Protein AF-0000000086896818 (afdb_homodimer)

Organism: Dinoponera quadriceps (NCBI:txid609295)

Structure (mmCIF, N/CA/C/O backbone):
data_AF-0000000086896818-model_v1
#
loop_
_entity.id
_entity.type
_entity.pdbx_description
1 polymer 'Pyrimidodiazepine synthase-like'
#
loop_
_atom_site.group_PDB
_atom_site.id
_atom_site.type_symbol
_atom_site.label_atom_id
_atom_site.label_alt_id
_atom_site.label_comp_id
_atom_site.label_asym_id
_atom_site.label_entity_id
_atom_site.label_seq_id
_atom_site.pdbx_PDB_ins_code
_atom_site.Cartn_x
_atom_site.Cartn_y
_atom_site.Cartn_z
_atom_site.occupancy
_atom_site.B_iso_or_equiv
_atom_site.auth_seq_id
_atom_site.auth_comp_id
_atom_site.auth_asym_id
_atom_site.auth_atom_id
_atom_site.pdbx_PDB_model_num
ATOM 1 N N . MET A 1 1 ? -8.109 15.305 22.016 1 66.38 1 MET A N 1
ATOM 2 C CA . MET A 1 1 ? -7.023 14.75 21.219 1 66.38 1 MET A CA 1
ATOM 3 C C . MET A 1 1 ? -5.688 14.883 21.938 1 66.38 1 MET A C 1
ATOM 5 O O . MET A 1 1 ? -4.742 14.148 21.656 1 66.38 1 MET A O 1
ATOM 9 N N . ASN A 1 2 ? -5.715 15.633 22.969 1 75.31 2 ASN A N 1
ATOM 10 C CA . ASN A 1 2 ? -4.453 15.914 23.641 1 75.31 2 ASN A CA 1
ATOM 11 C C . ASN A 1 2 ? -4.34 15.156 24.969 1 75.31 2 ASN A C 1
ATOM 13 O O . ASN A 1 2 ? -3.727 15.648 25.922 1 75.31 2 ASN A O 1
ATOM 17 N N . THR A 1 3 ? -4.875 14.016 25 1 85.69 3 THR A N 1
ATOM 18 C CA . THR A 1 3 ? -4.785 13.188 26.203 1 85.69 3 THR A CA 1
ATOM 19 C C . THR A 1 3 ? -3.393 12.578 26.328 1 85.69 3 THR A C 1
ATOM 21 O O . THR A 1 3 ? -2.654 12.484 25.344 1 85.69 3 THR A O 1
ATOM 24 N N . LYS A 1 4 ? -3.119 12.281 27.578 1 93.31 4 LYS A N 1
ATOM 25 C CA . LYS A 1 4 ? -1.842 11.625 27.859 1 93.31 4 LYS A CA 1
ATOM 26 C C . LYS A 1 4 ? -1.721 10.312 27.094 1 93.31 4 LYS A C 1
ATOM 28 O O . LYS A 1 4 ? -2.703 9.578 26.953 1 93.31 4 LYS A O 1
ATOM 33 N N . HIS A 1 5 ? -0.527 10.023 26.656 1 97.25 5 HIS A N 1
ATOM 34 C CA . HIS A 1 5 ? -0.259 8.766 25.969 1 97.25 5 HIS A CA 1
ATOM 35 C C . HIS A 1 5 ? -0.156 7.613 26.953 1 97.25 5 HIS A C 1
ATOM 37 O O . HIS A 1 5 ? 0.66 7.652 27.875 1 97.25 5 HIS A O 1
ATOM 43 N N . LEU A 1 6 ? -0.984 6.594 26.734 1 97.56 6 LEU A N 1
ATOM 44 C CA . LEU A 1 6 ? -0.994 5.434 27.625 1 97.56 6 LEU A CA 1
ATOM 45 C C . LEU A 1 6 ? 0.232 4.559 27.391 1 97.56 6 LEU A C 1
ATOM 47 O O . LEU A 1 6 ? 0.655 4.371 26.25 1 97.56 6 LEU A O 1
ATOM 51 N N . SER A 1 7 ? 0.783 4.027 28.453 1 97.38 7 SER A N 1
ATOM 52 C CA . SER A 1 7 ? 2.039 3.289 28.406 1 97.38 7 SER A CA 1
ATOM 53 C C . SER A 1 7 ? 1.891 1.899 29.016 1 97.38 7 SER A C 1
ATOM 55 O O . SER A 1 7 ? 0.775 1.458 29.297 1 97.38 7 SER A O 1
ATOM 57 N N . THR A 1 8 ? 3.07 1.208 29.062 1 97.69 8 THR A N 1
ATOM 58 C CA . THR A 1 8 ? 3.123 -0.123 29.656 1 97.69 8 THR A CA 1
ATOM 59 C C . THR A 1 8 ? 2.439 -0.133 31.016 1 97.69 8 THR A C 1
ATOM 61 O O . THR A 1 8 ? 2.639 0.777 31.828 1 97.69 8 THR A O 1
ATOM 64 N N . GLY A 1 9 ? 1.635 -1.134 31.219 1 97.31 9 GLY A N 1
ATOM 65 C CA . GLY A 1 9 ? 0.962 -1.281 32.5 1 97.31 9 GLY A CA 1
ATOM 66 C C . GLY A 1 9 ? -0.36 -0.54 32.562 1 97.31 9 GLY A C 1
ATOM 67 O O . GLY A 1 9 ? -1.116 -0.696 33.531 1 97.31 9 GLY A O 1
ATOM 68 N N . SER A 1 10 ? -0.696 0.286 31.531 1 97.44 10 SER A N 1
ATOM 69 C CA . SER A 1 10 ? -1.957 1.02 31.516 1 97.44 10 SER A CA 1
ATOM 70 C C . SER A 1 10 ? -3.135 0.089 31.25 1 97.44 10 SER A C 1
ATOM 72 O O . SER A 1 10 ? -2.943 -1.055 30.828 1 97.44 10 SER A O 1
ATOM 74 N N . VAL A 1 11 ? -4.305 0.544 31.562 1 96.19 11 VAL A N 1
ATOM 75 C CA . VAL A 1 11 ? -5.551 -0.151 31.25 1 96.19 11 VAL A CA 1
ATOM 76 C C . VAL A 1 11 ? -6.27 0.558 30.109 1 96.19 11 VAL A C 1
ATOM 78 O O . VAL A 1 11 ? -6.426 1.781 30.125 1 96.19 11 VAL A O 1
ATOM 81 N N . PRO A 1 12 ? -6.562 -0.148 29.141 1 92.94 12 PRO A N 1
ATOM 82 C CA . PRO A 1 12 ? -7.285 0.501 28.031 1 92.94 12 PRO A CA 1
ATOM 83 C C . PRO A 1 12 ? -8.664 1.01 28.453 1 92.94 12 PRO A C 1
ATOM 85 O O . PRO A 1 12 ? -9.406 0.3 29.141 1 92.94 12 PRO A O 1
ATOM 88 N N . PRO A 1 13 ? -9 2.215 28.094 1 94.25 13 PRO A N 1
ATOM 89 C CA . PRO A 1 13 ? -10.344 2.715 28.406 1 94.25 13 PRO A CA 1
ATOM 90 C C . PRO A 1 13 ? -11.445 1.926 27.703 1 94.25 13 PRO A C 1
ATOM 92 O O . PRO A 1 13 ? -11.211 1.336 26.641 1 94.25 13 PRO A O 1
ATOM 95 N N . PRO A 1 14 ? -12.594 1.897 28.266 1 93.88 14 PRO A N 1
ATOM 96 C CA . PRO A 1 14 ? -13.703 1.204 27.609 1 93.88 14 PRO A CA 1
ATOM 97 C C . PRO A 1 14 ? -14.125 1.875 26.312 1 93.88 14 PRO A C 1
ATOM 99 O O . PRO A 1 14 ? -13.93 3.08 26.141 1 93.88 14 PRO A O 1
ATOM 102 N N . LEU A 1 15 ? -14.688 1.069 25.406 1 94.38 15 LEU A N 1
ATOM 103 C CA . LEU A 1 15 ? -15.227 1.621 24.172 1 94.38 15 LEU A CA 1
ATOM 104 C C . LEU A 1 15 ? -16.391 2.559 24.453 1 94.38 15 LEU A C 1
ATOM 106 O O . LEU A 1 15 ? -17.188 2.311 25.359 1 94.38 15 LEU A O 1
ATOM 110 N N . VAL A 1 16 ? -16.469 3.592 23.719 1 94.56 16 VAL A N 1
ATOM 111 C CA . VAL A 1 16 ? -17.562 4.543 23.828 1 94.56 16 VAL A CA 1
ATOM 112 C C . VAL A 1 16 ? -18.656 4.191 22.828 1 94.56 16 VAL A C 1
ATOM 114 O O . VAL A 1 16 ? -18.406 4.184 21.609 1 94.56 16 VAL A O 1
ATOM 117 N N . PRO A 1 17 ? -19.875 3.916 23.328 1 94.88 17 PRO A N 1
ATOM 118 C CA . PRO A 1 17 ? -20.953 3.537 22.406 1 94.88 17 PRO A CA 1
ATOM 119 C C . PRO A 1 17 ? -21.172 4.578 21.312 1 94.88 17 PRO A C 1
ATOM 121 O O . PRO A 1 17 ? -21.125 5.781 21.578 1 94.88 17 PRO A O 1
ATOM 124 N N . GLY A 1 18 ? -21.344 4.129 20.078 1 95.69 18 GLY A N 1
ATOM 125 C CA . GLY A 1 18 ? -21.688 5.008 18.984 1 95.69 18 GLY A CA 1
ATOM 126 C C . GLY A 1 18 ? -20.484 5.68 18.344 1 95.69 18 GLY A C 1
ATOM 127 O O . GLY A 1 18 ? -20.625 6.465 17.406 1 95.69 18 GLY A O 1
ATOM 128 N N . LYS A 1 19 ? -19.25 5.355 18.859 1 97.44 19 LYS A N 1
ATOM 129 C CA . LYS A 1 19 ? -18.047 5.977 18.328 1 97.44 19 LYS A CA 1
ATOM 130 C C . LYS A 1 19 ? -17.031 4.922 17.859 1 97.44 19 LYS A C 1
ATOM 132 O O . LYS A 1 19 ? -17 3.818 18.406 1 97.44 19 LYS A O 1
ATOM 137 N N . ILE A 1 20 ? -16.297 5.262 16.891 1 98.19 20 ILE A N 1
ATOM 138 C CA . ILE A 1 20 ? -15.117 4.48 16.547 1 98.19 20 ILE A CA 1
ATOM 139 C C . ILE A 1 20 ? -13.969 4.844 17.484 1 98.19 20 ILE A C 1
ATOM 141 O O . ILE A 1 20 ? -13.734 6.023 17.766 1 98.19 20 ILE A O 1
ATOM 145 N N . ARG A 1 21 ? -13.305 3.857 18.094 1 98.06 21 ARG A N 1
ATOM 146 C CA . ARG A 1 21 ? -12.086 4.113 18.844 1 98.06 21 ARG A CA 1
ATOM 147 C C . ARG A 1 21 ? -10.883 4.227 17.922 1 98.06 21 ARG A C 1
ATOM 149 O O . ARG A 1 21 ? -10.602 3.314 17.141 1 98.06 21 ARG A O 1
ATOM 156 N N . MET A 1 22 ? -10.211 5.32 18.047 1 98.19 22 MET A N 1
ATOM 157 C CA . MET A 1 22 ? -8.984 5.551 17.297 1 98.19 22 MET A CA 1
ATOM 158 C C . MET A 1 22 ? -7.766 5.453 18.219 1 98.19 22 MET A C 1
ATOM 160 O O . MET A 1 22 ? -7.578 6.293 19.094 1 98.19 22 MET A O 1
ATOM 164 N N . TYR A 1 23 ? -6.98 4.402 18.047 1 98.38 23 TYR A N 1
ATOM 165 C CA . TYR A 1 23 ? -5.676 4.348 18.703 1 98.38 23 TYR A CA 1
ATOM 166 C C . TYR A 1 23 ? -4.637 5.137 17.906 1 98.38 23 TYR A C 1
ATOM 168 O O . TYR A 1 23 ? -4.426 4.879 16.719 1 98.38 23 TYR A O 1
ATOM 176 N N . SER A 1 24 ? -3.961 6.043 18.562 1 97.56 24 SER A N 1
ATOM 177 C CA . SER A 1 24 ? -3.174 7.059 17.875 1 97.56 24 SER A CA 1
ATOM 178 C C . SER A 1 24 ? -1.928 7.43 18.672 1 97.56 24 SER A C 1
ATOM 180 O O . SER A 1 24 ? -1.604 6.777 19.672 1 97.56 24 SER A O 1
ATOM 182 N N . MET A 1 25 ? -1.146 8.211 18.172 1 96.94 25 MET A N 1
ATOM 183 C CA . MET A 1 25 ? -0.052 8.992 18.75 1 96.94 25 MET A CA 1
ATOM 184 C C . MET A 1 25 ? 0.008 10.383 18.141 1 96.94 25 MET A C 1
ATOM 186 O O . MET A 1 25 ? 0.004 10.531 16.922 1 96.94 25 MET A O 1
ATOM 190 N N . ARG A 1 26 ? 0.061 11.375 18.922 1 95.75 26 ARG A N 1
ATOM 191 C CA . ARG A 1 26 ? -0.25 12.75 18.547 1 95.75 26 ARG A CA 1
ATOM 192 C C . ARG A 1 26 ? 0.631 13.219 17.391 1 95.75 26 ARG A C 1
ATOM 194 O O . ARG A 1 26 ? 0.194 14 16.547 1 95.75 26 ARG A O 1
ATOM 201 N N . PHE A 1 27 ? 1.825 12.773 17.281 1 95.94 27 PHE A N 1
ATOM 202 C CA . PHE A 1 27 ? 2.785 13.305 16.312 1 95.94 27 PHE A CA 1
ATOM 203 C C . PHE A 1 27 ? 2.955 12.344 15.141 1 95.94 27 PHE A C 1
ATOM 205 O O . PHE A 1 27 ? 3.836 12.531 14.297 1 95.94 27 PHE A O 1
ATOM 212 N N . CYS A 1 28 ? 2.199 11.273 15.062 1 96.5 28 CYS A N 1
ATOM 213 C CA . CYS A 1 28 ? 2.297 10.289 13.992 1 96.5 28 CYS A CA 1
ATOM 214 C C . CYS A 1 28 ? 1.563 10.773 12.742 1 96.5 28 CYS A C 1
ATOM 216 O O . CYS A 1 28 ? 0.341 10.922 12.758 1 96.5 28 CYS A O 1
ATOM 218 N N . PRO A 1 29 ? 2.297 11 11.68 1 97.56 29 PRO A N 1
ATOM 219 C CA . PRO A 1 29 ? 1.646 11.492 10.461 1 97.56 29 PRO A CA 1
ATOM 220 C C . PRO A 1 29 ? 0.669 10.477 9.867 1 97.56 29 PRO A C 1
ATOM 222 O O . PRO A 1 29 ? -0.339 10.859 9.266 1 97.56 29 PRO A O 1
ATOM 225 N N . TYR A 1 30 ? 0.889 9.203 10.016 1 98.38 30 TYR A N 1
ATOM 226 C CA . TYR A 1 30 ? -0.008 8.18 9.5 1 98.38 30 TYR A CA 1
ATOM 227 C C . TYR A 1 30 ? -1.32 8.156 10.273 1 98.38 30 TYR A C 1
ATOM 229 O O . TYR A 1 30 ? -2.387 7.941 9.688 1 98.38 30 TYR A O 1
ATOM 237 N N . ALA A 1 31 ? -1.231 8.312 11.555 1 98.31 31 ALA A N 1
ATOM 238 C CA . ALA A 1 31 ? -2.447 8.438 12.359 1 98.31 31 ALA A CA 1
ATOM 239 C C . ALA A 1 31 ? -3.242 9.672 11.961 1 98.31 31 ALA A C 1
ATOM 241 O O . ALA A 1 31 ? -4.477 9.648 11.93 1 98.31 31 ALA A O 1
ATOM 242 N N . GLN A 1 32 ? -2.531 10.742 11.68 1 98.44 32 GLN A N 1
ATOM 243 C CA . GLN A 1 32 ? -3.195 11.977 11.281 1 98.44 32 GLN A CA 1
ATOM 244 C C . GLN A 1 32 ? -4.016 11.781 10.008 1 98.44 32 GLN A C 1
ATOM 246 O O . GLN A 1 32 ? -5.082 12.375 9.852 1 98.44 32 GLN A O 1
ATOM 251 N N . ARG A 1 33 ? -3.562 10.953 9.031 1 98.75 33 ARG A N 1
ATOM 252 C CA . ARG A 1 33 ? -4.348 10.602 7.855 1 98.75 33 ARG A CA 1
ATOM 253 C C . ARG A 1 33 ? -5.758 10.172 8.242 1 98.75 33 ARG A C 1
ATOM 255 O O . ARG A 1 33 ? -6.738 10.664 7.68 1 98.75 33 ARG A O 1
ATOM 262 N N . VAL A 1 34 ? -5.805 9.273 9.211 1 98.81 34 VAL A N 1
ATOM 263 C CA . VAL A 1 34 ? -7.074 8.672 9.602 1 98.81 34 VAL A CA 1
ATOM 264 C C . VAL A 1 34 ? -7.938 9.711 10.32 1 98.81 34 VAL A C 1
ATOM 266 O O . VAL A 1 34 ? -9.141 9.797 10.07 1 98.81 34 VAL A O 1
ATOM 269 N N . LEU A 1 35 ? -7.316 10.531 11.156 1 98.5 35 LEU A N 1
ATOM 270 C CA . LEU A 1 35 ? -8.047 11.578 11.867 1 98.5 35 LEU A CA 1
ATOM 271 C C . LEU A 1 35 ? -8.68 12.562 10.883 1 98.5 35 LEU A C 1
ATOM 273 O O . LEU A 1 35 ? -9.836 12.953 11.047 1 98.5 35 LEU A O 1
ATOM 277 N N . LEU A 1 36 ? -7.898 12.93 9.891 1 98.62 36 LEU A N 1
ATOM 278 C CA . LEU A 1 36 ? -8.398 13.852 8.867 1 98.62 36 LEU A CA 1
ATOM 279 C C . LEU A 1 36 ? -9.633 13.281 8.18 1 98.62 36 LEU A C 1
ATOM 281 O O . LEU A 1 36 ? -10.617 13.992 7.961 1 98.62 36 LEU A O 1
ATOM 285 N N . VAL A 1 37 ? -9.617 11.984 7.859 1 98.69 37 VAL A N 1
ATOM 286 C CA . VAL A 1 37 ? -10.727 11.352 7.164 1 98.69 37 VAL A CA 1
ATOM 287 C C . VAL A 1 37 ? -11.93 11.234 8.102 1 98.69 37 VAL A C 1
ATOM 289 O O . VAL A 1 37 ? -13.062 11.492 7.703 1 98.69 37 VAL A O 1
ATOM 292 N N . LEU A 1 38 ? -11.68 10.852 9.367 1 98.38 38 LEU A N 1
ATOM 293 C CA . LEU A 1 38 ? -12.758 10.789 10.344 1 98.38 38 LEU A CA 1
ATOM 294 C C . LEU A 1 38 ? -13.445 12.141 10.477 1 98.38 38 LEU A C 1
ATOM 296 O O . LEU A 1 38 ? -14.68 12.219 10.484 1 98.38 38 LEU A O 1
ATOM 300 N N . ASP A 1 39 ? -12.672 13.188 10.539 1 97.81 39 ASP A N 1
ATOM 301 C CA . ASP A 1 39 ? -13.211 14.539 10.68 1 97.81 39 ASP A CA 1
ATOM 302 C C . ASP A 1 39 ? -13.938 14.977 9.414 1 97.81 39 ASP A C 1
ATOM 304 O O . ASP A 1 39 ? -15.031 15.531 9.477 1 97.81 39 ASP A O 1
ATOM 308 N N . ALA A 1 40 ? -13.312 14.773 8.281 1 98.06 40 ALA A N 1
ATOM 309 C CA . ALA A 1 40 ? -13.898 15.172 7.008 1 98.06 40 ALA A CA 1
ATOM 310 C C . ALA A 1 40 ? -15.258 14.508 6.797 1 98.06 40 ALA A C 1
ATOM 312 O O . ALA A 1 40 ? -16.172 15.117 6.246 1 98.06 40 ALA A O 1
ATOM 313 N N . LYS A 1 41 ? -15.398 13.297 7.242 1 98.19 41 LYS A N 1
ATOM 314 C CA . LYS A 1 41 ? -16.625 12.539 7.02 1 98.19 41 LYS A CA 1
ATOM 315 C C . LYS A 1 41 ? -17.578 12.68 8.203 1 98.19 41 LYS A C 1
ATOM 317 O O . LYS A 1 41 ? -18.703 12.172 8.164 1 98.19 41 LYS A O 1
ATOM 322 N N . ARG A 1 42 ? -17.188 13.398 9.227 1 97.44 42 ARG A N 1
ATOM 323 C CA . ARG A 1 42 ? -17.984 13.656 10.422 1 97.44 42 ARG A CA 1
ATOM 324 C C . ARG A 1 42 ? -18.422 12.352 11.078 1 97.44 42 ARG A C 1
ATOM 326 O O . ARG A 1 42 ? -19.594 12.203 11.445 1 97.44 42 ARG A O 1
ATOM 333 N N . ILE A 1 43 ? -17.547 11.414 11.117 1 97.81 43 ILE A N 1
ATOM 334 C CA . ILE A 1 43 ? -17.75 10.156 11.828 1 97.81 43 ILE A CA 1
ATOM 335 C C . ILE A 1 43 ? -17.359 10.32 13.289 1 97.81 43 ILE A C 1
ATOM 337 O O . ILE A 1 43 ? -16.219 10.719 13.594 1 97.81 43 ILE A O 1
ATOM 341 N N . PRO A 1 44 ? -18.281 10.062 14.172 1 97.69 44 PRO A N 1
ATOM 342 C CA . PRO A 1 44 ? -17.906 10.188 15.578 1 97.69 44 PRO A CA 1
ATOM 343 C C . PRO A 1 44 ? -16.812 9.211 16 1 97.69 44 PRO A C 1
ATOM 345 O O . PRO A 1 44 ? -16.875 8.023 15.648 1 97.69 44 PRO A O 1
ATOM 348 N N . TYR A 1 45 ? -15.867 9.719 16.75 1 97.56 45 TYR A N 1
ATOM 349 C CA . TYR A 1 45 ? -14.789 8.867 17.234 1 97.56 45 TYR A CA 1
ATOM 350 C C . TYR A 1 45 ? -14.242 9.375 18.562 1 97.56 45 TYR A C 1
ATOM 352 O O . TYR A 1 45 ? -14.469 10.531 18.938 1 97.56 45 TYR A O 1
ATOM 360 N N . ASP A 1 46 ? -13.633 8.516 19.266 1 96.75 46 ASP A N 1
ATOM 361 C CA . ASP A 1 46 ? -12.797 8.898 20.391 1 96.75 46 ASP A CA 1
ATOM 362 C C . ASP A 1 46 ? -11.359 8.414 20.188 1 96.75 46 ASP A C 1
ATOM 364 O O . ASP A 1 46 ? -11.109 7.48 19.438 1 96.75 46 ASP A O 1
ATOM 368 N N . VAL A 1 47 ? -10.414 9.094 20.859 1 96.81 47 VAL A N 1
ATOM 369 C CA . VAL A 1 47 ? -9 8.852 20.609 1 96.81 47 VAL A CA 1
ATOM 370 C C . VAL A 1 47 ? -8.336 8.32 21.875 1 96.81 47 VAL A C 1
ATOM 372 O O . VAL A 1 47 ? -8.594 8.82 22.969 1 96.81 47 VAL A O 1
ATOM 375 N N . VAL A 1 48 ? -7.609 7.305 21.75 1 97.19 48 VAL A N 1
ATOM 376 C CA . VAL A 1 48 ? -6.684 6.82 22.781 1 97.19 48 VAL A CA 1
ATOM 377 C C . VAL A 1 48 ? -5.25 6.914 22.25 1 97.19 48 VAL A C 1
ATOM 379 O O . VAL A 1 48 ? -4.867 6.195 21.328 1 97.19 48 VAL A O 1
ATOM 382 N N . ASN A 1 49 ? -4.461 7.805 22.859 1 97.31 49 ASN A N 1
ATOM 383 C CA . ASN A 1 49 ? -3.059 7.941 22.484 1 97.31 49 ASN A CA 1
ATOM 384 C C . ASN A 1 49 ? -2.184 6.926 23.219 1 97.31 49 ASN A C 1
ATOM 386 O O . ASN A 1 49 ? -2.379 6.668 24.406 1 97.31 49 ASN A O 1
ATOM 390 N N . VAL A 1 50 ? -1.285 6.344 22.484 1 97.62 50 VAL A N 1
ATOM 391 C CA . VAL A 1 50 ? -0.443 5.312 23.078 1 97.62 50 VAL A CA 1
ATOM 392 C C . VAL A 1 50 ? 1.027 5.699 22.938 1 97.62 50 VAL A C 1
ATOM 394 O O . VAL A 1 50 ? 1.423 6.305 21.938 1 97.62 50 VAL A O 1
ATOM 397 N N . ASN A 1 51 ? 1.815 5.441 23.984 1 96.94 51 ASN A N 1
ATOM 398 C CA . ASN A 1 51 ? 3.268 5.574 23.953 1 96.94 51 ASN A CA 1
ATOM 399 C C . ASN A 1 51 ? 3.918 4.473 23.125 1 96.94 51 ASN A C 1
ATOM 401 O O . ASN A 1 51 ? 3.732 3.289 23.391 1 96.94 51 ASN A O 1
ATOM 405 N N . LEU A 1 52 ? 4.727 4.809 22.156 1 96.19 52 LEU A N 1
ATOM 406 C CA . LEU A 1 52 ? 5.262 3.816 21.234 1 96.19 52 LEU A CA 1
ATOM 407 C C . LEU A 1 52 ? 6.621 3.312 21.703 1 96.19 52 LEU A C 1
ATOM 409 O O . LEU A 1 52 ? 7.113 2.295 21.219 1 96.19 52 LEU A O 1
ATOM 413 N N . LYS A 1 53 ? 7.242 4.07 22.578 1 95.44 53 LYS A N 1
ATOM 414 C CA . LYS A 1 53 ? 8.477 3.605 23.203 1 95.44 53 LYS A CA 1
ATOM 415 C C . LYS A 1 53 ? 8.18 2.623 24.344 1 95.44 53 LYS A C 1
ATOM 417 O O . LYS A 1 53 ? 8.836 1.583 24.453 1 95.44 53 LYS A O 1
ATOM 422 N N . HIS A 1 54 ? 7.316 2.938 25.125 1 96.69 54 HIS A N 1
ATOM 423 C CA . HIS A 1 54 ? 6.785 2.086 26.188 1 96.69 54 HIS A CA 1
ATOM 424 C C . HIS A 1 54 ? 5.324 1.727 25.922 1 96.69 54 HIS A C 1
ATOM 426 O O . HIS A 1 54 ? 4.426 2.215 26.609 1 96.69 54 HIS A O 1
ATOM 432 N N . LYS A 1 55 ? 5.113 0.783 25.078 1 97.5 55 LYS A N 1
ATOM 433 C CA . LYS A 1 55 ? 3.791 0.463 24.547 1 97.5 55 LYS A CA 1
ATOM 434 C C . LYS A 1 55 ? 2.912 -0.189 25.609 1 97.5 55 LYS A C 1
ATOM 436 O O . LYS A 1 55 ? 3.389 -1.015 26.391 1 97.5 55 LYS A O 1
ATOM 441 N N . PRO A 1 56 ? 1.573 0.167 25.547 1 98.06 56 PRO A N 1
ATOM 442 C CA . PRO A 1 56 ? 0.652 -0.593 26.391 1 98.06 56 PRO A CA 1
ATOM 443 C C . PRO A 1 56 ? 0.626 -2.08 26.047 1 98.06 56 PRO A C 1
ATOM 445 O O . PRO A 1 56 ? 0.689 -2.447 24.875 1 98.06 56 PRO A O 1
ATOM 448 N N . ASP A 1 57 ? 0.434 -2.934 27.062 1 97.69 57 ASP A N 1
ATOM 449 C CA . ASP A 1 57 ? 0.439 -4.379 26.875 1 97.69 57 ASP A CA 1
ATOM 450 C C . ASP A 1 57 ? -0.737 -4.828 26.016 1 97.69 57 ASP A C 1
ATOM 452 O O . ASP A 1 57 ? -0.634 -5.809 25.266 1 97.69 57 ASP A O 1
ATOM 456 N N . TRP A 1 58 ? -1.8 -4.098 26.125 1 97.44 58 TRP A N 1
ATOM 457 C CA . TRP A 1 58 ? -3.043 -4.492 25.469 1 97.44 58 TRP A CA 1
ATOM 458 C C . TRP A 1 58 ? -3.037 -4.082 24 1 97.44 58 TRP A C 1
ATOM 460 O O . TRP A 1 58 ? -3.941 -4.449 23.234 1 97.44 58 TRP A O 1
ATOM 470 N N . LEU A 1 59 ? -2.012 -3.285 23.5 1 97.88 59 LEU A N 1
ATOM 471 C CA . LEU A 1 59 ? -1.993 -2.797 22.125 1 97.88 59 LEU A CA 1
ATOM 472 C C . LEU A 1 59 ? -1.911 -3.957 21.125 1 97.88 59 LEU A C 1
ATOM 474 O O . LEU A 1 59 ? -2.508 -3.904 20.062 1 97.88 59 LEU A O 1
ATOM 478 N N . ILE A 1 60 ? -1.205 -5.039 21.469 1 96.75 60 ILE A N 1
ATOM 479 C CA . ILE A 1 60 ? -0.988 -6.199 20.609 1 96.75 60 ILE A CA 1
ATOM 480 C C . ILE A 1 60 ? -2.322 -6.879 20.328 1 96.75 60 ILE A C 1
ATOM 482 O O . ILE A 1 60 ? -2.482 -7.523 19.281 1 96.75 60 ILE A O 1
ATOM 486 N N . GLU A 1 61 ? -3.314 -6.758 21.203 1 95.75 61 GLU A N 1
ATOM 487 C CA . GLU A 1 61 ? -4.641 -7.336 21 1 95.75 61 GLU A CA 1
ATOM 488 C C . GLU A 1 61 ? -5.449 -6.535 19.984 1 95.75 61 GLU A C 1
ATOM 490 O O . GLU A 1 61 ? -6.422 -7.043 19.422 1 95.75 61 GLU A O 1
ATOM 495 N N . LYS A 1 62 ? -5.094 -5.258 19.812 1 96.94 62 LYS A N 1
ATOM 496 C CA . LYS A 1 62 ? -5.805 -4.371 18.891 1 96.94 62 LYS A CA 1
ATOM 497 C C . LYS A 1 62 ? -5.191 -4.41 17.5 1 96.94 62 LYS A C 1
ATOM 499 O O . LYS A 1 62 ? -5.91 -4.434 16.5 1 96.94 62 LYS A O 1
ATOM 504 N N . ASN A 1 63 ? -3.922 -4.488 17.453 1 96.88 63 ASN A N 1
ATOM 505 C CA . ASN A 1 63 ? -3.121 -4.57 16.234 1 96.88 63 ASN A CA 1
ATOM 506 C C . ASN A 1 63 ? -1.939 -5.523 16.406 1 96.88 63 ASN A C 1
ATOM 508 O O . ASN A 1 63 ? -0.971 -5.199 17.094 1 96.88 63 ASN A O 1
ATOM 512 N N . PRO A 1 64 ? -1.932 -6.629 15.758 1 94.81 64 PRO A N 1
ATOM 513 C CA . PRO A 1 64 ? -0.867 -7.621 15.93 1 94.81 64 PRO A CA 1
ATOM 514 C C . PRO A 1 64 ? 0.519 -7.059 15.625 1 94.81 64 PRO A C 1
ATOM 516 O O . PRO A 1 64 ? 1.528 -7.633 16.031 1 94.81 64 PRO A O 1
ATOM 519 N N . LEU A 1 65 ? 0.608 -5.969 14.938 1 95.38 65 LEU A N 1
ATOM 520 C CA . LEU A 1 65 ? 1.889 -5.344 14.625 1 95.38 65 LEU A CA 1
ATOM 521 C C . LEU A 1 65 ? 2.305 -4.375 15.727 1 95.38 65 LEU A C 1
ATOM 523 O O . LEU A 1 65 ? 3.391 -3.795 15.672 1 95.38 65 LEU A O 1
ATOM 527 N N . GLU A 1 66 ? 1.385 -4.184 16.703 1 95.5 66 GLU A N 1
ATOM 528 C CA . GLU A 1 66 ? 1.625 -3.311 17.844 1 95.5 66 GLU A CA 1
ATOM 529 C C . GLU A 1 66 ? 1.984 -1.897 17.391 1 95.5 66 GLU A C 1
ATOM 531 O O . GLU A 1 66 ? 2.924 -1.295 17.922 1 95.5 66 GLU A O 1
ATOM 536 N N . ASN A 1 67 ? 1.338 -1.476 16.375 1 94.81 67 ASN A N 1
ATOM 537 C CA . ASN A 1 67 ? 1.581 -0.12 15.898 1 94.81 67 ASN A CA 1
ATOM 538 C C . ASN A 1 67 ? 0.276 0.638 15.672 1 94.81 67 ASN A C 1
ATOM 540 O O . ASN A 1 67 ? -0.8 0.145 16.016 1 94.81 67 ASN A O 1
ATOM 544 N N . ILE A 1 68 ? 0.273 1.898 15.383 1 97.25 68 ILE A N 1
ATOM 545 C CA . ILE A 1 68 ? -0.847 2.791 15.109 1 97.25 68 ILE A CA 1
ATOM 546 C C . ILE A 1 68 ? -0.682 3.408 13.719 1 97.25 68 ILE A C 1
ATOM 548 O O . ILE A 1 68 ? 0.418 3.412 13.164 1 97.25 68 ILE A O 1
ATOM 552 N N . PRO A 1 69 ? -1.675 3.842 13.023 1 98.31 69 PRO A N 1
ATOM 553 C CA . PRO A 1 69 ? -3.041 3.91 13.547 1 98.31 69 PRO A CA 1
ATOM 554 C C . PRO A 1 69 ? -3.742 2.553 13.539 1 98.31 69 PRO A C 1
ATOM 556 O O . PRO A 1 69 ? -3.387 1.672 12.75 1 98.31 69 PRO A O 1
ATOM 559 N N . CYS A 1 70 ? -4.633 2.436 14.43 1 98.44 70 CYS A N 1
ATOM 560 C CA . CYS A 1 70 ? -5.559 1.314 14.539 1 98.44 70 CYS A CA 1
ATOM 561 C C . CYS A 1 70 ? -6.934 1.786 15 1 98.44 70 CYS A C 1
ATOM 563 O O . CYS A 1 70 ? -7.039 2.625 15.898 1 98.44 70 CYS A O 1
ATOM 565 N N . ILE A 1 71 ? -7.961 1.336 14.344 1 98.81 71 ILE A N 1
ATOM 566 C CA . ILE A 1 71 ? -9.297 1.677 14.82 1 98.81 71 ILE A CA 1
ATOM 567 C C . ILE A 1 71 ? -9.992 0.424 15.344 1 98.81 71 ILE A C 1
ATOM 569 O O . ILE A 1 71 ? -9.695 -0.689 14.898 1 98.81 71 ILE A O 1
ATOM 573 N N . GLU A 1 72 ? -10.766 0.577 16.266 1 98.44 72 GLU A N 1
ATOM 574 C CA . GLU A 1 72 ? -11.641 -0.459 16.812 1 98.44 72 GLU A CA 1
ATOM 575 C C . GLU A 1 72 ? -13.109 -0.078 16.656 1 98.44 72 GLU A C 1
ATOM 577 O O . GLU A 1 72 ? -13.531 0.981 17.125 1 98.44 72 GLU A O 1
ATOM 582 N N . LEU A 1 73 ? -13.875 -0.916 15.961 1 97.5 73 LEU A N 1
ATOM 583 C CA . LEU A 1 73 ? -15.289 -0.688 15.68 1 97.5 73 LEU A CA 1
ATOM 584 C C . LEU A 1 73 ? -16.156 -1.164 16.844 1 97.5 73 LEU A C 1
ATOM 586 O O . LEU A 1 73 ? -15.664 -1.825 17.766 1 97.5 73 LEU A O 1
ATOM 590 N N . GLU A 1 74 ? -17.453 -0.822 16.812 1 91.31 74 GLU A N 1
ATOM 591 C CA . GLU A 1 74 ? -18.391 -1.155 17.875 1 91.31 74 GLU A CA 1
ATOM 592 C C . GLU A 1 74 ? -18.438 -2.66 18.125 1 91.31 74 GLU A C 1
ATOM 594 O O . GLU A 1 74 ? -18.578 -3.107 19.266 1 91.31 74 GLU A O 1
ATOM 599 N N . GLY A 1 75 ? -18.328 -3.492 17.172 1 88.56 75 GLY A N 1
ATOM 600 C CA . GLY A 1 75 ? -18.375 -4.938 17.312 1 88.56 75 GLY A CA 1
ATOM 601 C C . GLY A 1 75 ? -17.062 -5.547 17.766 1 88.56 75 GLY A C 1
ATOM 602 O O . GLY A 1 75 ? -16.984 -6.754 18 1 88.56 75 GLY A O 1
ATOM 603 N N . GLY A 1 76 ? -16.078 -4.637 17.953 1 92.75 76 GLY A N 1
ATOM 604 C CA . GLY A 1 76 ? -14.797 -5.113 18.453 1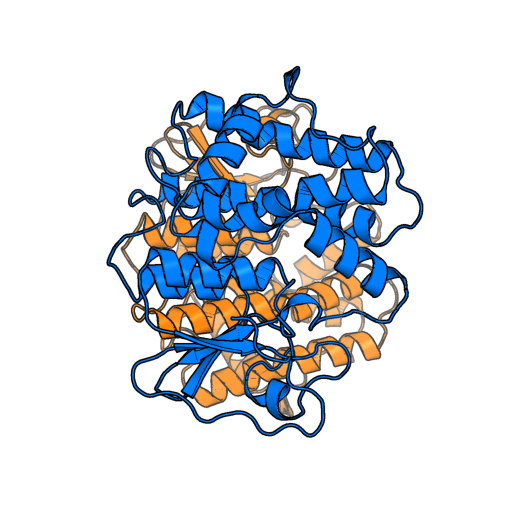 92.75 76 GLY A CA 1
ATOM 605 C C . GLY A 1 76 ? -13.797 -5.387 17.344 1 92.75 76 GLY A C 1
ATOM 606 O O . GLY A 1 76 ? -12.617 -5.621 17.625 1 92.75 76 GLY A O 1
ATOM 607 N N . GLU A 1 77 ? -14.227 -5.387 16.141 1 96.19 77 GLU A N 1
ATOM 608 C CA . GLU A 1 77 ? -13.32 -5.598 15.023 1 96.19 77 GLU A CA 1
ATOM 609 C C . GLU A 1 77 ? -12.305 -4.457 14.914 1 96.19 77 GLU A C 1
ATOM 611 O O . GLU A 1 77 ? -12.656 -3.293 15.117 1 96.19 77 GLU A O 1
ATOM 616 N N . THR A 1 78 ? -11.086 -4.801 14.586 1 98.31 78 THR A N 1
ATOM 617 C CA . THR A 1 78 ? -10.062 -3.775 14.453 1 98.31 78 THR A CA 1
ATOM 618 C C . THR A 1 78 ? -9.523 -3.734 13.023 1 98.31 78 THR A C 1
ATOM 620 O O . THR A 1 78 ? -9.562 -4.734 12.312 1 98.31 78 THR A O 1
ATOM 623 N N . LEU A 1 79 ? -9.172 -2.609 12.594 1 98.75 79 LEU A N 1
ATOM 624 C CA . LEU A 1 79 ? -8.453 -2.357 11.344 1 98.75 79 LEU A CA 1
ATOM 625 C C . LEU A 1 79 ? -7.203 -1.527 11.602 1 98.75 79 LEU A C 1
ATOM 627 O O . LEU A 1 79 ? -7.207 -0.628 12.445 1 98.75 79 LEU A O 1
ATOM 631 N N . TYR A 1 80 ? -6.176 -1.864 10.883 1 98.44 80 TYR A N 1
ATOM 632 C CA . TYR A 1 80 ? -4.93 -1.116 10.984 1 98.44 80 TYR A CA 1
ATOM 633 C C . TYR A 1 80 ? -4.332 -0.87 9.602 1 98.44 80 TYR A C 1
ATOM 635 O O . TYR A 1 80 ? -4.906 -1.28 8.586 1 98.44 80 TYR A O 1
ATOM 643 N N . GLN A 1 81 ? -3.252 -0.074 9.531 1 98 81 GLN A N 1
ATOM 644 C CA . GLN A 1 81 ? -2.699 0.484 8.297 1 98 81 GLN A CA 1
ATOM 645 C C . GLN A 1 81 ? -3.514 1.685 7.824 1 98 81 GLN A C 1
ATOM 647 O O . GLN A 1 81 ? -4.688 1.544 7.469 1 98 81 GLN A O 1
ATOM 652 N N . SER A 1 82 ? -2.945 2.816 7.746 1 98.62 82 SER A N 1
ATOM 653 C CA . SER A 1 82 ? -3.66 4.074 7.559 1 98.62 82 SER A CA 1
ATOM 654 C C . SER A 1 82 ? -4.441 4.078 6.25 1 98.62 82 SER A C 1
ATOM 656 O O . SER A 1 82 ? -5.621 4.43 6.227 1 98.62 82 SER A O 1
ATOM 658 N N . LEU A 1 83 ? -3.805 3.561 5.176 1 98.69 83 LEU A N 1
ATOM 659 C CA . LEU A 1 83 ? -4.445 3.645 3.869 1 98.69 83 LEU A CA 1
ATOM 660 C C . LEU A 1 83 ? -5.602 2.652 3.766 1 98.69 83 LEU A C 1
ATOM 662 O O . LEU A 1 83 ? -6.578 2.902 3.061 1 98.69 83 LEU A O 1
ATOM 666 N N . ILE A 1 84 ? -5.547 1.493 4.469 1 98.75 84 ILE A N 1
ATOM 667 C CA . ILE A 1 84 ? -6.641 0.527 4.488 1 98.75 84 ILE A CA 1
ATOM 668 C C . ILE A 1 84 ? -7.801 1.076 5.316 1 98.75 84 ILE A C 1
ATOM 670 O O . ILE A 1 84 ? -8.961 0.965 4.918 1 98.75 84 ILE A O 1
ATOM 674 N N . ILE A 1 85 ? -7.469 1.706 6.438 1 98.88 85 ILE A N 1
ATOM 675 C CA . ILE A 1 85 ? -8.484 2.281 7.312 1 98.88 85 ILE A CA 1
ATOM 676 C C . ILE A 1 85 ? -9.266 3.354 6.559 1 98.88 85 ILE A C 1
ATOM 678 O O . ILE A 1 85 ? -10.5 3.35 6.562 1 98.88 85 ILE A O 1
ATOM 682 N N . VAL A 1 86 ? -8.562 4.266 5.859 1 98.81 86 VAL A N 1
ATOM 683 C CA . VAL A 1 86 ? -9.258 5.395 5.242 1 98.81 86 VAL A CA 1
ATOM 684 C C . VAL A 1 86 ? -10.094 4.906 4.062 1 98.81 86 VAL A C 1
ATOM 686 O O . VAL A 1 86 ? -11.172 5.445 3.791 1 98.81 86 VAL A O 1
ATOM 689 N N . ASP A 1 87 ? -9.562 3.92 3.318 1 98.5 87 ASP A N 1
ATOM 690 C CA . ASP A 1 87 ? -10.359 3.328 2.252 1 98.5 87 ASP A CA 1
ATOM 691 C C . ASP A 1 87 ? -11.641 2.707 2.807 1 98.5 87 ASP A C 1
ATOM 693 O O . ASP A 1 87 ? -12.727 2.893 2.246 1 98.5 87 ASP A O 1
ATOM 697 N N . TYR A 1 88 ? -11.555 1.964 3.928 1 98.75 88 TYR A N 1
ATOM 698 C CA . TYR A 1 88 ? -12.719 1.377 4.59 1 98.75 88 TYR A CA 1
ATOM 699 C C . TYR A 1 88 ? -13.719 2.453 4.992 1 98.75 88 TYR A C 1
ATOM 701 O O . TYR A 1 88 ? -14.906 2.34 4.695 1 98.75 88 TYR A O 1
ATOM 709 N N . LEU A 1 89 ? -13.227 3.51 5.625 1 98.75 89 LEU A N 1
ATOM 710 C CA . LEU A 1 89 ? -14.102 4.57 6.105 1 98.75 89 LEU A CA 1
ATOM 711 C C . LEU A 1 89 ? -14.836 5.238 4.945 1 98.75 89 LEU A C 1
ATOM 713 O O . LEU A 1 89 ? -16.031 5.527 5.047 1 98.75 89 LEU A O 1
ATOM 717 N N . ASP A 1 90 ? -14.086 5.441 3.885 1 98.12 90 ASP A N 1
ATOM 718 C CA . ASP A 1 90 ? -14.688 6.109 2.734 1 98.12 90 ASP A CA 1
ATOM 719 C C . ASP A 1 90 ? -15.758 5.234 2.084 1 98.12 90 ASP A C 1
ATOM 721 O O . ASP A 1 90 ? -16.719 5.742 1.509 1 98.12 90 ASP A O 1
ATOM 725 N N . GLU A 1 91 ? -15.57 3.938 2.141 1 97.06 91 GLU A N 1
ATOM 726 C CA . GLU A 1 91 ? -16.516 3.008 1.529 1 97.06 91 GLU A CA 1
ATOM 727 C C . GLU A 1 91 ? -17.688 2.717 2.467 1 97.06 91 GLU A C 1
ATOM 729 O O . GLU A 1 91 ? -18.844 2.682 2.037 1 97.06 91 GLU A O 1
ATOM 734 N N . ALA A 1 92 ? -17.453 2.525 3.732 1 97.5 92 ALA A N 1
ATOM 735 C CA . ALA A 1 92 ? -18.469 2.125 4.711 1 97.5 92 ALA A CA 1
ATOM 736 C C . ALA A 1 92 ? -19.391 3.285 5.047 1 97.5 92 ALA A C 1
ATOM 738 O O . ALA A 1 92 ? -20.562 3.074 5.41 1 97.5 92 ALA A O 1
ATOM 739 N N . TYR A 1 93 ? -18.875 4.473 4.941 1 97.38 93 TYR A N 1
ATOM 740 C CA . TYR A 1 93 ? -19.641 5.691 5.172 1 97.38 93 TYR A CA 1
ATOM 741 C C . TYR A 1 93 ? -19.75 6.52 3.896 1 97.38 93 TYR A C 1
ATOM 743 O O . TYR A 1 93 ? -18.953 7.445 3.684 1 97.38 93 TYR A O 1
ATOM 751 N N . PRO A 1 94 ? -20.703 6.266 3.088 1 93.38 94 PRO A N 1
ATOM 752 C CA . PRO A 1 94 ? -20.734 6.77 1.713 1 93.38 94 PRO A CA 1
ATOM 753 C C . PRO A 1 94 ? -21.016 8.273 1.642 1 93.38 94 PRO A C 1
ATOM 755 O O . PRO A 1 94 ? -20.875 8.875 0.577 1 93.38 94 PRO A O 1
ATOM 758 N N . GLN A 1 95 ? -21.391 8.844 2.744 1 93.75 95 GLN A N 1
ATOM 759 C CA . GLN A 1 95 ? -21.578 10.289 2.727 1 93.75 95 GLN A CA 1
ATOM 760 C C . GLN A 1 95 ? -20.25 11.023 2.598 1 93.75 95 GLN A C 1
ATOM 762 O O . GLN A 1 95 ? -19.234 10.562 3.123 1 93.75 95 GLN A O 1
ATOM 767 N N . ASN A 1 96 ? -20.281 12.117 1.834 1 93.38 96 ASN A N 1
ATOM 768 C CA . ASN A 1 96 ? -19.094 12.945 1.638 1 93.38 96 ASN A CA 1
ATOM 769 C C . ASN A 1 96 ? -17.922 12.117 1.106 1 93.38 96 ASN A C 1
ATOM 771 O O . ASN A 1 96 ? -16.875 12.039 1.745 1 93.38 96 ASN A O 1
ATOM 775 N N . LYS A 1 97 ? -18.109 11.547 -0.022 1 95.88 97 LYS A N 1
ATOM 776 C CA . LYS A 1 97 ? -17.078 10.734 -0.65 1 95.88 97 LYS A CA 1
ATOM 777 C C . LYS A 1 97 ? -15.805 11.539 -0.88 1 95.88 97 LYS A C 1
ATOM 779 O O . LYS A 1 97 ? -15.852 12.656 -1.394 1 95.88 97 LYS A O 1
ATOM 784 N N . LEU A 1 98 ? -14.703 10.992 -0.526 1 98.5 98 LEU A N 1
ATOM 785 C CA . LEU A 1 98 ? -13.445 11.727 -0.558 1 98.5 98 LEU A CA 1
ATOM 786 C C . LEU A 1 98 ? -12.633 11.367 -1.795 1 98.5 98 LEU A C 1
ATOM 788 O O . LEU A 1 98 ? -11.719 12.102 -2.18 1 98.5 98 LEU A O 1
ATOM 792 N N . TYR A 1 99 ? -12.836 10.211 -2.363 1 98.25 99 TYR A N 1
ATOM 793 C CA . TYR A 1 99 ? -12.258 9.852 -3.654 1 98.25 99 TYR A CA 1
ATOM 794 C C . TYR A 1 99 ? -13.164 10.289 -4.797 1 98.25 99 TYR A C 1
ATOM 796 O O . TYR A 1 99 ? -14.383 10.398 -4.625 1 98.25 99 TYR A O 1
ATOM 804 N N . PRO A 1 100 ? -12.531 10.523 -5.973 1 96.94 100 PRO A N 1
ATOM 805 C CA . PRO A 1 100 ? -13.383 10.703 -7.152 1 96.94 100 PRO A CA 1
ATOM 806 C C . PRO A 1 100 ? -14.281 9.5 -7.422 1 96.94 100 PRO A C 1
ATOM 808 O O . PRO A 1 100 ? -13.891 8.3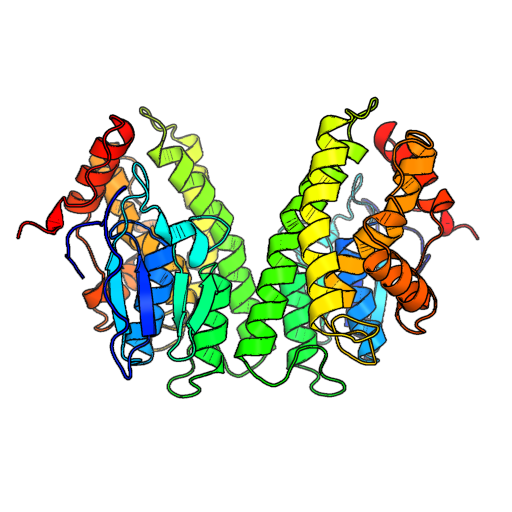59 -7.152 1 96.94 100 PRO A O 1
ATOM 811 N N . SER A 1 101 ? -15.492 9.742 -7.988 1 95.38 101 SER A N 1
ATOM 812 C CA . SER A 1 101 ? -16.438 8.68 -8.289 1 95.38 101 SER A CA 1
ATOM 813 C C . SER A 1 101 ? -15.977 7.844 -9.477 1 95.38 101 SER A C 1
ATOM 815 O O . SER A 1 101 ? -16.281 6.648 -9.562 1 95.38 101 SER A O 1
ATOM 817 N N . GLN A 1 102 ? -15.32 8.492 -10.422 1 97.06 102 GLN A N 1
ATOM 818 C CA . GLN A 1 102 ? -14.812 7.781 -11.594 1 97.06 102 GLN A CA 1
ATOM 819 C C . GLN A 1 102 ? -13.617 6.914 -11.227 1 97.06 102 GLN A C 1
ATOM 821 O O . GLN A 1 102 ? -12.609 7.418 -10.719 1 97.06 102 GLN A O 1
ATOM 826 N N . PRO A 1 103 ? -13.672 5.621 -11.547 1 97.81 103 PRO A N 1
ATOM 827 C CA . PRO A 1 103 ? -12.633 4.68 -11.109 1 97.81 103 PRO A CA 1
ATOM 828 C C . PRO A 1 103 ? -11.242 5.09 -11.578 1 97.81 103 PRO A C 1
ATOM 830 O O . PRO A 1 103 ? -10.273 4.969 -10.82 1 97.81 103 PRO A O 1
ATOM 833 N N . LEU A 1 104 ? -11.141 5.535 -12.781 1 98.19 104 LEU A N 1
ATOM 834 C CA . LEU A 1 104 ? -9.828 5.898 -13.305 1 98.19 104 LEU A CA 1
ATOM 835 C C . LEU A 1 104 ? -9.25 7.082 -12.539 1 98.19 104 LEU A C 1
ATOM 837 O O . LEU A 1 104 ? -8.07 7.09 -12.203 1 98.19 104 LEU A O 1
ATOM 841 N N . ALA A 1 105 ? -10.062 8.117 -12.297 1 98.06 105 ALA A N 1
ATOM 842 C CA . ALA A 1 105 ? -9.625 9.281 -11.531 1 98.06 105 ALA A CA 1
ATOM 843 C C . ALA A 1 105 ? -9.195 8.883 -10.125 1 98.06 105 ALA A C 1
ATOM 845 O O . ALA A 1 105 ? -8.203 9.391 -9.602 1 98.06 105 ALA A O 1
ATOM 846 N N . LYS A 1 106 ? -9.977 7.996 -9.516 1 98.5 106 LYS A N 1
ATOM 847 C CA . LYS A 1 106 ? -9.625 7.469 -8.203 1 98.5 106 LYS A CA 1
ATOM 848 C C . LYS A 1 106 ? -8.273 6.75 -8.234 1 98.5 106 LYS A C 1
ATOM 850 O O . LYS A 1 106 ? -7.43 6.965 -7.367 1 98.5 106 LYS A O 1
ATOM 855 N N . ALA A 1 107 ? -8.062 5.922 -9.211 1 98.69 107 ALA A N 1
ATOM 856 C CA . ALA A 1 107 ? -6.805 5.191 -9.359 1 98.69 107 ALA A CA 1
ATOM 857 C C . ALA A 1 107 ? -5.625 6.148 -9.523 1 98.69 107 ALA A C 1
ATOM 859 O O . ALA A 1 107 ? -4.547 5.914 -8.977 1 98.69 107 ALA A O 1
ATOM 860 N N . LYS A 1 108 ? -5.82 7.168 -10.281 1 98.38 108 LYS A N 1
ATOM 861 C CA . LYS A 1 108 ? -4.766 8.156 -10.484 1 98.38 108 LYS A CA 1
ATOM 862 C C . LYS A 1 108 ? -4.43 8.875 -9.18 1 98.38 108 LYS A C 1
ATOM 864 O O . LYS A 1 108 ? -3.26 9.156 -8.906 1 98.38 108 LYS A O 1
ATOM 869 N N . ASP A 1 109 ? -5.441 9.195 -8.391 1 98.75 109 ASP A N 1
ATOM 870 C CA . ASP A 1 109 ? -5.184 9.758 -7.066 1 98.75 109 ASP A CA 1
ATOM 871 C C . ASP A 1 109 ? -4.375 8.781 -6.207 1 98.75 109 ASP A C 1
ATOM 873 O O . ASP A 1 109 ? -3.439 9.195 -5.516 1 98.75 109 ASP A O 1
ATOM 877 N N . LYS A 1 110 ? -4.762 7.523 -6.246 1 98.75 110 LYS A N 1
ATOM 878 C CA . LYS A 1 110 ? -4.062 6.508 -5.469 1 98.75 110 LYS A CA 1
ATOM 879 C C . LYS A 1 110 ? -2.609 6.375 -5.918 1 98.75 110 LYS A C 1
ATOM 881 O O . LYS A 1 110 ? -1.72 6.129 -5.102 1 98.75 110 LYS A O 1
ATOM 886 N N . LEU A 1 111 ? -2.359 6.523 -7.195 1 98.5 111 LEU A N 1
ATOM 887 C CA . LEU A 1 111 ? -0.993 6.504 -7.707 1 98.5 111 LEU A CA 1
ATOM 888 C C . LEU A 1 111 ? -0.18 7.66 -7.129 1 98.5 111 LEU A C 1
ATOM 890 O O . LEU A 1 111 ? 0.975 7.477 -6.738 1 98.5 111 LEU A O 1
ATOM 894 N N . LEU A 1 112 ? -0.8 8.828 -7.117 1 98.75 112 LEU A N 1
ATOM 895 C CA . LEU A 1 112 ? -0.114 9.992 -6.562 1 98.75 112 LEU A CA 1
ATOM 896 C C . LEU A 1 112 ? 0.17 9.797 -5.078 1 98.75 112 LEU A C 1
ATOM 898 O O . LEU A 1 112 ? 1.234 10.18 -4.59 1 98.75 112 LEU A O 1
ATOM 902 N N . ILE A 1 113 ? -0.804 9.211 -4.359 1 98.81 113 ILE A N 1
ATOM 903 C CA . ILE A 1 113 ? -0.601 8.906 -2.949 1 98.81 113 ILE A CA 1
ATOM 904 C C . ILE A 1 113 ? 0.576 7.945 -2.791 1 98.81 113 ILE A C 1
ATOM 906 O O . ILE A 1 113 ? 1.45 8.156 -1.947 1 98.81 113 ILE A O 1
ATOM 910 N N . ASP A 1 114 ? 0.557 6.969 -3.602 1 98.25 114 ASP A N 1
ATOM 911 C CA . ASP A 1 114 ? 1.637 5.988 -3.564 1 98.25 114 ASP A CA 1
ATOM 912 C C . ASP A 1 114 ? 2.98 6.637 -3.893 1 98.25 114 ASP A C 1
ATOM 914 O O . ASP A 1 114 ? 3.982 6.371 -3.229 1 98.25 114 ASP A O 1
ATOM 918 N N . ARG A 1 115 ? 3.072 7.453 -4.898 1 97.75 115 ARG A N 1
ATOM 919 C CA . ARG A 1 115 ? 4.293 8.125 -5.336 1 97.75 115 ARG A CA 1
ATOM 920 C C . ARG A 1 115 ? 4.844 9.031 -4.234 1 97.75 115 ARG A C 1
ATOM 922 O O . ARG A 1 115 ? 6.051 9.25 -4.156 1 97.75 115 ARG A O 1
ATOM 929 N N . PHE A 1 116 ? 4.008 9.508 -3.402 1 98.5 116 PHE A N 1
ATOM 930 C CA . PHE A 1 116 ? 4.418 10.422 -2.342 1 98.5 116 PHE A CA 1
ATOM 931 C C . PHE A 1 116 ? 5.285 9.703 -1.314 1 98.5 116 PHE A C 1
ATOM 933 O O . PHE A 1 116 ? 5.988 10.344 -0.533 1 98.5 116 PHE A O 1
ATOM 940 N N . ASN A 1 117 ? 5.211 8.383 -1.275 1 97.44 117 ASN A N 1
ATOM 941 C CA . ASN A 1 117 ? 6.043 7.613 -0.359 1 97.44 117 ASN A CA 1
ATOM 942 C C . ASN A 1 117 ? 7.523 7.941 -0.532 1 97.44 117 ASN A C 1
ATOM 944 O O . ASN A 1 117 ? 8.297 7.855 0.422 1 97.44 117 ASN A O 1
ATOM 948 N N . GLU A 1 118 ? 7.938 8.297 -1.736 1 95.38 118 GLU A N 1
ATOM 949 C CA . GLU A 1 118 ? 9.32 8.711 -1.961 1 95.38 118 GLU A CA 1
ATOM 950 C C . GLU A 1 118 ? 9.672 9.938 -1.123 1 95.38 118 GLU A C 1
ATOM 952 O O . GLU A 1 118 ? 10.742 9.992 -0.51 1 95.38 118 GLU A O 1
ATOM 957 N N . VAL A 1 119 ? 8.773 10.891 -1.12 1 95.88 119 VAL A N 1
ATOM 958 C CA . VAL A 1 119 ? 8.969 12.102 -0.33 1 95.88 119 VAL A CA 1
ATOM 959 C C . VAL A 1 119 ? 8.984 11.75 1.157 1 95.88 119 VAL A C 1
ATOM 961 O O . VAL A 1 119 ? 9.844 12.219 1.905 1 95.88 119 VAL A O 1
ATOM 964 N N . ILE A 1 120 ? 8.086 10.891 1.599 1 96.88 120 ILE A N 1
ATOM 965 C CA . ILE A 1 120 ? 7.992 10.461 2.988 1 96.88 120 ILE A CA 1
ATOM 966 C C . ILE A 1 120 ? 9.312 9.82 3.424 1 96.88 120 ILE A C 1
ATOM 968 O O . ILE A 1 120 ? 9.852 10.164 4.477 1 96.88 120 ILE A O 1
ATOM 972 N N . THR A 1 121 ? 9.828 8.945 2.602 1 95.12 121 THR A N 1
ATOM 973 C CA . THR A 1 121 ? 11.062 8.227 2.91 1 95.12 121 THR A CA 1
ATOM 974 C C . THR A 1 121 ? 12.219 9.203 3.109 1 95.12 121 THR A C 1
ATOM 976 O O . THR A 1 121 ? 12.977 9.086 4.074 1 95.12 121 THR A O 1
ATOM 979 N N . ILE A 1 122 ? 12.32 10.141 2.232 1 91.38 122 ILE A N 1
ATOM 980 C CA . ILE A 1 122 ? 13.398 11.117 2.293 1 91.38 122 ILE A CA 1
ATOM 981 C C . ILE A 1 122 ? 13.234 11.992 3.535 1 91.38 122 ILE A C 1
ATOM 983 O O . ILE A 1 122 ? 14.211 12.273 4.238 1 91.38 122 ILE A O 1
ATOM 987 N N . MET A 1 123 ? 12.023 12.422 3.822 1 90 123 MET A N 1
ATOM 988 C CA . MET A 1 123 ? 11.758 13.25 4.996 1 90 123 MET A CA 1
ATOM 989 C C . MET A 1 123 ? 12.133 12.516 6.277 1 90 123 MET A C 1
ATOM 991 O O . MET A 1 123 ? 12.695 13.109 7.199 1 90 123 MET A O 1
ATOM 995 N N . TYR A 1 124 ? 11.82 11.25 6.367 1 89.5 124 TYR A N 1
ATOM 996 C CA . TYR A 1 124 ? 12.164 10.469 7.551 1 89.5 124 TYR A CA 1
ATOM 997 C C . TYR A 1 124 ? 13.672 10.375 7.727 1 89.5 124 TYR A C 1
ATOM 999 O O . TYR A 1 124 ? 14.18 10.445 8.852 1 89.5 124 TYR A O 1
ATOM 1007 N N . LYS A 1 125 ? 14.367 10.227 6.629 1 87.69 125 LYS A N 1
ATOM 1008 C CA . LYS A 1 125 ? 15.828 10.227 6.695 1 87.69 125 LYS A CA 1
ATOM 1009 C C . LYS A 1 125 ? 16.359 11.562 7.219 1 87.69 125 LYS A C 1
ATOM 1011 O O . LYS A 1 125 ? 17.281 11.594 8.023 1 87.69 125 LYS A O 1
ATOM 1016 N N . LEU A 1 126 ? 15.719 12.57 6.77 1 82.12 126 LEU A N 1
ATOM 1017 C CA . LEU A 1 126 ? 16.125 13.906 7.176 1 82.12 126 LEU A CA 1
ATOM 1018 C C . LEU A 1 126 ? 15.883 14.125 8.664 1 82.12 126 LEU A C 1
ATOM 1020 O O . LEU A 1 126 ? 16.688 14.781 9.344 1 82.12 126 LEU A O 1
ATOM 1024 N N . TYR A 1 127 ? 14.891 13.531 9.203 1 79.75 127 TYR A N 1
ATOM 1025 C CA . TYR A 1 127 ? 14.523 13.664 10.609 1 79.75 127 TYR A CA 1
ATOM 1026 C C . TYR A 1 127 ? 15.453 12.852 11.5 1 79.75 127 TYR A C 1
ATOM 1028 O O . TYR A 1 127 ? 15.555 13.109 12.695 1 79.75 127 TYR A O 1
ATOM 1036 N N . GLN A 1 128 ? 16.047 11.93 10.938 1 80.69 128 GLN A N 1
ATOM 1037 C CA . GLN A 1 128 ? 16.859 11.016 11.734 1 80.69 128 GLN A CA 1
ATOM 1038 C C . GLN A 1 128 ? 18.328 11.406 11.703 1 80.69 128 GLN A C 1
ATOM 1040 O O . GLN A 1 128 ? 19.156 10.836 12.422 1 80.69 128 GLN A O 1
ATOM 1045 N N . THR A 1 129 ? 18.609 12.336 10.852 1 77.94 129 THR A N 1
ATOM 1046 C CA . THR A 1 129 ? 20.016 12.703 10.734 1 77.94 129 THR A CA 1
ATOM 1047 C C . THR A 1 129 ? 20.281 14.055 11.406 1 77.94 129 THR A C 1
ATOM 1049 O O . THR A 1 129 ? 19.516 15 11.219 1 77.94 129 THR A O 1
ATOM 1052 N N . PRO A 1 130 ? 21.391 14.094 12.188 1 70.56 130 PRO A N 1
ATOM 1053 C CA . PRO A 1 130 ? 21.734 15.375 12.805 1 70.56 130 PRO A CA 1
ATOM 1054 C C . PRO A 1 130 ? 22.109 16.438 11.789 1 70.56 130 PRO A C 1
ATOM 1056 O O . PRO A 1 130 ? 21.844 17.625 12 1 70.56 130 PRO A O 1
ATOM 1059 N N . MET A 1 131 ? 22.797 16.062 10.742 1 73.56 131 MET A N 1
ATOM 1060 C CA . MET A 1 131 ? 23.188 17.016 9.703 1 73.56 131 MET A CA 1
ATOM 1061 C C . MET A 1 131 ? 22.609 16.625 8.352 1 73.56 131 MET A C 1
ATOM 1063 O O . MET A 1 131 ? 22.906 15.547 7.828 1 73.56 131 MET A O 1
ATOM 1067 N N . LEU A 1 132 ? 21.859 17.562 7.945 1 70.75 132 LEU A N 1
ATOM 1068 C CA . LEU A 1 132 ? 21.141 17.266 6.707 1 70.75 132 LEU A CA 1
ATOM 1069 C C . LEU A 1 132 ? 22.047 17.484 5.496 1 70.75 132 LEU A C 1
ATOM 1071 O O . LEU A 1 132 ? 22.719 18.516 5.406 1 70.75 132 LEU A O 1
ATOM 1075 N N . GLU A 1 133 ? 22 16.516 4.727 1 83.44 133 GLU A N 1
ATOM 1076 C CA . GLU A 1 133 ? 22.672 16.641 3.441 1 83.44 133 GLU A CA 1
ATOM 1077 C C . GLU A 1 133 ? 21.797 17.344 2.422 1 83.44 133 GLU A C 1
ATOM 1079 O O . GLU A 1 133 ? 20.625 16.984 2.24 1 83.44 133 GLU A O 1
ATOM 1084 N N . GLN A 1 134 ? 22.312 18.312 1.817 1 86.75 134 GLN A N 1
ATOM 1085 C CA . GLN A 1 134 ? 21.594 19.109 0.83 1 86.75 134 GLN A CA 1
ATOM 1086 C C . GLN A 1 134 ? 21.047 18.234 -0.297 1 86.75 134 GLN A C 1
ATOM 1088 O O . GLN A 1 134 ? 19.984 18.5 -0.848 1 86.75 134 GLN A O 1
ATOM 1093 N N . GLU A 1 135 ? 21.734 17.203 -0.542 1 90.62 135 GLU A N 1
ATOM 1094 C CA . GLU A 1 135 ? 21.344 16.297 -1.626 1 90.62 135 GLU A CA 1
ATOM 1095 C C . GLU A 1 135 ? 20.016 15.617 -1.331 1 90.62 135 GLU A C 1
ATOM 1097 O O . GLU A 1 135 ? 19.188 15.453 -2.227 1 90.62 135 GLU A O 1
ATOM 1102 N N . LEU A 1 136 ? 19.859 15.227 -0.138 1 89.94 136 LEU A N 1
ATOM 1103 C CA . LEU A 1 136 ? 18.609 14.586 0.261 1 89.94 136 LEU A CA 1
ATOM 1104 C C . LEU A 1 136 ? 17.438 15.555 0.163 1 89.94 136 LEU A C 1
ATOM 1106 O O . LEU A 1 136 ? 16.344 15.172 -0.272 1 89.94 136 LEU A O 1
ATOM 1110 N N . PHE A 1 137 ? 17.75 16.766 0.546 1 91.38 137 PHE A N 1
ATOM 1111 C CA . PHE A 1 137 ? 16.703 17.781 0.457 1 91.38 137 PHE A CA 1
ATOM 1112 C C . PHE A 1 137 ? 16.297 18.016 -0.993 1 91.38 137 PHE A C 1
ATOM 1114 O O . PHE A 1 137 ? 15.109 18.094 -1.305 1 91.38 137 PHE A O 1
ATOM 1121 N N . ASN A 1 138 ? 17.25 18.062 -1.823 1 94.12 138 ASN A N 1
ATOM 1122 C CA . ASN A 1 138 ? 16.984 18.25 -3.244 1 94.12 138 ASN A CA 1
ATOM 1123 C C . ASN A 1 138 ? 16.188 17.094 -3.824 1 94.12 138 ASN A C 1
ATOM 1125 O O . ASN A 1 138 ? 15.352 17.297 -4.711 1 94.12 138 ASN A O 1
ATOM 1129 N N . GLU A 1 139 ? 16.422 15.938 -3.344 1 94.25 139 GLU A N 1
ATOM 1130 C CA . GLU A 1 139 ? 15.648 14.773 -3.77 1 94.25 139 GLU A CA 1
ATOM 1131 C C . GLU A 1 139 ? 14.188 14.891 -3.354 1 94.25 139 GLU A C 1
ATOM 1133 O O . GLU A 1 139 ? 13.289 14.547 -4.121 1 94.25 139 GLU A O 1
ATOM 1138 N N . ALA A 1 140 ? 13.984 15.359 -2.168 1 93.75 140 ALA A N 1
ATOM 1139 C CA . ALA A 1 140 ? 12.617 15.578 -1.699 1 93.75 140 ALA A CA 1
ATOM 1140 C C . ALA A 1 140 ? 11.898 16.609 -2.561 1 93.75 140 ALA A C 1
ATOM 1142 O O . ALA A 1 140 ? 10.742 16.438 -2.932 1 93.75 140 ALA A O 1
ATO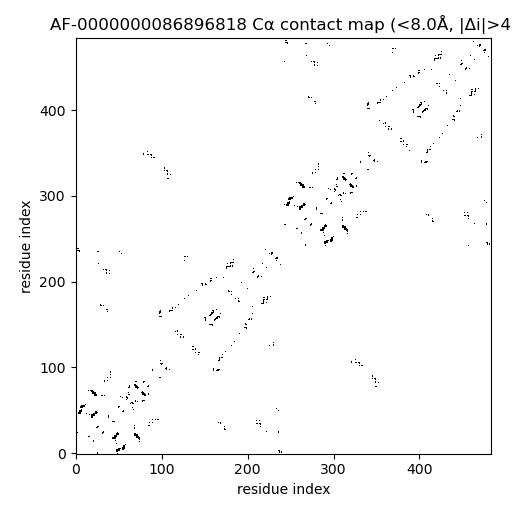M 1143 N N . LEU A 1 141 ? 12.656 17.688 -2.902 1 95.25 141 LEU A N 1
ATOM 1144 C CA . LEU A 1 141 ? 12.086 18.734 -3.746 1 95.25 141 LEU A CA 1
ATOM 1145 C C . LEU A 1 141 ? 11.734 18.188 -5.125 1 95.25 141 LEU A C 1
ATOM 1147 O O . LEU A 1 141 ? 10.688 18.531 -5.684 1 95.25 141 LEU A O 1
ATOM 1151 N N . ALA A 1 142 ? 12.594 17.359 -5.641 1 95.88 142 ALA A N 1
ATOM 1152 C CA . ALA A 1 142 ? 12.32 16.75 -6.934 1 95.88 142 ALA A CA 1
ATOM 1153 C C . ALA A 1 142 ? 11.039 15.922 -6.891 1 95.88 142 ALA A C 1
ATOM 1155 O O . ALA A 1 142 ? 10.258 15.93 -7.844 1 95.88 142 ALA A O 1
ATOM 1156 N N . GLY A 1 143 ? 10.82 15.227 -5.785 1 96 143 GLY A N 1
ATOM 1157 C CA . GLY A 1 143 ? 9.586 14.477 -5.609 1 96 143 GLY A CA 1
ATOM 1158 C C . GLY A 1 143 ? 8.352 15.367 -5.559 1 96 143 GLY A C 1
ATOM 1159 O O . GLY A 1 143 ? 7.297 15 -6.074 1 96 143 GLY A O 1
ATOM 1160 N N . LEU A 1 144 ? 8.516 16.531 -5.047 1 97.81 144 LEU A N 1
ATOM 1161 C CA . LEU A 1 144 ? 7.395 17.438 -4.887 1 97.81 144 LEU A CA 1
ATOM 1162 C C . LEU A 1 144 ? 7.004 18.062 -6.223 1 97.81 144 LEU A C 1
ATOM 1164 O O . LEU A 1 144 ? 5.906 18.609 -6.363 1 97.81 144 LEU A O 1
ATOM 1168 N N . GLU A 1 145 ? 7.906 18.031 -7.188 1 97.81 145 GLU A N 1
ATOM 1169 C CA . GLU A 1 145 ? 7.641 18.641 -8.484 1 97.81 145 GLU A CA 1
ATOM 1170 C C . GLU A 1 145 ? 6.43 17.984 -9.156 1 97.81 145 GLU A C 1
ATOM 1172 O O . GLU A 1 145 ? 5.664 18.672 -9.852 1 97.81 145 GLU A O 1
ATOM 1177 N N . LEU A 1 146 ? 6.336 16.734 -8.969 1 97.62 146 LEU A N 1
ATOM 1178 C CA . LEU A 1 146 ? 5.188 16.016 -9.516 1 97.62 146 LEU A CA 1
ATOM 1179 C C . LEU A 1 146 ? 3.881 16.625 -9.023 1 97.62 146 LEU A C 1
ATOM 1181 O O . LEU A 1 146 ? 2.93 16.766 -9.797 1 97.62 146 LEU A O 1
ATOM 1185 N N . TYR A 1 147 ? 3.785 16.984 -7.855 1 98.62 147 TYR A N 1
ATOM 1186 C CA . TYR A 1 147 ? 2.568 17.5 -7.234 1 98.62 147 TYR A CA 1
ATOM 1187 C C . TYR A 1 147 ? 2.326 18.953 -7.629 1 98.62 147 TYR A C 1
ATOM 1189 O O . TYR A 1 147 ? 1.178 19.375 -7.797 1 98.62 147 TYR A O 1
ATOM 1197 N N . GLU A 1 148 ? 3.424 19.734 -7.754 1 98.69 148 GLU A N 1
ATOM 1198 C CA . GLU A 1 148 ? 3.307 21.094 -8.305 1 98.69 148 GLU A CA 1
ATOM 1199 C C . GLU A 1 148 ? 2.668 21.062 -9.688 1 98.69 148 GLU A C 1
ATOM 1201 O O . GLU A 1 148 ? 1.731 21.828 -9.961 1 98.69 148 GLU A O 1
ATOM 1206 N N . ARG A 1 149 ? 3.158 20.156 -10.508 1 98.12 149 ARG A N 1
ATOM 1207 C CA . ARG A 1 149 ? 2.645 20.016 -11.867 1 98.12 149 ARG A CA 1
ATOM 1208 C C . ARG A 1 149 ? 1.201 19.531 -11.859 1 98.12 149 ARG A C 1
ATOM 1210 O O . ARG A 1 149 ? 0.389 19.969 -12.68 1 98.12 149 ARG A O 1
ATOM 1217 N N . GLU A 1 150 ? 0.924 18.641 -10.961 1 98.44 150 GLU A N 1
ATOM 1218 C CA . GLU A 1 150 ? -0.43 18.094 -10.875 1 98.44 150 GLU A CA 1
ATOM 1219 C C . GLU A 1 150 ? -1.435 19.188 -10.5 1 98.44 150 GLU A C 1
ATOM 1221 O O . GLU A 1 150 ? -2.523 19.25 -11.07 1 98.44 150 GLU A O 1
ATOM 1226 N N . LEU A 1 151 ? -1.118 20.016 -9.547 1 98.62 151 LEU A N 1
ATOM 1227 C CA . LEU A 1 151 ? -1.997 21.109 -9.156 1 98.62 151 LEU A CA 1
ATOM 1228 C C . LEU A 1 151 ? -2.227 22.078 -10.32 1 98.62 151 LEU A C 1
ATOM 1230 O O . LEU A 1 151 ? -3.338 22.562 -10.516 1 98.62 151 LEU A O 1
ATOM 1234 N N . ALA A 1 152 ? -1.155 22.312 -11.062 1 98.25 152 ALA A N 1
ATOM 1235 C CA . ALA A 1 152 ? -1.273 23.156 -12.242 1 98.25 152 ALA A CA 1
ATOM 1236 C C . ALA A 1 152 ? -2.227 22.562 -13.266 1 98.25 152 ALA A C 1
ATOM 1238 O O . ALA A 1 152 ? -3.076 23.25 -13.82 1 98.25 152 ALA A O 1
ATOM 1239 N N . LYS A 1 153 ? -2.109 21.328 -13.484 1 97.81 153 LYS A N 1
ATOM 1240 C CA . LYS A 1 153 ? -2.934 20.609 -14.453 1 97.81 153 LYS A CA 1
ATOM 1241 C C . LYS A 1 153 ? -4.406 20.641 -14.055 1 97.81 153 LYS A C 1
ATOM 1243 O O . LYS A 1 153 ? -5.281 20.844 -14.898 1 97.81 153 LYS A O 1
ATOM 1248 N N . ARG A 1 154 ? -4.688 20.438 -12.805 1 97.62 154 ARG A N 1
ATOM 1249 C CA . ARG A 1 154 ? -6.066 20.406 -12.32 1 97.62 154 ARG A CA 1
ATOM 1250 C C . ARG A 1 154 ? -6.664 21.812 -12.281 1 97.62 154 ARG A C 1
ATOM 1252 O O . ARG A 1 154 ? -7.863 21.984 -12.508 1 97.62 154 ARG A O 1
ATOM 1259 N N . GLY A 1 155 ? -5.895 22.766 -11.93 1 97.94 155 GLY A N 1
ATOM 1260 C CA . GLY A 1 155 ? -6.344 24.156 -11.938 1 97.94 155 GLY A CA 1
ATOM 1261 C C . GLY A 1 155 ? -7.305 24.469 -10.805 1 97.94 155 GLY A C 1
ATOM 1262 O O . GLY A 1 155 ? -8.164 25.344 -10.945 1 97.94 155 GLY A O 1
ATOM 1263 N N . THR A 1 156 ? -7.32 23.719 -9.75 1 97.94 156 THR A N 1
ATOM 1264 C CA . THR A 1 156 ? -8.195 23.906 -8.594 1 97.94 156 THR A CA 1
ATOM 1265 C C . THR A 1 156 ? -7.371 24.141 -7.328 1 97.94 156 THR A C 1
ATOM 1267 O O . THR A 1 156 ? -6.16 23.906 -7.312 1 97.94 156 THR A O 1
ATOM 1270 N N . ALA A 1 157 ? -7.965 24.609 -6.328 1 97.81 157 ALA A N 1
ATOM 1271 C CA . ALA A 1 157 ? -7.293 24.984 -5.086 1 97.81 157 ALA A CA 1
ATOM 1272 C C . ALA A 1 157 ? -6.719 23.75 -4.387 1 97.81 157 ALA A C 1
ATOM 1274 O O . ALA A 1 157 ? -5.656 23.828 -3.768 1 97.81 157 ALA A O 1
ATOM 1275 N N . PHE A 1 158 ? -7.469 22.688 -4.477 1 98.75 158 PHE A N 1
ATOM 1276 C CA . PHE A 1 158 ? -7.059 21.422 -3.869 1 98.75 158 PHE A CA 1
ATOM 1277 C C . PHE A 1 158 ? -6.945 20.328 -4.926 1 98.75 158 PHE A C 1
ATOM 1279 O O . PHE A 1 158 ? -7.496 20.453 -6.02 1 98.75 158 PHE A O 1
ATOM 1286 N N . PHE A 1 159 ? -6.184 19.266 -4.594 1 98.81 159 PHE A N 1
ATOM 1287 C CA . PHE A 1 159 ? -6.16 18.109 -5.48 1 98.81 159 PHE A CA 1
ATOM 1288 C C . PHE A 1 159 ? -7.562 17.531 -5.664 1 98.81 159 PHE A C 1
ATOM 1290 O O . PHE A 1 159 ? -7.895 17.031 -6.734 1 98.81 159 PHE A O 1
ATOM 1297 N N . GLY A 1 160 ? -8.383 17.703 -4.613 1 97.88 160 GLY A N 1
ATOM 1298 C CA . GLY A 1 160 ? -9.758 17.234 -4.648 1 97.88 160 GLY A CA 1
ATOM 1299 C C . GLY A 1 160 ? -10.695 18.188 -5.371 1 97.88 160 GLY A C 1
ATOM 1300 O O . GLY A 1 160 ? -11.883 17.891 -5.535 1 97.88 160 GLY A O 1
ATOM 1301 N N . GLY A 1 161 ? -10.281 19.328 -5.832 1 97.62 161 GLY A N 1
ATOM 1302 C CA . GLY A 1 161 ? -11.117 20.328 -6.473 1 97.62 161 GLY A CA 1
ATOM 1303 C C . GLY A 1 161 ? -11.281 21.578 -5.641 1 97.62 161 GLY A C 1
ATOM 1304 O O . GLY A 1 161 ? -10.297 22.203 -5.23 1 97.62 161 GLY A O 1
ATOM 1305 N N . SER A 1 162 ? -12.5 21.938 -5.434 1 96.62 162 SER A N 1
ATOM 1306 C CA . SER A 1 162 ? -12.797 23.141 -4.664 1 96.62 162 SER A CA 1
ATOM 1307 C C . SER A 1 162 ? -12.68 22.891 -3.164 1 96.62 162 SER A C 1
ATOM 1309 O O . SER A 1 162 ? -12.578 23.828 -2.373 1 96.62 162 SER A O 1
ATOM 1311 N N . LYS A 1 163 ? -12.711 21.656 -2.828 1 97.31 163 LYS A N 1
ATOM 1312 C CA . LYS A 1 163 ? -12.484 21.219 -1.453 1 97.31 163 LYS A CA 1
ATOM 1313 C C . LYS A 1 163 ? -11.461 20.094 -1.394 1 97.31 163 LYS A C 1
ATOM 1315 O O . LYS A 1 163 ? -11.25 19.391 -2.383 1 97.31 163 LYS A O 1
ATOM 1320 N N . PRO A 1 164 ? -10.844 19.891 -0.215 1 98.44 164 PRO A N 1
ATOM 1321 C CA . PRO A 1 164 ? -9.883 18.781 -0.096 1 98.44 164 PRO A CA 1
ATOM 1322 C C . PRO A 1 164 ? -10.516 17.422 -0.321 1 98.44 164 PRO A C 1
ATOM 1324 O O . PRO A 1 164 ? -11.641 17.172 0.121 1 98.44 164 PRO A O 1
ATOM 1327 N N . GLY A 1 165 ? -9.844 16.609 -0.972 1 98.56 165 GLY A N 1
ATOM 1328 C CA . GLY A 1 165 ? -10.195 15.203 -1.136 1 98.56 165 GLY A CA 1
ATOM 1329 C C . GLY A 1 165 ? -9.195 14.258 -0.49 1 98.56 165 GLY A C 1
ATOM 1330 O O . GLY A 1 165 ? -8.383 14.672 0.33 1 98.56 165 GLY A O 1
ATOM 1331 N N . MET A 1 166 ? -9.281 13 -0.833 1 98.88 166 MET A N 1
ATOM 1332 C CA . MET A 1 166 ? -8.453 11.969 -0.201 1 98.88 166 MET A CA 1
ATOM 1333 C C . MET A 1 166 ? -6.973 12.25 -0.416 1 98.88 166 MET A C 1
ATOM 1335 O O . MET A 1 166 ? -6.184 12.18 0.526 1 98.88 166 MET A O 1
ATOM 1339 N N . LEU A 1 167 ? -6.605 12.492 -1.664 1 98.94 167 LEU A N 1
ATOM 1340 C CA . LEU A 1 167 ? -5.203 12.766 -1.964 1 98.94 167 LEU A CA 1
ATOM 1341 C C . LEU A 1 167 ? -4.668 13.891 -1.087 1 98.94 167 LEU A C 1
ATOM 1343 O O . LEU A 1 167 ? -3.568 13.781 -0.536 1 98.94 167 LEU A O 1
ATOM 1347 N N . ASP A 1 168 ? -5.426 14.961 -0.912 1 98.94 168 ASP A N 1
ATOM 1348 C CA . ASP A 1 168 ? -5.016 16.078 -0.062 1 98.94 168 ASP A CA 1
ATOM 1349 C C . ASP A 1 168 ? -4.711 15.594 1.356 1 98.94 168 ASP A C 1
ATOM 1351 O O . ASP A 1 168 ? -3.65 15.906 1.905 1 98.94 168 ASP A O 1
ATOM 1355 N N . PHE A 1 169 ? -5.621 14.82 1.872 1 98.88 169 PHE A N 1
ATOM 1356 C CA . PHE A 1 169 ? -5.523 14.398 3.264 1 98.88 169 PHE A CA 1
ATOM 1357 C C . PHE A 1 169 ? -4.383 13.406 3.449 1 98.88 169 PHE A C 1
ATOM 1359 O O . PHE A 1 169 ? -3.762 13.352 4.512 1 98.88 169 PHE A O 1
ATOM 1366 N N . MET A 1 170 ? -4.031 12.633 2.434 1 98.88 170 MET A N 1
ATOM 1367 C CA . MET A 1 170 ? -3.027 11.578 2.562 1 98.88 170 MET A CA 1
ATOM 1368 C C . MET A 1 170 ? -1.618 12.164 2.51 1 98.88 170 MET A C 1
ATOM 1370 O O . MET A 1 170 ? -0.677 11.57 3.039 1 98.88 170 MET A O 1
ATOM 1374 N N . ILE A 1 171 ? -1.444 13.359 1.92 1 98.75 171 ILE A N 1
ATOM 1375 C CA . ILE A 1 171 ? -0.086 13.883 1.819 1 98.75 171 ILE A CA 1
ATOM 1376 C C . ILE A 1 171 ? 0.094 15.047 2.791 1 98.75 171 ILE A C 1
ATOM 1378 O O . ILE A 1 171 ? 1.22 15.391 3.158 1 98.75 171 ILE A O 1
ATOM 1382 N N . TRP A 1 172 ? -0.941 15.57 3.336 1 98.69 172 TRP A N 1
ATOM 1383 C CA . TRP A 1 172 ? -0.956 16.766 4.168 1 98.69 172 TRP A CA 1
ATOM 1384 C C . TRP A 1 172 ? -0.047 16.609 5.379 1 98.69 172 TRP A C 1
ATOM 1386 O O . TRP A 1 172 ? 0.756 17.484 5.691 1 98.69 172 TRP A O 1
ATOM 1396 N N . PRO A 1 173 ? -0.104 15.453 6.102 1 98.31 173 PRO A N 1
ATOM 1397 C CA . PRO A 1 173 ? 0.631 15.375 7.367 1 98.31 173 PRO A CA 1
ATOM 1398 C C . PRO A 1 173 ? 2.115 15.695 7.211 1 98.31 173 PRO A C 1
ATOM 1400 O O . PRO A 1 173 ? 2.705 16.344 8.078 1 98.31 173 PRO A O 1
ATOM 1403 N N . TRP A 1 174 ? 2.654 15.312 6.117 1 97.06 174 TRP A N 1
ATOM 1404 C CA . TRP A 1 174 ? 4.074 15.562 5.895 1 97.06 174 TRP A CA 1
ATOM 1405 C C . TRP A 1 174 ? 4.312 17 5.43 1 97.06 174 TRP A C 1
ATOM 1407 O O . TRP A 1 174 ? 5.34 17.594 5.754 1 97.06 174 TRP A O 1
ATOM 1417 N N . CYS A 1 175 ? 3.363 17.5 4.668 1 97 175 CYS A N 1
ATOM 1418 C CA . CYS A 1 175 ? 3.469 18.891 4.234 1 97 175 CYS A CA 1
ATOM 1419 C C . CYS A 1 175 ? 3.32 19.844 5.414 1 97 175 CYS A C 1
ATOM 1421 O O . CYS A 1 175 ? 3.969 20.891 5.453 1 97 175 CYS A O 1
ATOM 1423 N N . GLU A 1 176 ? 2.48 19.453 6.316 1 96.56 176 GLU A N 1
ATOM 1424 C CA . GLU A 1 176 ? 2.334 20.203 7.566 1 96.56 176 GLU A CA 1
ATOM 1425 C C . GLU A 1 176 ? 3.662 20.312 8.305 1 96.56 176 GLU A C 1
ATOM 1427 O O . GLU A 1 176 ? 3.971 21.344 8.898 1 96.56 176 GLU A O 1
ATOM 1432 N N . ARG A 1 177 ? 4.441 19.328 8.297 1 94.81 177 ARG A N 1
ATOM 1433 C CA . ARG A 1 177 ? 5.66 19.203 9.086 1 94.81 177 ARG A CA 1
ATOM 1434 C C . ARG A 1 177 ? 6.859 19.781 8.344 1 94.81 177 ARG A C 1
ATOM 1436 O O . ARG A 1 177 ? 7.957 19.875 8.898 1 94.81 177 ARG A O 1
ATOM 1443 N N . ALA A 1 178 ? 6.676 20.203 7.113 1 92.75 178 ALA A N 1
ATOM 1444 C CA . ALA A 1 178 ? 7.777 20.641 6.258 1 92.75 178 ALA A CA 1
ATOM 1445 C C . ALA A 1 178 ? 8.539 21.797 6.898 1 92.75 178 ALA A C 1
ATOM 1447 O O . ALA A 1 178 ? 9.766 21.844 6.855 1 92.75 178 ALA A O 1
ATOM 1448 N N . ASP A 1 179 ? 7.863 22.688 7.555 1 92.38 179 ASP A N 1
ATOM 1449 C CA . ASP A 1 179 ? 8.5 23.875 8.117 1 92.38 179 ASP A CA 1
ATOM 1450 C C . ASP A 1 179 ? 9.32 23.516 9.352 1 92.38 179 ASP A C 1
ATOM 1452 O O . ASP A 1 179 ? 10.18 24.297 9.773 1 92.38 179 ASP A O 1
ATOM 1456 N N . ALA A 1 180 ? 9.008 22.391 9.969 1 92.25 180 ALA A N 1
ATOM 1457 C CA . ALA A 1 180 ? 9.82 21.938 11.094 1 92.25 180 ALA A CA 1
ATOM 1458 C C . ALA A 1 180 ? 11.266 21.688 10.664 1 92.25 180 ALA A C 1
ATOM 1460 O O . ALA A 1 180 ? 12.195 21.859 11.453 1 92.25 180 ALA A O 1
ATOM 1461 N N . MET A 1 181 ? 11.43 21.359 9.445 1 87 181 MET A N 1
ATOM 1462 C CA . MET A 1 181 ? 12.766 21.109 8.93 1 87 181 MET A CA 1
ATOM 1463 C C . MET A 1 181 ? 13.602 22.375 8.922 1 87 181 MET A C 1
ATOM 1465 O O . MET A 1 181 ? 14.789 22.359 9.266 1 87 181 MET A O 1
ATOM 1469 N N . ARG A 1 182 ? 12.977 23.422 8.508 1 88.44 182 ARG A N 1
ATOM 1470 C CA . ARG A 1 182 ? 13.664 24.719 8.523 1 88.44 182 ARG A CA 1
ATOM 1471 C C . ARG A 1 182 ? 14.094 25.078 9.93 1 88.44 182 ARG A C 1
ATOM 1473 O O . ARG A 1 182 ? 15.211 25.578 10.133 1 88.44 182 ARG A O 1
ATOM 1480 N N . ILE A 1 183 ? 13.289 24.828 10.828 1 90.75 183 ILE A N 1
ATOM 1481 C CA . ILE A 1 183 ? 13.547 25.172 12.219 1 90.75 183 ILE A CA 1
ATOM 1482 C C . ILE A 1 183 ? 14.68 24.297 12.766 1 90.75 183 ILE A C 1
ATOM 1484 O O . ILE A 1 183 ? 15.547 24.797 13.492 1 90.75 183 ILE A O 1
ATOM 1488 N N . LEU A 1 184 ? 14.742 23.125 12.391 1 88 184 LEU A N 1
ATOM 1489 C CA . LEU A 1 184 ? 15.688 22.156 12.93 1 88 184 LEU A CA 1
ATOM 1490 C C . LEU A 1 184 ? 17.047 22.266 12.242 1 88 184 LEU A C 1
ATOM 1492 O O . LEU A 1 184 ? 18.078 22.078 12.883 1 88 184 LEU A O 1
ATOM 1496 N N . GLN A 1 185 ? 16.906 22.562 10.977 1 85.19 185 GLN A N 1
ATOM 1497 C CA . GLN A 1 185 ? 18.125 22.359 10.203 1 85.19 185 GLN A CA 1
ATOM 1498 C C . GLN A 1 185 ? 18.625 23.688 9.617 1 85.19 185 GLN A C 1
ATOM 1500 O O . GLN A 1 185 ? 19.781 23.766 9.18 1 85.19 185 GLN A O 1
ATOM 1505 N N . GLY A 1 186 ? 17.766 24.641 9.492 1 87.62 186 GLY A N 1
ATOM 1506 C CA . GLY A 1 186 ? 18.234 25.938 9.016 1 87.62 186 GLY A CA 1
ATOM 1507 C C . GLY A 1 186 ? 17.406 26.469 7.867 1 87.62 186 GLY A C 1
ATOM 1508 O O . GLY A 1 186 ? 16.641 25.734 7.25 1 87.62 186 GLY A O 1
ATOM 1509 N N . GLU A 1 187 ? 17.625 27.641 7.492 1 89.38 187 GLU A N 1
ATOM 1510 C CA . GLU A 1 187 ? 16.828 28.406 6.547 1 89.38 187 GLU A CA 1
ATOM 1511 C C . GLU A 1 187 ? 17.016 27.891 5.121 1 89.38 187 GLU A C 1
ATOM 1513 O O . GLU A 1 187 ? 16.203 28.203 4.234 1 89.38 187 GLU A O 1
ATOM 1518 N N . GLN A 1 188 ? 18.031 27.141 4.887 1 87.75 188 GLN A N 1
ATOM 1519 C CA . GLN A 1 188 ? 18.297 26.625 3.545 1 87.75 188 GLN A CA 1
ATOM 1520 C C . GLN A 1 188 ? 17.359 25.469 3.213 1 87.75 188 GLN A C 1
ATOM 1522 O O . GLN A 1 188 ? 17.25 25.047 2.055 1 87.75 188 GLN A O 1
ATOM 1527 N N . PHE A 1 189 ? 16.75 24.984 4.227 1 89.06 189 PHE A N 1
ATOM 1528 C CA . PHE A 1 189 ? 15.867 23.844 4.035 1 89.06 189 PHE A CA 1
ATOM 1529 C C . PHE A 1 189 ? 14.406 24.281 4.039 1 89.06 189 PHE A C 1
ATOM 1531 O O . PHE A 1 189 ? 13.617 23.812 4.863 1 89.06 189 PHE A O 1
ATOM 1538 N N . VAL A 1 190 ? 14.18 25.172 3.162 1 91.06 190 VAL A N 1
ATOM 1539 C CA . VAL A 1 190 ? 12.836 25.703 2.959 1 91.06 190 VAL A CA 1
ATOM 1540 C C . VAL A 1 190 ? 12.375 25.406 1.534 1 91.06 190 VAL A C 1
ATOM 1542 O O . VAL A 1 190 ? 13.164 25.5 0.59 1 91.06 190 VAL A O 1
ATOM 1545 N N . ILE A 1 191 ? 11.055 25.062 1.382 1 93.44 191 ILE A N 1
ATOM 1546 C CA . ILE A 1 191 ? 10.492 24.859 0.051 1 93.44 191 ILE A CA 1
ATOM 1547 C C . ILE A 1 191 ? 10.492 26.188 -0.714 1 93.44 191 ILE A C 1
ATOM 1549 O O . ILE A 1 191 ? 9.828 27.141 -0.31 1 93.44 191 ILE A O 1
ATOM 1553 N N . PRO A 1 192 ? 11.211 26.25 -1.769 1 95.44 192 PRO A N 1
ATOM 1554 C CA . PRO A 1 192 ? 11.32 27.516 -2.494 1 95.44 192 PRO A CA 1
ATOM 1555 C C . PRO A 1 192 ? 10.008 27.938 -3.154 1 95.44 192 PRO A C 1
ATOM 1557 O O . PRO A 1 192 ? 9.469 27.203 -3.988 1 95.44 192 PRO A O 1
ATOM 1560 N N . ARG A 1 193 ? 9.57 29.078 -2.891 1 95.94 193 ARG A N 1
ATOM 1561 C CA . ARG A 1 193 ? 8.281 29.578 -3.359 1 95.94 193 ARG A CA 1
ATOM 1562 C C . ARG A 1 193 ? 8.266 29.703 -4.879 1 95.94 193 ARG A C 1
ATOM 1564 O O . ARG A 1 193 ? 7.242 29.438 -5.516 1 95.94 193 ARG A O 1
ATOM 1571 N N . ASP A 1 194 ? 9.297 30.078 -5.496 1 96.25 194 ASP A N 1
ATOM 1572 C CA . ASP A 1 194 ? 9.352 30.312 -6.934 1 96.25 194 ASP A CA 1
ATOM 1573 C C . ASP A 1 194 ? 9.164 29.016 -7.707 1 96.25 194 ASP A C 1
ATOM 1575 O O . ASP A 1 194 ? 8.68 29.016 -8.844 1 96.25 194 ASP A O 1
ATOM 1579 N N . ARG A 1 195 ? 9.57 27.938 -7.113 1 96 195 ARG A N 1
ATOM 1580 C CA . ARG A 1 195 ? 9.492 26.641 -7.781 1 96 195 ARG A CA 1
ATOM 1581 C C . ARG A 1 195 ? 8.195 25.922 -7.438 1 96 195 ARG A C 1
ATOM 1583 O O . ARG A 1 195 ? 7.715 25.094 -8.211 1 96 195 ARG A O 1
ATOM 1590 N N . PHE A 1 196 ? 7.633 26.297 -6.254 1 98.31 196 PHE A N 1
ATOM 1591 C CA . PHE A 1 196 ? 6.512 25.516 -5.746 1 98.31 196 PHE A CA 1
ATOM 1592 C C . PHE A 1 196 ? 5.379 26.438 -5.293 1 98.31 196 PHE A C 1
ATOM 1594 O O . PHE A 1 196 ? 4.836 26.266 -4.199 1 98.31 196 PHE A O 1
ATOM 1601 N N . LEU A 1 197 ? 5.066 27.391 -6.082 1 98.19 197 LEU A N 1
ATOM 1602 C CA . LEU A 1 197 ? 4.051 28.391 -5.746 1 98.19 197 LEU A CA 1
ATOM 1603 C C . LEU A 1 197 ? 2.699 27.719 -5.504 1 98.19 197 LEU A C 1
ATOM 1605 O O . LEU A 1 197 ? 2.031 28.016 -4.504 1 98.19 197 LEU A O 1
ATOM 1609 N N . ARG A 1 198 ? 2.258 26.859 -6.359 1 98.31 198 ARG A N 1
ATOM 1610 C CA . ARG A 1 198 ? 0.944 26.234 -6.258 1 98.31 198 ARG A CA 1
ATOM 1611 C C . ARG A 1 198 ? 0.857 25.328 -5.027 1 98.31 198 ARG A C 1
ATOM 1613 O O . ARG A 1 198 ? -0.163 25.312 -4.34 1 98.31 198 ARG A O 1
ATOM 1620 N N . LEU A 1 199 ? 1.916 24.594 -4.812 1 98.38 199 LEU A N 1
ATOM 1621 C CA . LEU A 1 199 ? 1.947 23.734 -3.639 1 98.38 199 LEU A CA 1
ATOM 1622 C C . LEU A 1 199 ? 1.871 24.547 -2.355 1 98.38 199 LEU A C 1
ATOM 1624 O O . LEU A 1 199 ? 1.211 24.156 -1.395 1 98.38 199 LEU A O 1
ATOM 1628 N N . LEU A 1 200 ? 2.6 25.672 -2.342 1 97.94 200 LEU A N 1
ATOM 1629 C CA . LEU A 1 200 ? 2.576 26.531 -1.164 1 97.94 200 LEU A CA 1
ATOM 1630 C C . LEU A 1 200 ? 1.208 27.188 -0.993 1 97.94 200 LEU A C 1
ATOM 1632 O O . LEU A 1 200 ? 0.729 27.344 0.132 1 97.94 200 LEU A O 1
ATOM 1636 N N . GLU A 1 201 ? 0.573 27.562 -2.059 1 98.38 201 GLU A N 1
ATOM 1637 C CA . GLU A 1 201 ? -0.795 28.062 -1.997 1 98.38 201 GLU A CA 1
ATOM 1638 C C . GLU A 1 201 ? -1.759 26.984 -1.51 1 98.38 201 GLU A C 1
ATOM 1640 O O . GLU A 1 201 ? -2.648 27.25 -0.701 1 98.38 201 GLU A O 1
ATOM 1645 N N . TRP A 1 202 ? -1.589 25.781 -2.035 1 98.75 202 TRP A N 1
ATOM 1646 C CA . TRP A 1 202 ? -2.365 24.641 -1.57 1 98.75 202 TRP A CA 1
ATOM 1647 C C . TRP A 1 202 ? -2.184 24.422 -0.07 1 98.75 202 TRP A C 1
ATOM 1649 O O . TRP A 1 202 ? -3.16 24.234 0.659 1 98.75 202 TRP A O 1
ATOM 1659 N N . ARG A 1 203 ? -0.944 24.5 0.378 1 97.94 203 ARG A N 1
ATOM 1660 C CA . ARG A 1 203 ? -0.652 24.297 1.795 1 97.94 203 ARG A CA 1
ATOM 1661 C C . ARG A 1 203 ? -1.337 25.375 2.643 1 97.94 203 ARG A C 1
ATOM 1663 O O . ARG A 1 203 ? -1.89 25.062 3.703 1 97.94 203 ARG A O 1
ATOM 1670 N N . ALA A 1 204 ? -1.275 26.594 2.191 1 97.19 204 ALA A N 1
ATOM 1671 C CA . ALA A 1 204 ? -1.946 27.688 2.898 1 97.19 204 ALA A CA 1
ATOM 1672 C C . ALA A 1 204 ? -3.453 27.453 2.961 1 97.19 204 ALA A C 1
ATOM 1674 O O . ALA A 1 204 ? -4.074 27.672 4.004 1 97.19 204 ALA A O 1
ATOM 1675 N N . ALA A 1 205 ? -4.004 27.047 1.873 1 98.19 205 ALA A N 1
ATOM 1676 C CA . ALA A 1 205 ? -5.438 26.75 1.822 1 98.19 205 ALA A CA 1
ATOM 1677 C C . ALA A 1 205 ? -5.797 25.609 2.758 1 98.19 205 ALA A C 1
ATOM 1679 O O . ALA A 1 205 ? -6.82 25.656 3.445 1 98.19 205 ALA A O 1
ATOM 1680 N N . MET A 1 206 ? -4.98 24.578 2.775 1 98.5 206 MET A N 1
ATOM 1681 C CA . MET A 1 206 ? -5.207 23.438 3.656 1 98.5 206 MET A CA 1
ATOM 1682 C C . MET A 1 206 ? -5.211 23.859 5.117 1 98.5 206 MET A C 1
ATOM 1684 O O . MET A 1 206 ? -6.059 23.422 5.898 1 98.5 206 MET A O 1
ATOM 1688 N N . LYS A 1 207 ? -4.289 24.703 5.484 1 96.25 207 LYS A N 1
ATOM 1689 C CA . LYS A 1 207 ? -4.188 25.188 6.859 1 96.25 207 LYS A CA 1
ATOM 1690 C C . LYS A 1 207 ? -5.477 25.875 7.297 1 96.25 207 LYS A C 1
ATOM 1692 O O . LYS A 1 207 ? -5.844 25.828 8.477 1 96.25 207 LYS A O 1
ATOM 1697 N N . GLU A 1 208 ? -6.164 26.453 6.379 1 95.81 208 GLU A N 1
ATOM 1698 C CA . GLU A 1 208 ? -7.379 27.203 6.68 1 95.81 208 GLU A CA 1
ATOM 1699 C C . GLU A 1 208 ? -8.609 26.312 6.664 1 95.81 208 GLU A C 1
ATOM 1701 O O . GLU A 1 208 ? -9.703 26.734 7.039 1 95.81 208 GLU A O 1
ATOM 1706 N N . ASP A 1 209 ? -8.438 25.141 6.195 1 96.5 209 ASP A N 1
ATOM 1707 C CA . ASP A 1 209 ? -9.562 24.203 6.082 1 96.5 209 ASP A CA 1
ATOM 1708 C C . ASP A 1 209 ? -10.023 23.734 7.461 1 96.5 209 ASP A C 1
ATOM 1710 O O . ASP A 1 209 ? -9.203 23.406 8.32 1 96.5 209 ASP A O 1
ATOM 1714 N N . SER A 1 210 ? -11.32 23.688 7.688 1 95.94 210 SER A N 1
ATOM 1715 C CA . SER A 1 210 ? -11.906 23.391 8.992 1 95.94 210 SER A CA 1
ATOM 1716 C C . SER A 1 210 ? -11.562 21.969 9.445 1 95.94 210 SER A C 1
ATOM 1718 O O . SER A 1 210 ? -11.453 21.703 10.641 1 95.94 210 SER A O 1
ATOM 1720 N N . VAL A 1 211 ? -11.398 21.031 8.531 1 96.12 211 VAL A N 1
ATOM 1721 C CA . VAL A 1 211 ? -11.07 19.641 8.852 1 96.12 211 VAL A CA 1
ATOM 1722 C C . VAL A 1 211 ? -9.633 19.562 9.375 1 96.12 211 VAL A C 1
ATOM 1724 O O . VAL A 1 211 ? -9.367 18.891 10.367 1 96.12 211 VAL A O 1
ATOM 1727 N N . VAL A 1 212 ? -8.734 20.266 8.711 1 96.62 212 VAL A N 1
ATOM 1728 C CA . VAL A 1 212 ? -7.301 20.203 8.977 1 96.62 212 VAL A CA 1
ATOM 1729 C C . VAL A 1 212 ? -7 20.828 10.336 1 96.62 212 VAL A C 1
ATOM 1731 O O . VAL A 1 212 ? -6.086 20.391 11.047 1 96.62 212 VAL A O 1
ATOM 1734 N N . CYS A 1 213 ? -7.781 21.75 10.742 1 92.31 213 CYS A N 1
ATOM 1735 C CA . CYS A 1 213 ? -7.566 22.5 11.977 1 92.31 213 CYS A CA 1
ATOM 1736 C C . CYS A 1 213 ? -7.629 21.594 13.195 1 92.31 213 CYS A C 1
ATOM 1738 O O . CYS A 1 213 ? -6.91 21.812 14.172 1 92.31 213 CYS A O 1
ATOM 1740 N N . GLY A 1 214 ? -8.398 20.562 13.086 1 87.94 214 GLY A N 1
ATOM 1741 C CA . GLY A 1 214 ? -8.617 19.672 14.227 1 87.94 214 GLY A CA 1
ATOM 1742 C C . GLY A 1 214 ? -7.367 18.938 14.656 1 87.94 214 GLY A C 1
ATOM 1743 O O . GLY A 1 214 ? -7.199 18.625 15.844 1 87.94 214 GLY A O 1
ATOM 1744 N N . SER A 1 215 ? -6.508 18.672 13.734 1 92.06 215 SER A N 1
ATOM 1745 C CA . SER A 1 215 ? -5.32 17.891 14.055 1 92.06 215 SER A CA 1
ATOM 1746 C C . SER A 1 215 ? -4.043 18.672 13.773 1 92.06 215 SER A C 1
ATOM 1748 O O . SER A 1 215 ? -2.939 18.141 13.906 1 92.06 215 SER A O 1
ATOM 1750 N N . PHE A 1 216 ? -4.164 19.922 13.422 1 95 216 PHE A N 1
ATOM 1751 C CA . PHE A 1 216 ? -3.037 20.75 13.023 1 95 216 PHE A CA 1
ATOM 1752 C C . PHE A 1 216 ? -2.158 21.078 14.227 1 95 216 PHE A C 1
ATOM 1754 O O . PHE A 1 216 ? -2.664 21.375 15.312 1 95 216 PHE A O 1
ATOM 1761 N N . LEU A 1 217 ? -0.836 21 14.07 1 94.81 217 LEU A N 1
ATOM 1762 C CA . LEU A 1 217 ? 0.152 21.453 15.039 1 94.81 217 LEU A CA 1
ATOM 1763 C C . LEU A 1 217 ? 1.126 22.438 14.406 1 94.81 217 LEU A C 1
ATOM 1765 O O . LEU A 1 217 ? 1.534 22.266 13.258 1 94.81 217 LEU A O 1
ATOM 1769 N N . GLU A 1 218 ? 1.549 23.391 15.164 1 95.19 218 GLU A N 1
ATOM 1770 C CA . GLU A 1 218 ? 2.49 24.391 14.68 1 95.19 218 GLU A CA 1
ATOM 1771 C C . GLU A 1 218 ? 3.869 23.781 14.438 1 95.19 218 GLU A C 1
ATOM 1773 O O . GLU A 1 218 ? 4.27 22.844 15.125 1 95.19 218 GLU A O 1
ATOM 1778 N N . PRO A 1 219 ? 4.586 24.359 13.461 1 94.88 219 PRO A N 1
ATOM 1779 C CA . PRO A 1 219 ? 5.914 23.828 13.133 1 94.88 219 PRO A CA 1
ATOM 1780 C C . PRO A 1 219 ? 6.844 23.766 14.336 1 94.88 219 PRO A C 1
ATOM 1782 O O . PRO A 1 219 ? 7.66 22.859 14.453 1 94.88 219 PRO A O 1
ATOM 1785 N N . GLU A 1 220 ? 6.691 24.703 15.227 1 95.81 220 GLU A N 1
ATOM 1786 C CA . GLU A 1 220 ? 7.559 24.75 16.406 1 95.81 220 GLU A CA 1
ATOM 1787 C C . GLU A 1 220 ? 7.328 23.547 17.312 1 95.81 220 GLU A C 1
ATOM 1789 O O . GLU A 1 220 ? 8.273 23.031 17.922 1 95.81 220 GLU A O 1
ATOM 1794 N N . ILE A 1 221 ? 6.094 23.172 17.422 1 96 221 ILE A N 1
ATOM 1795 C CA . ILE A 1 221 ? 5.746 22.031 18.234 1 96 221 ILE A CA 1
ATOM 1796 C C . ILE A 1 221 ? 6.309 20.75 17.609 1 96 221 ILE A C 1
ATOM 1798 O O . ILE A 1 221 ? 6.895 19.922 18.297 1 96 221 ILE A O 1
ATOM 1802 N N . HIS A 1 222 ? 6.188 20.609 16.281 1 95.81 222 HIS A N 1
ATOM 1803 C CA . HIS A 1 222 ? 6.777 19.469 15.57 1 95.81 222 HIS A CA 1
ATOM 1804 C C . HIS A 1 222 ? 8.289 19.438 15.75 1 95.81 222 HIS A C 1
ATOM 1806 O O . HIS A 1 222 ? 8.875 18.375 15.961 1 95.81 222 HIS A O 1
ATOM 1812 N N . ALA A 1 223 ? 8.898 20.625 15.641 1 94.25 223 ALA A N 1
ATOM 1813 C CA . ALA A 1 223 ? 10.352 20.719 15.797 1 94.25 223 ALA A CA 1
ATOM 1814 C C . ALA A 1 223 ? 10.781 20.266 17.188 1 94.25 223 ALA A C 1
ATOM 1816 O O . ALA A 1 223 ? 11.766 19.531 17.328 1 94.25 223 ALA A O 1
ATOM 1817 N N . LYS A 1 224 ? 10.039 20.703 18.156 1 95 224 LYS A N 1
ATOM 1818 C CA . LYS A 1 224 ? 10.352 20.297 19.516 1 95 224 LYS A CA 1
ATOM 1819 C C . LYS A 1 224 ? 10.25 18.781 19.672 1 95 224 LYS A C 1
ATOM 1821 O O . LYS A 1 224 ? 11.141 18.156 20.266 1 95 224 LYS A O 1
ATOM 1826 N N . TYR A 1 225 ? 9.227 18.203 19.25 1 95.06 225 TYR A N 1
ATOM 1827 C CA . TYR A 1 225 ? 9.062 16.766 19.328 1 95.06 225 TYR A CA 1
ATOM 1828 C C . TYR A 1 225 ? 10.195 16.047 18.609 1 95.06 225 TYR A C 1
ATOM 1830 O O . TYR A 1 225 ? 10.781 15.102 19.141 1 95.06 225 TYR A O 1
ATOM 1838 N N . MET A 1 226 ? 10.508 16.516 17.359 1 92.75 226 MET A N 1
ATOM 1839 C CA . MET A 1 226 ? 11.555 15.883 16.562 1 92.75 226 MET A CA 1
ATOM 1840 C C . MET A 1 226 ? 12.898 15.945 17.281 1 92.75 226 MET A C 1
ATOM 1842 O O . MET A 1 226 ? 13.664 14.977 17.25 1 92.75 226 MET A O 1
ATOM 1846 N N . ARG A 1 227 ? 13.164 17.047 17.922 1 91.88 227 ARG A N 1
ATOM 1847 C CA . ARG A 1 227 ? 14.383 17.172 18.719 1 91.88 227 ARG A CA 1
ATOM 1848 C C . ARG A 1 227 ? 14.406 16.156 19.859 1 91.88 227 ARG A C 1
ATOM 1850 O O . ARG A 1 227 ? 15.445 15.547 20.125 1 91.88 227 ARG A O 1
ATOM 1857 N N . SER A 1 228 ? 13.273 16.047 20.5 1 93.62 228 SER A N 1
ATOM 1858 C CA . SER A 1 228 ? 13.195 15.094 21.594 1 93.62 228 SER A CA 1
ATOM 1859 C C . SER A 1 228 ? 13.391 13.664 21.109 1 93.62 228 SER A C 1
ATOM 1861 O O . SER A 1 228 ? 14.016 12.844 21.797 1 93.62 228 SER A O 1
ATOM 1863 N N . ARG A 1 229 ? 12.82 13.312 20.016 1 91.44 229 ARG A N 1
ATOM 1864 C CA . ARG A 1 229 ? 12.977 11.984 19.422 1 91.44 229 ARG A CA 1
ATOM 1865 C C . ARG A 1 229 ? 14.438 11.703 19.078 1 91.44 229 ARG A C 1
ATOM 1867 O O . ARG A 1 229 ? 14.945 10.617 19.359 1 91.44 229 AR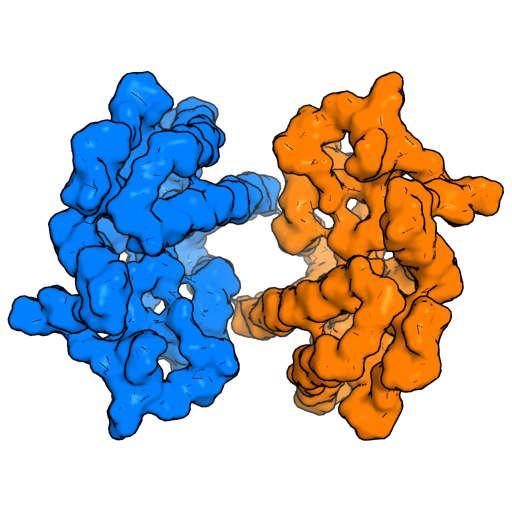G A O 1
ATOM 1874 N N . LEU A 1 230 ? 15.086 12.703 18.5 1 88.12 230 LEU A N 1
ATOM 1875 C CA . LEU A 1 230 ? 16.484 12.586 18.141 1 88.12 230 LEU A CA 1
ATOM 1876 C C . LEU A 1 230 ? 17.359 12.383 19.391 1 88.12 230 LEU A C 1
ATOM 1878 O O . LEU A 1 230 ? 18.375 11.695 19.328 1 88.12 230 LEU A O 1
ATOM 1882 N N . ALA A 1 231 ? 16.891 12.906 20.422 1 90.81 231 ALA A N 1
ATOM 1883 C CA . ALA A 1 231 ? 17.609 12.789 21.688 1 90.81 231 ALA A CA 1
ATOM 1884 C C . ALA A 1 231 ? 17.344 11.438 22.359 1 90.81 231 ALA A C 1
ATOM 1886 O O . ALA A 1 231 ? 17.953 11.117 23.375 1 90.81 231 ALA A O 1
ATOM 1887 N N . GLY A 1 232 ? 16.406 10.648 21.828 1 90.38 232 GLY A N 1
ATOM 1888 C CA . GLY A 1 232 ? 16.141 9.312 22.328 1 90.38 232 GLY A CA 1
ATOM 1889 C C . GLY A 1 232 ? 15.047 9.273 23.375 1 90.38 232 GLY A C 1
ATOM 1890 O O . GLY A 1 232 ? 14.742 8.219 23.922 1 90.38 232 GLY A O 1
ATOM 1891 N N . VAL A 1 233 ? 14.477 10.438 23.625 1 93.06 233 VAL A N 1
ATOM 1892 C CA . VAL A 1 233 ? 13.406 10.523 24.625 1 93.06 233 VAL A CA 1
ATOM 1893 C C . VAL A 1 233 ? 12.203 11.242 24.031 1 93.06 233 VAL A C 1
ATOM 1895 O O . VAL A 1 233 ? 11.891 12.367 24.422 1 93.06 233 VAL A O 1
ATOM 1898 N N . PRO A 1 234 ? 11.578 10.602 23.141 1 94.19 234 PRO A N 1
ATOM 1899 C CA . PRO A 1 234 ? 10.453 11.266 22.469 1 94.19 234 PRO A CA 1
ATOM 1900 C C . PRO A 1 234 ? 9.398 11.773 23.469 1 94.19 234 PRO A C 1
ATOM 1902 O O . PRO A 1 234 ? 8.852 10.984 24.234 1 94.19 234 PRO A O 1
ATOM 1905 N N . GLN A 1 235 ? 9.086 13.023 23.344 1 94.25 235 GLN A N 1
ATOM 1906 C CA . GLN A 1 235 ? 8.125 13.664 24.234 1 94.25 235 G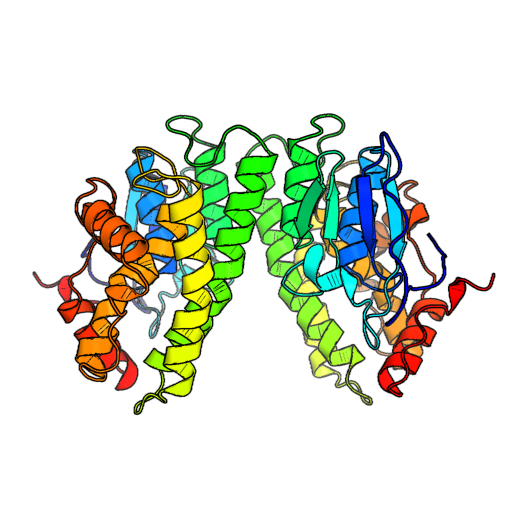LN A CA 1
ATOM 1907 C C . GLN A 1 235 ? 6.719 13.656 23.625 1 94.25 235 GLN A C 1
ATOM 1909 O O . GLN A 1 235 ? 6.234 14.68 23.156 1 94.25 235 GLN A O 1
ATOM 1914 N N . TYR A 1 236 ? 6.055 12.609 23.812 1 94.88 236 TYR A N 1
ATOM 1915 C CA . TYR A 1 236 ? 4.738 12.398 23.219 1 94.88 236 TYR A CA 1
ATOM 1916 C C . TYR A 1 236 ? 3.711 13.344 23.828 1 94.88 236 TYR A C 1
ATOM 1918 O O . TYR A 1 236 ? 2.734 13.719 23.172 1 94.88 236 TYR A O 1
ATOM 1926 N N . ASP A 1 237 ? 3.893 13.734 25.047 1 94.38 237 ASP A N 1
ATOM 1927 C CA . ASP A 1 237 ? 2.889 14.5 25.781 1 94.38 237 ASP A CA 1
ATOM 1928 C C . ASP A 1 237 ? 3.238 15.984 25.797 1 94.38 237 ASP A C 1
ATOM 1930 O O . ASP A 1 237 ? 2.854 16.703 26.719 1 94.38 237 ASP A O 1
ATOM 1934 N N . LEU A 1 238 ? 3.99 16.344 24.875 1 90.75 238 LEU A N 1
ATOM 1935 C CA . LEU A 1 238 ? 4.461 17.719 24.75 1 90.75 238 LEU A CA 1
ATOM 1936 C C . LEU A 1 238 ? 3.293 18.703 24.812 1 90.75 238 LEU A C 1
ATOM 1938 O O . LEU A 1 238 ? 3.43 19.812 25.344 1 90.75 238 LEU A O 1
ATOM 1942 N N . ILE A 1 239 ? 2.152 18.344 24.266 1 83.5 239 ILE A N 1
ATOM 1943 C CA . ILE A 1 239 ? 1.049 19.297 24.172 1 83.5 239 ILE A CA 1
ATOM 1944 C C . ILE A 1 239 ? -0.059 18.891 25.141 1 83.5 239 ILE A C 1
ATOM 1946 O O . ILE A 1 239 ? -1.102 19.547 25.203 1 83.5 239 ILE A O 1
ATOM 1950 N N . ALA A 1 240 ? -0.096 17.75 25.688 1 69.62 240 ALA A N 1
ATOM 1951 C CA . ALA A 1 240 ? -1.164 17.281 26.562 1 69.62 240 ALA A CA 1
ATOM 1952 C C . ALA A 1 240 ? -1.332 18.203 27.766 1 69.62 240 ALA A C 1
ATOM 1954 O O . ALA A 1 240 ? -2.426 18.297 28.328 1 69.62 240 ALA A O 1
ATOM 1955 N N . ASN A 1 241 ? -0.214 18.766 28.281 1 55.16 241 ASN A N 1
ATOM 1956 C CA . ASN A 1 241 ? -0.276 19.516 29.531 1 55.16 241 ASN A CA 1
ATOM 1957 C C . ASN A 1 241 ? -1.002 20.859 29.344 1 55.16 241 ASN A C 1
ATOM 1959 O O . ASN A 1 241 ? -1.173 21.609 30.312 1 55.16 241 ASN A O 1
ATOM 1963 N N . ASN A 1 242 ? -1.4 21.188 28.109 1 46.25 242 ASN A N 1
ATOM 1964 C CA . ASN A 1 242 ? -1.999 22.516 28.125 1 46.25 242 ASN A CA 1
ATOM 1965 C C . ASN A 1 242 ? -3.508 22.453 27.891 1 46.25 242 ASN A C 1
ATOM 1967 O O . ASN A 1 242 ? -3.986 21.656 27.078 1 46.25 242 ASN A O 1
ATOM 1971 N N . MET B 1 1 ? 1.148 -15.016 -24.375 1 67.75 1 MET B N 1
ATOM 1972 C CA . MET B 1 1 ? 1.804 -14.594 -23.141 1 67.75 1 MET B CA 1
ATOM 1973 C C . MET B 1 1 ? 3.295 -14.914 -23.188 1 67.75 1 MET B C 1
ATOM 1975 O O . MET B 1 1 ? 4.086 -14.289 -22.484 1 67.75 1 MET B O 1
ATOM 1979 N N . ASN B 1 2 ? 3.656 -15.688 -24.141 1 75.75 2 ASN B N 1
ATOM 1980 C CA . ASN B 1 2 ? 5.043 -16.141 -24.156 1 75.75 2 ASN B CA 1
ATOM 1981 C C . ASN B 1 2 ? 5.836 -15.461 -25.266 1 75.75 2 ASN B C 1
ATOM 1983 O O . ASN B 1 2 ? 6.742 -16.062 -25.844 1 75.75 2 ASN B O 1
ATOM 1987 N N . THR B 1 3 ? 5.539 -14.258 -25.531 1 85.94 3 THR B N 1
ATOM 1988 C CA . THR B 1 3 ? 6.266 -13.492 -26.531 1 85.94 3 THR B CA 1
ATOM 1989 C C . THR B 1 3 ? 7.629 -13.062 -26 1 85.94 3 THR B C 1
ATOM 1991 O O . THR B 1 3 ? 7.852 -13.031 -24.797 1 85.94 3 THR B O 1
ATOM 1994 N N . LYS B 1 4 ? 8.477 -12.844 -26.984 1 93.38 4 LYS B N 1
ATOM 1995 C CA . LYS B 1 4 ? 9.805 -12.359 -26.625 1 93.38 4 LYS B CA 1
ATOM 1996 C C . LYS B 1 4 ? 9.727 -11.039 -25.859 1 93.38 4 LYS B C 1
ATOM 1998 O O . LYS B 1 4 ? 8.883 -10.195 -26.156 1 93.38 4 LYS B O 1
ATOM 2003 N N . HIS B 1 5 ? 10.609 -10.891 -24.891 1 97.25 5 HIS B N 1
ATOM 2004 C CA . HIS B 1 5 ? 10.688 -9.656 -24.125 1 97.25 5 HIS B CA 1
ATOM 2005 C C . HIS B 1 5 ? 11.367 -8.555 -24.922 1 97.25 5 HIS B C 1
ATOM 2007 O O . HIS B 1 5 ? 12.508 -8.719 -25.375 1 97.25 5 HIS B O 1
ATOM 2013 N N . LEU B 1 6 ? 10.664 -7.43 -25.094 1 97.56 6 LEU B N 1
ATOM 2014 C CA . LEU B 1 6 ? 11.203 -6.309 -25.844 1 97.56 6 LEU B CA 1
ATOM 2015 C C . LEU B 1 6 ? 12.289 -5.582 -25.062 1 97.56 6 LEU B C 1
ATOM 2017 O O . LEU B 1 6 ? 12.156 -5.41 -23.844 1 97.56 6 LEU B O 1
ATOM 2021 N N . SER B 1 7 ? 13.32 -5.156 -25.75 1 97.38 7 SER B N 1
ATOM 2022 C CA . SER B 1 7 ? 14.492 -4.574 -25.094 1 97.38 7 SER B CA 1
ATOM 2023 C C . SER B 1 7 ? 14.812 -3.201 -25.672 1 97.38 7 SER B C 1
ATOM 2025 O O . SER B 1 7 ? 14.023 -2.635 -26.422 1 97.38 7 SER B O 1
ATOM 2027 N N . THR B 1 8 ? 15.961 -2.66 -25.156 1 97.62 8 THR B N 1
ATOM 2028 C CA . THR B 1 8 ? 16.453 -1.367 -25.625 1 97.62 8 THR B CA 1
ATOM 2029 C C . THR B 1 8 ? 16.469 -1.313 -27.141 1 97.62 8 THR B C 1
ATOM 2031 O O . THR B 1 8 ? 16.906 -2.266 -27.797 1 97.62 8 THR B O 1
ATOM 2034 N N . GLY B 1 9 ? 15.992 -0.219 -27.672 1 97.31 9 GLY B N 1
ATOM 2035 C CA . GLY B 1 9 ? 16 -0.027 -29.109 1 97.31 9 GLY B CA 1
ATOM 2036 C C . GLY B 1 9 ? 14.781 -0.6 -29.797 1 97.31 9 GLY B C 1
ATOM 2037 O O . GLY B 1 9 ? 14.57 -0.379 -30.984 1 97.31 9 GLY B O 1
ATOM 2038 N N . SER B 1 10 ? 13.906 -1.345 -29.047 1 97.5 10 SER B N 1
ATOM 2039 C CA . SER B 1 10 ? 12.695 -1.915 -29.625 1 97.5 10 SER B CA 1
ATOM 2040 C C . SER B 1 10 ? 11.648 -0.839 -29.891 1 97.5 10 SER B C 1
ATOM 2042 O O . SER B 1 10 ? 11.773 0.288 -29.406 1 97.5 10 SER B O 1
ATOM 2044 N N . VAL B 1 11 ? 10.703 -1.158 -30.719 1 96.25 11 VAL B N 1
ATOM 2045 C CA . VAL B 1 11 ? 9.555 -0.304 -30.984 1 96.25 11 VAL B CA 1
ATOM 2046 C C . VAL B 1 11 ? 8.305 -0.879 -30.312 1 96.25 11 VAL B C 1
ATOM 2048 O O . VAL B 1 11 ? 8.023 -2.074 -30.438 1 96.25 11 VAL B O 1
ATOM 2051 N N . PRO B 1 12 ? 7.68 -0.111 -29.562 1 93.06 12 PRO B N 1
ATOM 2052 C CA . PRO B 1 12 ? 6.461 -0.627 -28.938 1 93.06 12 PRO B CA 1
ATOM 2053 C C . PRO B 1 12 ? 5.379 -0.98 -29.953 1 93.06 12 PRO B C 1
ATOM 2055 O O . PRO B 1 12 ? 5.121 -0.207 -30.891 1 93.06 12 PRO B O 1
ATOM 2058 N N . PRO B 1 13 ? 4.766 -2.119 -29.812 1 94.31 13 PRO B N 1
ATOM 2059 C CA . PRO B 1 13 ? 3.666 -2.467 -30.719 1 94.31 13 PRO B CA 1
ATOM 2060 C C . PRO B 1 13 ? 2.469 -1.527 -30.578 1 94.31 13 PRO B C 1
ATOM 2062 O O . PRO B 1 13 ? 2.26 -0.941 -29.516 1 94.31 13 PRO B O 1
ATOM 2065 N N . PRO B 1 14 ? 1.73 -1.381 -31.609 1 94.06 14 PRO B N 1
ATOM 2066 C CA . PRO B 1 14 ? 0.536 -0.538 -31.516 1 94.06 14 PRO B CA 1
ATOM 2067 C C . PRO B 1 14 ? -0.518 -1.111 -30.578 1 94.06 14 PRO B C 1
ATOM 2069 O O . PRO B 1 14 ? -0.572 -2.326 -30.375 1 94.06 14 PRO B O 1
ATOM 2072 N N . LEU B 1 15 ? -1.324 -0.214 -30.016 1 94.44 15 LEU B N 1
ATOM 2073 C CA . LEU B 1 15 ? -2.432 -0.658 -29.172 1 94.44 15 LEU B CA 1
ATOM 2074 C C . LEU B 1 15 ? -3.445 -1.455 -29.984 1 94.44 15 LEU B C 1
ATOM 2076 O O . LEU B 1 15 ? -3.701 -1.14 -31.141 1 94.44 15 LEU B O 1
ATOM 2080 N N . VAL B 1 16 ? -3.965 -2.447 -29.391 1 94.69 16 VAL B N 1
ATOM 2081 C CA . VAL B 1 16 ? -5.004 -3.258 -30.016 1 94.69 16 VAL B CA 1
ATOM 2082 C C . VAL B 1 16 ? -6.379 -2.744 -29.609 1 94.69 16 VAL B C 1
ATOM 2084 O O . VAL B 1 16 ? -6.711 -2.732 -28.422 1 94.69 16 VAL B O 1
ATOM 2087 N N . PRO B 1 17 ? -7.199 -2.34 -30.609 1 94.94 17 PRO B N 1
ATOM 2088 C CA . PRO B 1 17 ? -8.516 -1.804 -30.266 1 94.94 17 PRO B CA 1
ATOM 2089 C C . PRO B 1 17 ? -9.352 -2.775 -29.438 1 94.94 17 PRO B C 1
ATOM 2091 O O . PRO B 1 17 ? -9.328 -3.982 -29.688 1 94.94 17 PRO B O 1
ATOM 2094 N N . GLY B 1 18 ? -10 -2.271 -28.406 1 95.75 18 GLY B N 1
ATOM 2095 C CA . GLY B 1 18 ? -10.922 -3.066 -27.609 1 95.75 18 GLY B CA 1
ATOM 2096 C C . GLY B 1 18 ? -10.227 -3.867 -26.516 1 95.75 18 GLY B C 1
ATOM 2097 O O . GLY B 1 18 ? -10.875 -4.605 -25.766 1 95.75 18 GLY B O 1
ATOM 2098 N N . LYS B 1 19 ? -8.875 -3.715 -26.391 1 97.5 19 LYS B N 1
ATOM 2099 C CA . LYS B 1 19 ? -8.125 -4.465 -25.391 1 97.5 19 LYS B CA 1
ATOM 2100 C C . LYS B 1 19 ? -7.324 -3.527 -24.484 1 97.5 19 LYS B C 1
ATOM 2102 O O . LYS B 1 19 ? -6.898 -2.455 -24.922 1 97.5 19 LYS B O 1
ATOM 2107 N N . ILE B 1 20 ? -7.152 -3.924 -23.297 1 98.19 20 ILE B N 1
ATOM 2108 C CA . ILE B 1 20 ? -6.172 -3.283 -22.422 1 98.19 20 ILE B CA 1
ATOM 2109 C C . ILE B 1 20 ? -4.777 -3.814 -22.734 1 98.19 20 ILE B C 1
ATOM 2111 O O . ILE B 1 20 ? -4.59 -5.02 -22.922 1 98.19 20 ILE B O 1
ATOM 2115 N N . ARG B 1 21 ? -3.799 -2.932 -22.938 1 98.12 21 ARG B N 1
ATOM 2116 C CA . ARG B 1 21 ? -2.41 -3.361 -23.078 1 98.12 21 ARG B CA 1
ATOM 2117 C C . ARG B 1 21 ? -1.78 -3.592 -21.703 1 98.12 21 ARG B C 1
ATOM 2119 O O . ARG B 1 21 ? -1.779 -2.697 -20.859 1 98.12 21 ARG B O 1
ATOM 2126 N N . MET B 1 22 ? -1.273 -4.773 -21.531 1 98.19 22 MET B N 1
ATOM 2127 C CA . MET B 1 22 ? -0.555 -5.129 -20.312 1 98.19 22 MET B CA 1
ATOM 2128 C C . MET B 1 22 ? 0.946 -5.211 -20.578 1 98.19 22 MET B C 1
ATOM 2130 O O . MET B 1 22 ? 1.41 -6.09 -21.297 1 98.19 22 MET B O 1
ATOM 2134 N N . TYR B 1 23 ? 1.694 -4.25 -20.047 1 98.38 23 TYR B N 1
ATOM 2135 C CA . TYR B 1 23 ? 3.146 -4.379 -20.016 1 98.38 23 TYR B CA 1
ATOM 2136 C C . TYR B 1 23 ? 3.604 -5.262 -18.875 1 98.38 23 TYR B C 1
ATOM 2138 O O . TYR B 1 23 ? 3.287 -4.992 -17.703 1 98.38 23 TYR B O 1
ATOM 2146 N N . SER B 1 24 ? 4.383 -6.27 -19.172 1 97.56 24 SER B N 1
ATOM 2147 C CA . SER B 1 24 ? 4.637 -7.352 -18.234 1 97.56 24 SER B CA 1
ATOM 2148 C C . SER B 1 24 ? 6.051 -7.898 -18.375 1 97.56 24 SER B C 1
ATOM 2150 O O . SER B 1 24 ? 6.867 -7.328 -19.109 1 97.56 24 SER B O 1
ATOM 2152 N N . MET B 1 25 ? 6.422 -8.742 -17.594 1 97 25 MET B N 1
ATOM 2153 C CA . MET B 1 25 ? 7.551 -9.664 -17.641 1 97 25 MET B CA 1
ATOM 2154 C C . MET B 1 25 ? 7.152 -11.039 -17.109 1 97 25 MET B C 1
ATOM 2156 O O . MET B 1 25 ? 6.57 -11.148 -16.031 1 97 25 MET B O 1
ATOM 2160 N N . ARG B 1 26 ? 7.43 -12.055 -17.812 1 95.81 26 ARG B N 1
ATOM 2161 C CA . ARG B 1 26 ? 6.809 -13.367 -17.672 1 95.81 26 ARG B CA 1
ATOM 2162 C C . ARG B 1 26 ? 7 -13.906 -16.25 1 95.81 26 ARG B C 1
ATOM 2164 O O . ARG B 1 26 ? 6.129 -14.602 -15.727 1 95.81 26 ARG B O 1
ATOM 2171 N N . PHE B 1 27 ? 8.055 -13.609 -15.586 1 95.94 27 PHE B N 1
ATOM 2172 C CA . PHE B 1 27 ? 8.398 -14.227 -14.305 1 95.94 27 PHE B CA 1
ATOM 2173 C C . PHE B 1 27 ? 8.133 -13.266 -13.156 1 95.94 27 PHE B C 1
ATOM 2175 O O . PHE B 1 27 ? 8.492 -13.539 -12.008 1 95.94 27 PHE B O 1
ATOM 2182 N N . CYS B 1 28 ? 7.57 -12.109 -13.398 1 96.44 28 CYS B N 1
ATOM 2183 C CA . CYS B 1 28 ? 7.289 -11.125 -12.367 1 96.44 28 CYS B CA 1
ATOM 2184 C C . CYS B 1 28 ? 6.012 -11.469 -11.609 1 96.44 28 CYS B C 1
ATOM 2186 O O . CYS B 1 28 ? 4.922 -11.469 -12.188 1 96.44 28 CYS B O 1
ATOM 2188 N N . PRO B 1 29 ? 6.137 -11.75 -10.328 1 97.56 29 PRO B N 1
ATOM 2189 C CA . PRO B 1 29 ? 4.945 -12.117 -9.57 1 97.56 29 PRO B CA 1
ATOM 2190 C C . PRO B 1 29 ? 3.939 -10.977 -9.453 1 97.56 29 PRO B C 1
ATOM 2192 O O . PRO B 1 29 ? 2.73 -11.211 -9.398 1 97.56 29 PRO B O 1
ATOM 2195 N N . TYR B 1 30 ? 4.359 -9.742 -9.453 1 98.38 30 TYR B N 1
ATOM 2196 C CA . TYR B 1 30 ? 3.461 -8.602 -9.367 1 98.38 30 TYR B CA 1
ATOM 2197 C C . TYR B 1 30 ? 2.66 -8.438 -10.656 1 98.38 30 TYR B C 1
ATOM 2199 O O . TYR B 1 30 ? 1.481 -8.078 -10.625 1 98.38 30 TYR B O 1
ATOM 2207 N N . ALA B 1 31 ? 3.307 -8.648 -11.766 1 98.31 31 ALA B N 1
ATOM 2208 C CA . ALA B 1 31 ? 2.59 -8.641 -13.031 1 98.31 31 ALA B CA 1
ATOM 2209 C C . ALA B 1 31 ? 1.555 -9.758 -13.086 1 98.31 31 ALA B C 1
ATOM 2211 O O . ALA B 1 31 ? 0.458 -9.578 -13.617 1 98.31 31 ALA B O 1
ATOM 2212 N N . GLN B 1 32 ? 1.923 -10.891 -12.539 1 98.44 32 GLN B N 1
ATOM 2213 C CA . GLN B 1 32 ? 1.006 -12.031 -12.523 1 98.44 32 GLN B CA 1
ATOM 2214 C C . GLN B 1 32 ? -0.272 -11.695 -11.758 1 98.44 32 GLN B C 1
ATOM 2216 O O . GLN B 1 32 ? -1.358 -12.148 -12.125 1 98.44 32 GLN B O 1
ATOM 2221 N N . ARG B 1 33 ? -0.221 -10.898 -10.664 1 98.75 33 ARG B N 1
ATOM 2222 C CA . ARG B 1 33 ? -1.406 -10.422 -9.961 1 98.75 33 ARG B CA 1
ATOM 2223 C C . ARG B 1 33 ? -2.42 -9.828 -10.938 1 98.75 33 ARG B C 1
ATOM 2225 O O . ARG B 1 33 ? -3.602 -10.18 -10.898 1 98.75 33 ARG B O 1
ATOM 2232 N N . VAL B 1 34 ? -1.91 -8.961 -11.789 1 98.81 34 VAL B N 1
ATOM 2233 C CA . VAL B 1 34 ? -2.775 -8.219 -12.695 1 98.81 34 VAL B CA 1
ATOM 2234 C C . VAL B 1 34 ? -3.338 -9.164 -13.758 1 98.81 34 VAL B C 1
ATOM 2236 O O . VAL B 1 34 ? -4.523 -9.102 -14.086 1 98.81 34 VAL B O 1
ATOM 2239 N N . LEU B 1 35 ? -2.502 -10.086 -14.25 1 98.5 35 LEU B N 1
ATOM 2240 C CA . LEU B 1 35 ? -2.951 -11.047 -15.242 1 98.5 35 LEU B CA 1
ATOM 2241 C C . LEU B 1 35 ? -4.074 -11.922 -14.688 1 98.5 35 LEU B C 1
ATOM 2243 O O . LEU B 1 35 ? -5.066 -12.172 -15.375 1 98.5 35 LEU B O 1
ATOM 2247 N N . LEU B 1 36 ? -3.896 -12.359 -13.461 1 98.62 36 LEU B N 1
ATOM 2248 C CA . LEU B 1 36 ? -4.914 -13.18 -12.812 1 98.62 36 LEU B CA 1
ATOM 2249 C C . LEU B 1 36 ? -6.246 -12.438 -12.742 1 98.62 36 LEU B C 1
ATOM 2251 O O . LEU B 1 36 ? -7.301 -13.016 -13.023 1 98.62 36 LEU B O 1
ATOM 2255 N N . VAL B 1 37 ? -6.219 -11.148 -12.414 1 98.69 37 VAL B N 1
ATOM 2256 C CA . VAL B 1 37 ? -7.441 -10.359 -12.281 1 98.69 37 VAL B CA 1
ATOM 2257 C C . VAL B 1 37 ? -8.047 -10.125 -13.664 1 98.69 37 VAL B C 1
ATOM 2259 O O . VAL B 1 37 ? -9.266 -10.227 -13.836 1 98.69 37 VAL B O 1
ATOM 2262 N N . LEU B 1 38 ? -7.203 -9.805 -14.664 1 98.44 38 LEU B N 1
ATOM 2263 C CA . LEU B 1 38 ? -7.699 -9.641 -16.031 1 98.44 38 LEU B CA 1
ATOM 2264 C C . LEU B 1 38 ? -8.414 -10.906 -16.5 1 98.44 38 LEU B C 1
ATOM 2266 O O . LEU B 1 38 ? -9.508 -10.828 -17.078 1 98.44 38 LEU B O 1
ATOM 2270 N N . ASP B 1 39 ? -7.836 -12.047 -16.234 1 97.88 39 ASP B N 1
ATOM 2271 C CA . ASP B 1 39 ? -8.414 -13.32 -16.641 1 97.88 39 ASP B CA 1
ATOM 2272 C C . ASP B 1 39 ? -9.688 -13.625 -15.859 1 97.88 39 ASP B C 1
ATOM 2274 O O . ASP B 1 39 ? -10.695 -14.039 -16.438 1 97.88 39 ASP B O 1
ATOM 2278 N N . ALA B 1 40 ? -9.625 -13.461 -14.562 1 98.06 40 ALA B N 1
ATOM 2279 C CA . ALA B 1 40 ? -10.773 -13.75 -13.711 1 98.06 40 ALA B CA 1
ATOM 2280 C C . ALA B 1 40 ? -11.984 -12.914 -14.125 1 98.06 40 ALA B C 1
ATOM 2282 O O . ALA B 1 40 ? -13.125 -13.391 -14.078 1 98.06 40 ALA B O 1
ATOM 2283 N N . LYS B 1 41 ? -11.758 -11.703 -14.547 1 98.19 41 LYS B N 1
ATOM 2284 C CA . LYS B 1 41 ? -12.844 -10.789 -14.883 1 98.19 41 LYS B CA 1
ATOM 2285 C C . LYS B 1 41 ? -13.164 -10.844 -16.375 1 98.19 41 LYS B C 1
ATOM 2287 O O . LYS B 1 41 ? -14.102 -10.195 -16.844 1 98.19 41 LYS B O 1
ATOM 2292 N N . ARG B 1 42 ? -12.422 -11.633 -17.125 1 97.44 42 ARG B N 1
ATOM 2293 C CA . ARG B 1 42 ? -12.617 -11.828 -18.562 1 97.44 42 ARG B CA 1
ATOM 2294 C C . ARG B 1 42 ? -12.539 -10.5 -19.297 1 97.44 42 ARG B C 1
ATOM 2296 O O . ARG B 1 42 ? -13.375 -10.219 -20.156 1 97.44 42 ARG B O 1
ATOM 2303 N N . ILE B 1 43 ? -11.641 -9.688 -18.906 1 97.88 43 ILE B N 1
ATOM 2304 C CA . ILE B 1 43 ? -11.344 -8.438 -19.594 1 97.88 43 ILE B CA 1
ATOM 2305 C C . ILE B 1 43 ? -10.344 -8.695 -20.719 1 97.88 43 ILE B C 1
ATOM 2307 O O . ILE B 1 43 ? -9.266 -9.242 -20.5 1 97.88 43 ILE B O 1
ATOM 2311 N N . PRO B 1 44 ? -10.727 -8.344 -21.922 1 97.75 44 PRO B N 1
ATOM 2312 C CA . PRO B 1 44 ? -9.781 -8.555 -23.016 1 97.75 44 PRO B CA 1
ATOM 2313 C C . PRO B 1 44 ? -8.5 -7.734 -22.859 1 97.75 44 PRO B C 1
ATOM 2315 O O . PRO B 1 44 ? -8.562 -6.547 -22.531 1 97.75 44 PRO B O 1
ATOM 2318 N N . TYR B 1 45 ? -7.383 -8.383 -23.109 1 97.69 45 TYR B N 1
ATOM 2319 C CA . TYR B 1 45 ? -6.105 -7.688 -23.016 1 97.69 45 TYR B CA 1
ATOM 2320 C C . TYR B 1 45 ? -5.078 -8.305 -23.969 1 97.69 45 TYR B C 1
ATOM 2322 O O . TYR B 1 45 ? -5.258 -9.438 -24.438 1 97.69 45 TYR B O 1
ATOM 2330 N N . ASP B 1 46 ? -4.125 -7.547 -24.297 1 96.81 46 ASP B N 1
ATOM 2331 C CA . ASP B 1 46 ? -2.914 -8.062 -24.922 1 96.81 46 ASP B CA 1
ATOM 2332 C C . ASP B 1 46 ? -1.682 -7.762 -24.062 1 96.81 46 ASP B C 1
ATOM 2334 O O . ASP B 1 46 ? -1.695 -6.84 -23.25 1 96.81 46 ASP B O 1
ATOM 2338 N N . VAL B 1 47 ? -0.632 -8.586 -24.234 1 96.88 47 VAL B N 1
ATOM 2339 C CA . VAL B 1 47 ? 0.532 -8.508 -23.359 1 96.88 47 VAL B CA 1
ATOM 2340 C C . VAL B 1 47 ? 1.763 -8.102 -24.172 1 96.88 47 VAL B C 1
ATOM 2342 O O . VAL B 1 47 ? 1.974 -8.602 -25.281 1 96.88 47 VAL B O 1
ATOM 2345 N N . VAL B 1 48 ? 2.467 -7.16 -23.719 1 97.25 48 VAL B N 1
ATOM 2346 C CA . VAL B 1 48 ? 3.807 -6.828 -24.188 1 97.25 48 VAL B CA 1
ATOM 2347 C C . VAL B 1 48 ? 4.824 -7.086 -23.078 1 97.25 48 VAL B C 1
ATOM 2349 O O . VAL B 1 48 ? 4.828 -6.387 -22.047 1 97.25 48 VAL B O 1
ATOM 2352 N N . ASN B 1 49 ? 5.68 -8.094 -23.266 1 97.31 49 ASN B N 1
ATOM 2353 C CA . ASN B 1 49 ? 6.73 -8.391 -22.297 1 97.31 49 ASN B CA 1
ATOM 2354 C C . ASN B 1 49 ? 7.961 -7.508 -22.516 1 97.31 49 ASN B C 1
ATOM 2356 O O . ASN B 1 49 ? 8.352 -7.258 -23.656 1 97.31 49 ASN B O 1
ATOM 2360 N N . VAL B 1 50 ? 8.492 -7.02 -21.438 1 97.69 50 VAL B N 1
ATOM 2361 C CA . VAL B 1 50 ? 9.633 -6.117 -21.547 1 97.69 50 VAL B CA 1
ATOM 2362 C C . VAL B 1 50 ? 10.812 -6.676 -20.766 1 97.69 50 VAL B C 1
ATOM 2364 O O . VAL B 1 50 ? 10.633 -7.301 -19.719 1 97.69 50 VAL B O 1
ATOM 2367 N N . ASN B 1 51 ? 12.023 -6.543 -21.328 1 96.94 51 ASN B N 1
ATOM 2368 C CA . ASN B 1 51 ? 13.273 -6.852 -20.641 1 96.94 51 ASN B CA 1
ATOM 2369 C C . ASN B 1 51 ? 13.594 -5.812 -19.578 1 96.94 51 ASN B C 1
ATOM 2371 O O . ASN B 1 51 ? 13.695 -4.621 -19.875 1 96.94 51 ASN B O 1
ATOM 2375 N N . LEU B 1 52 ? 13.828 -6.219 -18.359 1 96.12 52 LEU B N 1
ATOM 2376 C CA . LEU B 1 52 ? 14 -5.273 -17.266 1 96.12 52 LEU B CA 1
ATOM 2377 C C . LEU B 1 52 ? 15.477 -4.957 -17.047 1 96.12 52 LEU B C 1
ATOM 2379 O O . LEU B 1 52 ? 15.812 -3.994 -16.344 1 96.12 52 LEU B O 1
ATOM 2383 N N . LYS B 1 53 ? 16.328 -5.801 -17.562 1 95.31 53 LYS B N 1
ATOM 2384 C CA . LYS B 1 53 ? 17.766 -5.508 -17.547 1 95.31 53 LYS B CA 1
ATOM 2385 C C . LYS B 1 53 ? 18.141 -4.531 -18.656 1 95.31 53 LYS B C 1
ATOM 2387 O O . LYS B 1 53 ? 18.891 -3.582 -18.422 1 95.31 53 LYS B O 1
ATOM 2392 N N . HIS B 1 54 ? 17.703 -4.777 -19.766 1 96.56 54 HIS B N 1
ATOM 2393 C CA . HIS B 1 54 ? 17.828 -3.9 -20.922 1 96.56 54 HIS B CA 1
ATOM 2394 C C . HIS B 1 54 ? 16.469 -3.357 -21.344 1 96.56 54 HIS B C 1
ATOM 2396 O O . HIS B 1 54 ? 15.922 -3.754 -22.375 1 96.56 54 HIS B O 1
ATOM 2402 N N . LYS B 1 55 ? 16 -2.373 -20.672 1 97.44 55 LYS B N 1
ATOM 2403 C CA . LYS B 1 55 ? 14.633 -1.879 -20.781 1 97.44 55 LYS B CA 1
ATOM 2404 C C . LYS B 1 55 ? 14.43 -1.159 -22.125 1 97.44 55 LYS B C 1
ATOM 2406 O O . LYS B 1 55 ? 15.305 -0.424 -22.578 1 97.44 55 LYS B O 1
ATOM 2411 N N . PRO B 1 56 ? 13.18 -1.336 -22.688 1 98.06 56 PRO B N 1
ATOM 2412 C CA . PRO B 1 56 ? 12.844 -0.496 -23.828 1 98.06 56 PRO B CA 1
ATOM 2413 C C . PRO B 1 56 ? 12.852 0.994 -23.5 1 98.06 56 PRO B C 1
ATOM 2415 O O . PRO B 1 56 ? 12.414 1.388 -22.422 1 98.06 56 PRO B O 1
ATOM 2418 N N . ASP B 1 57 ? 13.25 1.82 -24.453 1 97.62 57 ASP B N 1
ATOM 2419 C CA . ASP B 1 57 ? 13.352 3.262 -24.25 1 97.62 57 ASP B CA 1
ATOM 2420 C C . ASP B 1 57 ? 11.969 3.877 -24 1 97.62 57 ASP B C 1
ATOM 2422 O O . ASP B 1 57 ? 11.852 4.863 -23.281 1 97.62 57 ASP B O 1
ATOM 2426 N N . TRP B 1 58 ? 10.992 3.279 -24.609 1 97.38 58 TRP B N 1
ATOM 2427 C CA . TRP B 1 58 ? 9.648 3.842 -24.578 1 97.38 58 TRP B CA 1
ATOM 2428 C C . TRP B 1 58 ? 8.93 3.48 -23.281 1 97.38 58 TRP B C 1
ATOM 2430 O O . TRP B 1 58 ? 7.832 3.975 -23.016 1 97.38 58 TRP B O 1
ATOM 2440 N N . LEU B 1 59 ? 9.5 2.584 -22.391 1 97.88 59 LEU B N 1
ATOM 2441 C CA . LEU B 1 59 ? 8.828 2.141 -21.172 1 97.88 59 LEU B CA 1
ATOM 2442 C C . LEU B 1 59 ? 8.594 3.311 -20.219 1 97.88 59 LEU B C 1
ATOM 2444 O O . LEU B 1 59 ? 7.57 3.365 -19.547 1 97.88 59 LEU B O 1
ATOM 2448 N N . ILE B 1 60 ? 9.508 4.285 -20.188 1 96.75 60 ILE B N 1
ATOM 2449 C CA . ILE B 1 60 ? 9.445 5.43 -19.281 1 96.75 60 ILE B CA 1
ATOM 2450 C C . ILE B 1 60 ? 8.227 6.285 -19.609 1 96.75 60 ILE B C 1
ATOM 2452 O O . ILE B 1 60 ? 7.691 6.977 -18.734 1 96.75 60 ILE B O 1
ATOM 2456 N N . GLU B 1 61 ? 7.734 6.262 -20.844 1 95.75 61 GLU B N 1
ATOM 2457 C CA . GLU B 1 61 ? 6.551 7.008 -21.25 1 95.75 61 GLU B CA 1
ATOM 2458 C C . GLU B 1 61 ? 5.273 6.344 -20.75 1 95.75 61 GLU B C 1
ATOM 2460 O O . GLU B 1 61 ? 4.223 6.984 -20.672 1 95.75 61 GLU B O 1
ATOM 2465 N N . LYS B 1 62 ? 5.348 5.035 -20.453 1 96.94 62 LYS B N 1
ATOM 2466 C CA . LYS B 1 62 ? 4.191 4.27 -19.984 1 96.94 62 LYS B CA 1
ATOM 2467 C C . LYS B 1 62 ? 4.105 4.277 -18.469 1 96.94 62 LYS B C 1
ATOM 2469 O O . LYS B 1 62 ? 3.018 4.414 -17.906 1 96.94 62 LYS B O 1
ATOM 2474 N N . ASN B 1 63 ? 5.211 4.203 -17.859 1 96.88 63 ASN B N 1
ATOM 2475 C CA . ASN B 1 63 ? 5.371 4.219 -16.406 1 96.88 63 ASN B CA 1
ATOM 2476 C C . ASN B 1 63 ? 6.609 5.012 -15.992 1 96.88 63 ASN B C 1
ATOM 2478 O O . ASN B 1 63 ? 7.738 4.547 -16.172 1 96.88 63 ASN B O 1
ATOM 2482 N N . PRO B 1 64 ? 6.453 6.133 -15.375 1 94.69 64 PRO B N 1
ATOM 2483 C CA . PRO B 1 64 ? 7.594 6.977 -15.008 1 94.69 64 PRO B CA 1
ATOM 2484 C C . PRO B 1 64 ? 8.602 6.258 -14.117 1 94.69 64 PRO B C 1
ATOM 2486 O O . PRO B 1 64 ? 9.75 6.691 -14 1 94.69 64 PRO B O 1
ATOM 2489 N N . LEU B 1 65 ? 8.227 5.184 -13.508 1 95.25 65 LEU B N 1
ATOM 2490 C CA . LEU B 1 65 ? 9.133 4.414 -12.664 1 95.25 65 LEU B CA 1
ATOM 2491 C C . LEU B 1 65 ? 9.891 3.375 -13.484 1 95.25 65 LEU B C 1
ATOM 2493 O O . LEU B 1 65 ? 10.758 2.672 -12.953 1 95.25 65 LEU B O 1
ATOM 2497 N N . GLU B 1 66 ? 9.508 3.277 -14.758 1 95.19 66 GLU B N 1
ATOM 2498 C CA . GLU B 1 66 ? 10.141 2.354 -15.695 1 95.19 66 GLU B CA 1
ATOM 2499 C C . GLU B 1 66 ? 10.078 0.919 -15.18 1 95.19 66 GLU B C 1
ATOM 2501 O O . GLU B 1 66 ? 11.07 0.191 -15.234 1 95.19 66 GLU B O 1
ATOM 2506 N N . ASN B 1 67 ? 8.992 0.598 -14.586 1 94.69 67 ASN B N 1
ATOM 2507 C CA . ASN B 1 67 ? 8.82 -0.763 -14.094 1 94.69 67 ASN B CA 1
ATOM 2508 C C . ASN B 1 67 ? 7.477 -1.346 -14.508 1 94.69 67 ASN B C 1
ATOM 2510 O O . ASN B 1 67 ? 6.75 -0.737 -15.297 1 94.69 67 ASN B O 1
ATOM 2514 N N . ILE B 1 68 ? 7.184 -2.586 -14.281 1 97.19 68 ILE B N 1
ATOM 2515 C CA . ILE B 1 68 ? 5.957 -3.322 -14.57 1 97.19 68 ILE B CA 1
ATOM 2516 C C . ILE B 1 68 ? 5.391 -3.91 -13.281 1 97.19 68 ILE B C 1
ATOM 2518 O O . ILE B 1 68 ? 6.105 -4.039 -12.289 1 97.19 68 ILE B O 1
ATOM 2522 N N . PRO B 1 69 ? 4.148 -4.203 -13.133 1 98.31 69 PRO B N 1
ATOM 2523 C CA . PRO B 1 69 ? 3.174 -4.121 -14.227 1 98.31 69 PRO B CA 1
ATOM 2524 C C . PRO B 1 69 ? 2.719 -2.688 -14.5 1 98.31 69 PRO B C 1
ATOM 2526 O O . PRO B 1 69 ? 2.787 -1.832 -13.617 1 98.31 69 PRO B O 1
ATOM 2529 N N . CYS B 1 70 ? 2.342 -2.49 -15.695 1 98.44 70 CYS B N 1
ATOM 2530 C CA . CYS B 1 70 ? 1.716 -1.266 -16.188 1 98.44 70 CYS B CA 1
ATOM 2531 C C . CYS B 1 70 ? 0.655 -1.578 -17.234 1 98.44 70 CYS B C 1
ATOM 2533 O O . CYS B 1 70 ? 0.866 -2.424 -18.109 1 98.44 70 CYS B O 1
ATOM 2535 N N . ILE B 1 71 ? -0.489 -0.984 -17.094 1 98.81 71 ILE B N 1
ATOM 2536 C CA . ILE B 1 71 ? -1.493 -1.169 -18.141 1 98.81 71 ILE B CA 1
ATOM 2537 C C . ILE B 1 71 ? -1.713 0.146 -18.891 1 98.81 71 ILE B C 1
ATOM 2539 O O . ILE B 1 71 ? -1.519 1.226 -18.328 1 98.81 71 ILE B O 1
ATOM 2543 N N . GLU B 1 72 ? -1.994 0.061 -20.062 1 98.44 72 GLU B N 1
ATOM 2544 C CA . GLU B 1 72 ? -2.381 1.181 -20.922 1 98.44 72 GLU B CA 1
ATOM 2545 C C . GLU B 1 72 ? -3.787 0.989 -21.469 1 98.44 72 GLU B C 1
ATOM 2547 O O . GLU B 1 72 ? -4.074 -0.024 -22.125 1 98.44 72 GLU B O 1
ATOM 2552 N N . LEU B 1 73 ? -4.684 1.933 -21.172 1 97.56 73 LEU B N 1
ATOM 2553 C CA . LEU B 1 73 ? -6.086 1.889 -21.578 1 97.56 73 LEU B CA 1
ATOM 2554 C C . LEU B 1 73 ? -6.258 2.436 -23 1 97.56 73 LEU B C 1
ATOM 2556 O O . LEU B 1 73 ? -5.32 3.004 -23.562 1 97.56 73 LEU B O 1
ATOM 2560 N N . GLU B 1 74 ? -7.457 2.268 -23.578 1 91.56 74 GLU B N 1
ATOM 2561 C CA . GLU B 1 74 ? -7.754 2.682 -24.938 1 91.56 74 GLU B CA 1
ATOM 2562 C C . GLU B 1 74 ? -7.504 4.176 -25.125 1 91.56 74 GLU B C 1
ATOM 2564 O O . GLU B 1 74 ? -7.047 4.602 -26.188 1 91.56 74 GLU B O 1
ATOM 2569 N N . GLY B 1 75 ? -7.734 5.004 -24.203 1 88.94 75 GLY B N 1
ATOM 2570 C CA . GLY B 1 75 ? -7.551 6.441 -24.297 1 88.94 75 GLY B CA 1
ATOM 2571 C C . GLY B 1 75 ? -6.113 6.875 -24.094 1 88.94 75 GLY B C 1
ATOM 2572 O O . GLY B 1 75 ? -5.789 8.055 -24.234 1 88.94 75 GLY B O 1
ATOM 2573 N N . GLY B 1 76 ? -5.258 5.852 -23.828 1 92.88 76 GLY B N 1
ATOM 2574 C CA . GLY B 1 76 ? -3.846 6.152 -23.672 1 92.88 76 GLY B CA 1
ATOM 2575 C C . GLY B 1 76 ? -3.434 6.328 -22.219 1 92.88 76 GLY B C 1
ATOM 2576 O O . GLY B 1 76 ? -2.242 6.406 -21.922 1 92.88 76 GLY B O 1
ATOM 2577 N N . GLU B 1 77 ? -4.355 6.406 -21.344 1 96.31 77 GLU B N 1
ATOM 2578 C CA . GLU B 1 77 ? -4.039 6.535 -19.938 1 96.31 77 GLU B CA 1
ATOM 2579 C C . GLU B 1 77 ? -3.338 5.281 -19.406 1 96.31 77 GLU B C 1
ATOM 2581 O O . GLU B 1 77 ? -3.693 4.164 -19.781 1 96.31 77 GLU B O 1
ATOM 2586 N N . THR B 1 78 ? -2.375 5.488 -18.547 1 98.31 78 THR B N 1
ATOM 2587 C CA . THR B 1 78 ? -1.657 4.344 -17.984 1 98.31 78 THR B CA 1
ATOM 2588 C C . THR B 1 78 ? -1.838 4.277 -16.484 1 98.31 78 THR B C 1
ATOM 2590 O O . THR B 1 78 ? -2.082 5.301 -15.828 1 98.31 78 THR B O 1
ATOM 2593 N N . LEU B 1 79 ? -1.869 3.125 -15.977 1 98.75 79 LEU B N 1
ATOM 2594 C CA . LEU B 1 79 ? -1.836 2.822 -14.547 1 98.75 79 LEU B CA 1
ATOM 2595 C C . LEU B 1 79 ? -0.719 1.835 -14.227 1 98.75 79 LEU B C 1
ATOM 2597 O O . LEU B 1 79 ? -0.454 0.916 -15.008 1 98.75 79 LEU B O 1
ATOM 2601 N N . TYR B 1 80 ? -0.095 2.074 -13.117 1 98.44 80 TYR B N 1
ATOM 2602 C CA . TYR B 1 80 ? 0.958 1.175 -12.656 1 98.44 80 TYR B CA 1
ATOM 2603 C C . TYR B 1 80 ? 0.827 0.895 -11.164 1 98.44 80 TYR B C 1
ATOM 2605 O O . TYR B 1 80 ? -0.086 1.403 -10.508 1 98.44 80 TYR B O 1
ATOM 2613 N N . GLN B 1 81 ? 1.648 -0.023 -10.641 1 98 81 GLN B N 1
ATOM 2614 C CA . GLN B 1 81 ? 1.509 -0.612 -9.312 1 98 81 GLN B CA 1
ATOM 2615 C C . GLN B 1 81 ? 0.421 -1.683 -9.297 1 98 81 GLN B C 1
ATOM 2617 O O . GLN B 1 81 ? -0.755 -1.383 -9.516 1 98 81 GLN B O 1
ATOM 2622 N N . SER B 1 82 ? 0.738 -2.877 -9 1 98.62 82 SER B N 1
ATOM 2623 C CA . SER B 1 82 ? -0.137 -4.027 -9.195 1 98.62 82 SER B CA 1
ATOM 2624 C C . SER B 1 82 ? -1.421 -3.891 -8.383 1 98.62 82 SER B C 1
ATOM 2626 O O . SER B 1 82 ? -2.518 -4.098 -8.906 1 98.62 82 SER B O 1
ATOM 2628 N N . LEU B 1 83 ? -1.282 -3.424 -7.121 1 98.69 83 LEU B N 1
ATOM 2629 C CA . LEU B 1 83 ? -2.453 -3.391 -6.25 1 98.69 83 LEU B CA 1
ATOM 2630 C C . LEU B 1 83 ? -3.395 -2.26 -6.652 1 98.69 83 LEU B C 1
ATOM 2632 O O . LEU B 1 83 ? -4.609 -2.365 -6.477 1 98.69 83 LEU B O 1
ATOM 2636 N N . ILE B 1 84 ? -2.879 -1.143 -7.219 1 98.75 84 ILE B N 1
ATOM 2637 C CA . ILE B 1 84 ? -3.713 -0.049 -7.703 1 98.75 84 ILE B CA 1
ATOM 2638 C C . ILE B 1 84 ? -4.426 -0.472 -8.984 1 98.75 84 ILE B C 1
ATOM 2640 O O . ILE B 1 84 ? -5.617 -0.205 -9.156 1 98.75 84 ILE B O 1
ATOM 2644 N N . ILE B 1 85 ? -3.699 -1.171 -9.852 1 98.88 85 ILE B N 1
ATOM 2645 C CA . ILE B 1 85 ? -4.266 -1.64 -11.109 1 98.88 85 ILE B CA 1
ATOM 2646 C C . ILE B 1 85 ? -5.434 -2.582 -10.836 1 98.88 85 ILE B C 1
ATOM 2648 O O . ILE B 1 85 ? -6.52 -2.424 -11.398 1 98.88 85 ILE B O 1
ATOM 2652 N N . VAL B 1 86 ? -5.258 -3.547 -9.914 1 98.81 86 VAL B N 1
ATOM 2653 C CA . VAL B 1 86 ? -6.285 -4.562 -9.719 1 98.81 86 VAL B CA 1
ATOM 2654 C C . VAL B 1 86 ? -7.5 -3.941 -9.031 1 98.81 86 VAL B C 1
ATOM 2656 O O . VAL B 1 86 ? -8.641 -4.336 -9.297 1 98.81 86 VAL B O 1
ATOM 2659 N N . ASP B 1 87 ? -7.254 -3.01 -8.102 1 98.5 87 ASP B N 1
ATOM 2660 C CA . ASP B 1 87 ? -8.375 -2.289 -7.504 1 98.5 87 ASP B CA 1
ATOM 2661 C C . ASP B 1 87 ? -9.172 -1.534 -8.562 1 98.5 87 ASP B C 1
ATOM 2663 O O . ASP B 1 87 ? -10.398 -1.568 -8.562 1 98.5 87 ASP B O 1
ATOM 2667 N N . TYR B 1 88 ? -8.484 -0.844 -9.5 1 98.75 88 TYR B N 1
ATOM 2668 C CA . TYR B 1 88 ? -9.133 -0.14 -10.602 1 98.75 88 TYR B CA 1
ATOM 2669 C C . TYR B 1 88 ? -9.969 -1.096 -11.445 1 98.75 88 TYR B C 1
ATOM 2671 O O . TYR B 1 88 ? -11.141 -0.828 -11.719 1 98.75 88 TYR B O 1
ATOM 2679 N N . LEU B 1 89 ? -9.375 -2.227 -11.82 1 98.75 89 LEU B N 1
ATOM 2680 C CA . LEU B 1 89 ? -10.055 -3.184 -12.68 1 98.75 89 LEU B CA 1
ATOM 2681 C C . LEU B 1 89 ? -11.312 -3.719 -12 1 98.75 89 LEU B C 1
ATOM 2683 O O . LEU B 1 89 ? -12.359 -3.861 -12.641 1 98.75 89 LEU B O 1
ATOM 2687 N N . ASP B 1 90 ? -11.164 -3.984 -10.719 1 98.19 90 ASP B N 1
ATOM 2688 C CA . ASP B 1 90 ? -12.297 -4.539 -9.992 1 98.19 90 ASP B CA 1
ATOM 2689 C C . ASP B 1 90 ? -13.43 -3.518 -9.875 1 98.19 90 ASP B C 1
ATOM 2691 O O . ASP B 1 90 ? -14.602 -3.887 -9.82 1 98.19 90 ASP B O 1
ATOM 2695 N N . GLU B 1 91 ? -13.078 -2.256 -9.797 1 97.06 91 GLU B N 1
ATOM 2696 C CA . GLU B 1 91 ? -14.078 -1.2 -9.664 1 97.06 91 GLU B CA 1
ATOM 2697 C C . GLU B 1 91 ? -14.641 -0.793 -11.016 1 97.06 91 GLU B C 1
ATOM 2699 O O . GLU B 1 91 ? -15.844 -0.594 -11.164 1 97.06 91 GLU B O 1
ATOM 2704 N N . ALA B 1 92 ? -13.836 -0.68 -12.031 1 97.5 92 ALA B N 1
ATOM 2705 C CA . ALA B 1 92 ? -14.227 -0.188 -13.352 1 97.5 92 ALA B CA 1
ATOM 2706 C C . ALA B 1 92 ? -15.047 -1.233 -14.109 1 97.5 92 ALA B C 1
ATOM 2708 O O . ALA B 1 92 ? -15.875 -0.889 -14.961 1 97.5 92 ALA B O 1
ATOM 2709 N N . TYR B 1 93 ? -14.781 -2.467 -13.805 1 97.38 93 TYR B N 1
ATOM 2710 C CA . TYR B 1 93 ? -15.508 -3.586 -14.391 1 97.38 93 TYR B CA 1
ATOM 2711 C C . TYR B 1 93 ? -16.281 -4.352 -13.328 1 97.38 93 TYR B C 1
ATOM 2713 O O . TYR B 1 93 ? -15.797 -5.355 -12.805 1 97.38 93 TYR B O 1
ATOM 2721 N N . PRO B 1 94 ? -17.469 -3.955 -13.047 1 93.31 94 PRO B N 1
ATOM 2722 C CA . PRO B 1 94 ? -18.188 -4.406 -11.852 1 93.31 94 PRO B CA 1
ATOM 2723 C C . PRO B 1 94 ? -18.641 -5.863 -11.953 1 93.31 94 PRO B C 1
ATOM 2725 O O . PRO B 1 94 ? -19.078 -6.449 -10.961 1 93.31 94 PRO B O 1
ATOM 2728 N N . GLN B 1 95 ? -18.547 -6.418 -13.133 1 93.94 95 GLN B N 1
ATOM 2729 C CA . GLN B 1 95 ? -18.906 -7.828 -13.25 1 93.94 95 GLN B CA 1
ATOM 2730 C C . GLN B 1 95 ? -17.875 -8.711 -12.555 1 93.94 95 GLN B C 1
ATOM 2732 O O . GLN B 1 95 ? -16.688 -8.406 -12.57 1 93.94 95 GLN B O 1
ATOM 2737 N N . ASN B 1 96 ? -18.391 -9.781 -11.922 1 93.44 96 ASN B N 1
ATOM 2738 C CA . ASN B 1 96 ? -17.531 -10.734 -11.234 1 93.44 96 ASN B CA 1
ATOM 2739 C C . ASN B 1 96 ? -16.641 -10.039 -10.203 1 93.44 96 ASN B C 1
ATOM 2741 O O . ASN B 1 96 ? -15.406 -10.102 -10.297 1 93.44 96 ASN B O 1
ATOM 2745 N N . LYS B 1 97 ? -17.234 -9.43 -9.266 1 96 97 LYS B N 1
ATOM 2746 C CA . LYS B 1 97 ? -16.516 -8.727 -8.211 1 96 97 LYS B CA 1
ATOM 2747 C C . LYS B 1 97 ? -15.594 -9.68 -7.449 1 96 97 LYS B C 1
ATOM 2749 O O . LYS B 1 97 ? -16.016 -10.766 -7.043 1 96 97 LYS B O 1
ATOM 2754 N N . LEU B 1 98 ? -14.398 -9.281 -7.246 1 98.5 98 LEU B N 1
ATOM 2755 C CA . LEU B 1 98 ? -13.398 -10.172 -6.668 1 98.5 98 LEU B CA 1
ATOM 2756 C C . LEU B 1 98 ? -13.195 -9.875 -5.188 1 98.5 98 LEU B C 1
ATOM 2758 O O . LEU B 1 98 ? -12.656 -10.695 -4.449 1 98.5 98 LEU B O 1
ATOM 2762 N N . TYR B 1 99 ? -13.492 -8.688 -4.738 1 98.25 99 TYR B N 1
ATOM 2763 C CA . TYR B 1 99 ? -13.531 -8.359 -3.314 1 98.25 99 TYR B CA 1
ATOM 2764 C C . TYR B 1 99 ? -14.906 -8.648 -2.725 1 98.25 99 TYR B C 1
ATOM 2766 O O . TYR B 1 99 ? -15.914 -8.609 -3.436 1 98.25 99 TYR B O 1
ATOM 2774 N N . PRO B 1 100 ? -14.914 -8.922 -1.394 1 96.94 100 PRO B N 1
ATOM 2775 C CA . PRO B 1 100 ? -16.219 -8.961 -0.742 1 96.94 100 PRO B CA 1
ATOM 2776 C C . PRO B 1 100 ? -16.984 -7.645 -0.877 1 96.94 100 PRO B C 1
ATOM 2778 O O . PRO B 1 100 ? -16.375 -6.57 -0.901 1 96.94 100 PRO B O 1
ATOM 2781 N N . SER B 1 101 ? -18.344 -7.715 -0.933 1 95.44 101 SER B N 1
ATOM 2782 C CA . SER B 1 101 ? -19.188 -6.527 -1.067 1 95.44 101 SER B CA 1
ATOM 2783 C C . SER B 1 101 ? -19.219 -5.727 0.229 1 95.44 101 SER B C 1
ATOM 2785 O O . SER B 1 101 ? -19.375 -4.504 0.206 1 95.44 101 SER B O 1
ATOM 2787 N N . GLN B 1 102 ? -19.156 -6.426 1.353 1 97.12 102 GLN B N 1
ATOM 2788 C CA . GLN B 1 102 ? -19.156 -5.75 2.645 1 97.12 102 GLN B CA 1
ATOM 2789 C C . GLN B 1 102 ? -17.828 -5.047 2.896 1 97.12 102 GLN B C 1
ATOM 2791 O O . GLN B 1 102 ? -16.766 -5.688 2.893 1 97.12 102 GLN B O 1
ATOM 2796 N N . PRO B 1 103 ? -17.859 -3.756 3.188 1 97.81 103 PRO B N 1
ATOM 2797 C CA . PRO B 1 103 ? -16.625 -2.965 3.303 1 97.81 103 PRO B CA 1
ATOM 2798 C C . PRO B 1 103 ? -15.664 -3.527 4.34 1 97.81 103 PRO B C 1
ATOM 2800 O O . PRO B 1 103 ? -14.453 -3.549 4.113 1 97.81 103 PRO B O 1
ATOM 2803 N N . LEU B 1 104 ? -16.188 -3.943 5.445 1 98.19 104 LEU B N 1
ATOM 2804 C CA . LEU B 1 104 ? -15.312 -4.453 6.496 1 98.19 104 LEU B CA 1
ATOM 2805 C C . LEU B 1 104 ? -14.602 -5.723 6.043 1 98.19 104 LEU B C 1
ATOM 2807 O O . LEU B 1 104 ? -13.398 -5.887 6.281 1 98.19 104 LEU B O 1
ATOM 2811 N N . ALA B 1 105 ? -15.336 -6.648 5.43 1 98.06 105 ALA B N 1
ATOM 2812 C CA . ALA B 1 105 ? -14.742 -7.879 4.914 1 98.06 105 ALA B CA 1
ATOM 2813 C C . ALA B 1 105 ? -13.672 -7.574 3.867 1 98.06 105 ALA B C 1
ATOM 2815 O O . ALA B 1 105 ? -12.617 -8.219 3.84 1 98.06 105 ALA B O 1
ATOM 2816 N N . LYS B 1 106 ? -13.969 -6.621 2.998 1 98.5 106 LYS B N 1
ATOM 2817 C CA . LYS B 1 106 ? -12.992 -6.184 2.004 1 98.5 106 LYS B CA 1
ATOM 2818 C C . LYS B 1 106 ? -11.734 -5.641 2.674 1 98.5 106 LYS B C 1
ATOM 2820 O O . LYS B 1 106 ? -10.617 -5.984 2.281 1 98.5 106 LYS B O 1
ATOM 2825 N N . ALA B 1 107 ? -11.883 -4.812 3.664 1 98.69 107 ALA B N 1
ATOM 2826 C CA . ALA B 1 107 ? -10.758 -4.238 4.391 1 98.69 107 ALA B CA 1
ATOM 2827 C C . ALA B 1 107 ? -9.914 -5.328 5.047 1 98.69 107 ALA B C 1
ATOM 2829 O O . ALA B 1 107 ? -8.68 -5.246 5.062 1 98.69 107 ALA B O 1
ATOM 2830 N N . LYS B 1 108 ? -10.555 -6.297 5.598 1 98.38 108 LYS B N 1
ATOM 2831 C CA . LYS B 1 108 ? -9.844 -7.402 6.227 1 98.38 108 LYS B CA 1
ATOM 2832 C C . LYS B 1 108 ? -9.039 -8.195 5.203 1 98.38 108 LYS B C 1
ATOM 2834 O O . LYS B 1 108 ? -7.914 -8.617 5.48 1 98.38 108 LYS B O 1
ATOM 2839 N N . ASP B 1 109 ? -9.602 -8.414 4.031 1 98.75 109 ASP B N 1
ATOM 2840 C CA . ASP B 1 109 ? -8.844 -9.039 2.953 1 98.75 109 ASP B CA 1
ATOM 2841 C C . ASP B 1 109 ? -7.621 -8.203 2.586 1 98.75 109 ASP B C 1
ATOM 2843 O O . ASP B 1 109 ? -6.527 -8.742 2.389 1 98.75 109 ASP B O 1
ATOM 2847 N N . LYS B 1 110 ? -7.824 -6.898 2.482 1 98.75 110 LYS B N 1
ATOM 2848 C CA . LYS B 1 110 ? -6.727 -6 2.141 1 98.75 110 LYS B CA 1
ATOM 2849 C C . LYS B 1 110 ? -5.633 -6.035 3.207 1 98.75 110 LYS B C 1
ATOM 2851 O O . LYS B 1 110 ? -4.445 -5.93 2.891 1 98.75 110 LYS B O 1
ATOM 2856 N N . LEU B 1 111 ? -6.016 -6.172 4.453 1 98.5 111 LEU B N 1
ATOM 2857 C CA . LEU B 1 111 ? -5.043 -6.309 5.531 1 98.5 111 LEU B CA 1
ATOM 2858 C C . LEU B 1 111 ? -4.207 -7.57 5.355 1 98.5 111 LEU B C 1
ATOM 2860 O O . LEU B 1 111 ? -2.988 -7.547 5.539 1 98.5 111 LEU B O 1
ATOM 2864 N N . LEU B 1 112 ? -4.891 -8.656 5.027 1 98.75 112 LEU B N 1
ATOM 2865 C CA . LEU B 1 112 ? -4.176 -9.914 4.812 1 98.75 112 LEU B CA 1
ATOM 2866 C C . LEU B 1 112 ? -3.227 -9.797 3.625 1 98.75 112 LEU B C 1
ATOM 2868 O O . LEU B 1 112 ? -2.111 -10.328 3.664 1 98.75 112 LEU B O 1
ATOM 2872 N N . ILE B 1 113 ? -3.686 -9.125 2.555 1 98.81 113 ILE B N 1
ATOM 2873 C CA . ILE B 1 113 ? -2.826 -8.891 1.399 1 98.81 113 ILE B CA 1
ATOM 2874 C C . ILE B 1 113 ? -1.597 -8.094 1.824 1 98.81 113 ILE B C 1
ATOM 2876 O O . ILE B 1 113 ? -0.469 -8.438 1.463 1 98.81 113 ILE B O 1
ATOM 2880 N N . ASP B 1 114 ? -1.862 -7.094 2.572 1 98.25 114 ASP B N 1
ATOM 2881 C CA . ASP B 1 114 ? -0.769 -6.258 3.057 1 98.25 114 ASP B CA 1
ATOM 2882 C C . ASP B 1 114 ? 0.183 -7.059 3.943 1 98.25 114 ASP B C 1
ATOM 2884 O O . ASP B 1 114 ? 1.403 -6.938 3.818 1 98.25 114 ASP B O 1
ATOM 2888 N N . ARG B 1 115 ? -0.297 -7.848 4.852 1 97.81 115 ARG B N 1
ATOM 2889 C CA . ARG B 1 115 ? 0.495 -8.656 5.777 1 97.81 115 ARG B CA 1
ATOM 2890 C C . ARG B 1 115 ? 1.373 -9.648 5.023 1 97.81 115 ARG B C 1
ATOM 2892 O O . ARG B 1 115 ? 2.447 -10.023 5.5 1 97.81 115 ARG B O 1
ATOM 2899 N N . PHE B 1 116 ? 0.962 -10.039 3.891 1 98.5 116 PHE B N 1
ATOM 2900 C CA . PHE B 1 116 ? 1.694 -11.031 3.109 1 98.5 116 PHE B CA 1
ATOM 2901 C C . PHE B 1 116 ? 3.018 -10.461 2.615 1 98.5 116 PHE B C 1
ATOM 2903 O O . PHE B 1 116 ? 3.916 -11.203 2.223 1 98.5 116 PHE B O 1
ATOM 2910 N N . ASN B 1 117 ? 3.133 -9.148 2.584 1 97.5 117 ASN B N 1
ATOM 2911 C CA . ASN B 1 117 ? 4.379 -8.508 2.172 1 97.5 117 ASN B CA 1
ATOM 2912 C C . ASN B 1 117 ? 5.566 -9.016 2.99 1 97.5 117 ASN B C 1
ATOM 2914 O O . ASN B 1 117 ? 6.691 -9.055 2.498 1 97.5 117 ASN B O 1
ATOM 2918 N N . GLU B 1 118 ? 5.336 -9.391 4.242 1 95.5 118 GLU B N 1
ATOM 2919 C CA . GLU B 1 118 ? 6.398 -9.969 5.059 1 95.5 118 GLU B CA 1
ATOM 2920 C C . GLU B 1 118 ? 6.941 -11.25 4.434 1 95.5 118 GLU B C 1
ATOM 2922 O O . GLU B 1 118 ? 8.156 -11.453 4.371 1 95.5 118 GLU B O 1
ATOM 2927 N N . VAL B 1 119 ? 6.027 -12.086 3.988 1 95.94 119 VAL B N 1
ATOM 2928 C CA . VAL B 1 119 ? 6.41 -13.328 3.336 1 95.94 119 VAL B CA 1
ATOM 2929 C C . VAL B 1 119 ? 7.141 -13.023 2.031 1 95.94 119 VAL B C 1
ATOM 2931 O O . VAL B 1 119 ? 8.18 -13.625 1.742 1 95.94 119 VAL B O 1
ATOM 2934 N N . ILE B 1 120 ? 6.668 -12.078 1.263 1 96.88 120 ILE B N 1
ATOM 2935 C CA . ILE B 1 120 ? 7.27 -11.672 -0.004 1 96.88 120 ILE B CA 1
ATOM 2936 C C . ILE B 1 120 ? 8.711 -11.219 0.229 1 96.88 120 ILE B C 1
ATOM 2938 O O . ILE B 1 120 ? 9.625 -11.656 -0.472 1 96.88 120 ILE B O 1
ATOM 2942 N N . THR B 1 121 ? 8.898 -10.383 1.229 1 95.12 121 THR B N 1
ATOM 2943 C CA . THR B 1 121 ? 10.219 -9.836 1.539 1 95.12 121 THR B CA 1
ATOM 2944 C C . THR B 1 121 ? 11.203 -10.961 1.854 1 95.12 121 THR B C 1
ATOM 2946 O O . THR B 1 121 ? 12.328 -10.961 1.346 1 95.12 121 THR B O 1
ATOM 2949 N N . ILE B 1 122 ? 10.773 -11.883 2.646 1 91.44 122 ILE B N 1
ATOM 2950 C CA . ILE B 1 122 ? 11.625 -12.992 3.049 1 91.44 122 ILE B CA 1
ATOM 2951 C C . ILE B 1 122 ? 11.945 -13.867 1.837 1 91.44 122 ILE B C 1
ATOM 2953 O O . ILE B 1 122 ? 13.086 -14.289 1.646 1 91.44 122 ILE B O 1
ATOM 2957 N N . MET B 1 123 ? 10.961 -14.141 1.011 1 89.88 123 MET B N 1
ATOM 2958 C CA . MET B 1 123 ? 11.156 -14.961 -0.182 1 89.88 123 MET B CA 1
ATOM 2959 C C . MET B 1 123 ? 12.164 -14.305 -1.128 1 89.88 123 MET B C 1
ATOM 2961 O O . MET B 1 123 ? 13.008 -14.992 -1.709 1 89.88 123 MET B O 1
ATOM 2965 N N . TYR B 1 124 ? 12.078 -13.023 -1.309 1 89.44 124 TYR B N 1
ATOM 2966 C CA . TYR B 1 124 ? 13.016 -12.32 -2.176 1 89.44 124 TYR B CA 1
ATOM 2967 C C . TYR B 1 124 ? 14.445 -12.43 -1.643 1 89.44 124 TYR B C 1
ATOM 2969 O O . TYR B 1 124 ? 15.391 -12.586 -2.414 1 89.44 124 TYR B O 1
ATOM 2977 N N . LYS B 1 125 ? 14.578 -12.336 -0.33 1 87.69 125 LYS B N 1
ATOM 2978 C CA . LYS B 1 125 ? 15.898 -12.523 0.273 1 87.69 125 LYS B CA 1
ATOM 2979 C C . LYS B 1 125 ? 16.438 -13.922 -0 1 87.69 125 LYS B C 1
ATOM 2981 O O . LYS B 1 125 ? 17.625 -14.094 -0.293 1 87.69 125 LYS B O 1
ATOM 2986 N N . LEU B 1 126 ? 15.555 -14.828 0.072 1 81.75 126 LEU B N 1
ATOM 2987 C CA . LEU B 1 126 ? 15.938 -16.219 -0.15 1 81.75 126 LEU B CA 1
ATOM 2988 C C . LEU B 1 126 ? 16.375 -16.438 -1.595 1 81.75 126 LEU B C 1
ATOM 2990 O O . LEU B 1 126 ? 17.297 -17.219 -1.859 1 81.75 126 LEU B O 1
ATOM 2994 N N . TYR B 1 127 ? 15.805 -15.742 -2.498 1 79.56 127 TYR B N 1
ATOM 2995 C CA . TYR B 1 127 ? 16.094 -15.859 -3.92 1 79.56 127 TYR B CA 1
ATOM 2996 C C . TYR B 1 127 ? 17.438 -15.195 -4.254 1 79.56 127 TYR B C 1
ATOM 2998 O O . TYR B 1 127 ? 18.047 -15.5 -5.281 1 79.56 127 TYR B O 1
ATOM 3006 N N . GLN B 1 128 ? 17.812 -14.336 -3.451 1 80.44 128 GLN B N 1
ATOM 3007 C CA . GLN B 1 128 ? 19 -13.547 -3.754 1 80.44 128 GLN B CA 1
ATOM 3008 C C . GLN B 1 128 ? 20.234 -14.133 -3.062 1 80.44 128 GLN B C 1
ATOM 3010 O O . GLN B 1 128 ? 21.359 -13.688 -3.311 1 80.44 128 GLN B O 1
ATOM 3015 N N . THR B 1 129 ? 19.969 -15.055 -2.207 1 77.69 129 THR B N 1
ATOM 3016 C CA . THR B 1 129 ? 21.109 -15.594 -1.472 1 77.69 129 THR B CA 1
ATOM 3017 C C . THR B 1 129 ? 21.484 -16.984 -1.999 1 77.69 129 THR B C 1
ATOM 3019 O O . THR B 1 129 ? 20.625 -17.812 -2.24 1 77.69 129 THR B O 1
ATOM 3022 N N . PRO B 1 130 ? 22.828 -17.188 -2.166 1 70 130 PRO B N 1
ATOM 3023 C CA . PRO B 1 130 ? 23.266 -18.516 -2.605 1 70 130 PRO B CA 1
ATOM 3024 C C . PRO B 1 130 ? 22.984 -19.594 -1.566 1 70 130 PRO B C 1
ATOM 3026 O O . PRO B 1 130 ? 22.703 -20.75 -1.925 1 70 130 PRO B O 1
ATOM 3029 N N . MET B 1 131 ? 23.156 -19.281 -0.305 1 73 131 MET B N 1
ATOM 3030 C CA . MET B 1 131 ? 22.906 -20.234 0.76 1 73 131 MET B CA 1
ATOM 3031 C C . MET B 1 131 ? 21.797 -19.75 1.696 1 73 131 MET B C 1
ATOM 3033 O O . MET B 1 131 ? 21.938 -18.688 2.318 1 73 131 MET B O 1
ATOM 3037 N N . LEU B 1 132 ? 20.875 -20.594 1.704 1 69.88 132 LEU B N 1
ATOM 3038 C CA . LEU B 1 132 ? 19.703 -20.203 2.482 1 69.88 132 LEU B CA 1
ATOM 3039 C C . LEU B 1 132 ? 19.922 -20.469 3.967 1 69.88 132 LEU B C 1
ATOM 3041 O O . LEU B 1 132 ? 20.391 -21.547 4.344 1 69.88 132 LEU B O 1
ATOM 3045 N N . GLU B 1 133 ? 19.625 -19.469 4.641 1 83 133 GLU B N 1
ATOM 3046 C CA . GLU B 1 133 ? 19.625 -19.625 6.09 1 83 133 GLU B CA 1
ATOM 3047 C C . GLU B 1 133 ? 18.297 -20.188 6.578 1 83 133 GLU B C 1
ATOM 3049 O O . GLU B 1 133 ? 17.219 -19.688 6.219 1 83 133 GLU B O 1
ATOM 3054 N N . GLN B 1 134 ? 18.359 -21.203 7.324 1 86.5 134 GLN B N 1
ATOM 3055 C CA . GLN B 1 134 ? 17.188 -21.859 7.855 1 86.5 134 GLN B CA 1
ATOM 3056 C C . GLN B 1 134 ? 16.312 -20.891 8.641 1 86.5 134 GLN B C 1
ATOM 3058 O O . GLN B 1 134 ? 15.078 -21.016 8.641 1 86.5 134 GLN B O 1
ATOM 3063 N N . GLU B 1 135 ? 16.922 -19.953 9.195 1 90.44 135 GLU B N 1
ATOM 3064 C CA . GLU B 1 135 ? 16.203 -18.984 10.016 1 90.44 135 GLU B CA 1
ATOM 3065 C C . GLU B 1 135 ? 15.25 -18.156 9.164 1 90.44 135 GLU B C 1
ATOM 3067 O O . GLU B 1 135 ? 14.125 -17.875 9.586 1 90.44 135 GLU B O 1
ATOM 3072 N N . LEU B 1 136 ? 15.688 -17.781 8.031 1 89.81 136 LEU B N 1
ATOM 3073 C CA . LEU B 1 136 ? 14.852 -17 7.133 1 89.81 136 LEU B CA 1
ATOM 3074 C C . LEU B 1 136 ? 13.656 -17.828 6.656 1 89.81 136 LEU B C 1
ATOM 3076 O O . LEU B 1 136 ? 12.539 -17.297 6.559 1 89.81 136 LEU B O 1
ATOM 3080 N N . PHE B 1 137 ? 13.953 -19.078 6.414 1 91.38 137 PHE B N 1
ATOM 3081 C CA . PHE B 1 137 ? 12.875 -19.953 5.992 1 91.38 137 PHE B CA 1
ATOM 3082 C C . PHE B 1 137 ? 11.82 -20.094 7.09 1 91.38 137 PHE B C 1
ATOM 3084 O O . PHE B 1 137 ? 10.625 -20.016 6.824 1 91.38 137 PHE B O 1
ATOM 3091 N N . ASN B 1 138 ? 12.289 -20.219 8.266 1 94.12 138 ASN B N 1
ATOM 3092 C CA . ASN B 1 138 ? 11.383 -20.344 9.406 1 94.12 138 ASN B CA 1
ATOM 3093 C C . ASN B 1 138 ? 10.547 -19.078 9.578 1 94.12 138 ASN B C 1
ATOM 3095 O O . ASN B 1 138 ? 9.383 -19.141 9.984 1 94.12 138 ASN B O 1
ATOM 3099 N N . GLU B 1 139 ? 11.117 -17.984 9.297 1 94.25 139 GLU B N 1
ATOM 3100 C CA . GLU B 1 139 ? 10.391 -16.719 9.359 1 94.25 139 GLU B CA 1
ATOM 3101 C C . GLU B 1 139 ? 9.273 -16.672 8.312 1 94.25 139 GLU B C 1
ATOM 3103 O O . GLU B 1 139 ? 8.172 -16.188 8.602 1 94.25 139 GLU B O 1
ATOM 3108 N N . ALA B 1 140 ? 9.578 -17.125 7.156 1 93.81 140 ALA B N 1
ATOM 3109 C CA . ALA B 1 140 ? 8.562 -17.203 6.109 1 93.81 140 ALA B CA 1
ATOM 3110 C C . ALA B 1 140 ? 7.414 -18.109 6.523 1 93.81 140 ALA B C 1
ATOM 3112 O O . ALA B 1 140 ? 6.242 -17.766 6.328 1 93.81 140 ALA B O 1
ATOM 3113 N N . LEU B 1 141 ? 7.781 -19.25 7.137 1 95.31 141 LEU B N 1
ATOM 3114 C CA . LEU B 1 141 ? 6.77 -20.188 7.602 1 95.31 141 LEU B CA 1
ATOM 3115 C C . LEU B 1 141 ? 5.898 -19.562 8.688 1 95.31 141 LEU B C 1
ATOM 3117 O O . LEU B 1 141 ? 4.68 -19.75 8.695 1 95.31 141 LEU B O 1
ATOM 3121 N N . ALA B 1 142 ? 6.52 -18.844 9.562 1 95.94 142 ALA B N 1
ATOM 3122 C CA . ALA B 1 142 ? 5.773 -18.156 10.609 1 95.94 142 ALA B CA 1
ATOM 3123 C C . ALA B 1 142 ? 4.762 -17.188 10.008 1 95.94 142 ALA B C 1
ATOM 3125 O O . ALA B 1 142 ? 3.637 -17.062 10.5 1 95.94 142 ALA B O 1
ATOM 3126 N N . GLY B 1 143 ? 5.164 -16.484 8.945 1 96.06 143 GLY B N 1
ATOM 3127 C CA . GLY B 1 143 ? 4.25 -15.602 8.242 1 96.06 143 GLY B CA 1
ATOM 3128 C C . GLY B 1 143 ? 3.076 -16.328 7.617 1 96.06 143 GLY B C 1
ATOM 3129 O O . GLY B 1 143 ? 1.953 -15.828 7.613 1 96.06 143 GLY B O 1
ATOM 3130 N N . LEU B 1 144 ? 3.309 -17.516 7.188 1 97.81 144 LEU B N 1
ATOM 3131 C CA . LEU B 1 144 ? 2.279 -18.281 6.508 1 97.81 144 LEU B CA 1
ATOM 3132 C C . LEU B 1 144 ? 1.249 -18.812 7.5 1 97.81 144 LEU B C 1
ATOM 3134 O O . LEU B 1 144 ? 0.151 -19.219 7.109 1 97.81 144 LEU B O 1
ATOM 3138 N N . GLU B 1 145 ? 1.604 -18.875 8.766 1 97.81 145 GLU B N 1
ATOM 3139 C CA . GLU B 1 145 ? 0.699 -19.406 9.781 1 97.81 145 GLU B CA 1
ATOM 3140 C C . GLU B 1 145 ? -0.592 -18.594 9.844 1 97.81 145 GLU B C 1
ATOM 3142 O O . GLU B 1 145 ? -1.666 -19.141 10.094 1 97.81 145 GLU B O 1
ATOM 3147 N N . LEU B 1 146 ? -0.43 -17.328 9.688 1 97.62 146 LEU B N 1
ATOM 3148 C CA . LEU B 1 146 ? -1.596 -16.453 9.672 1 97.62 146 LEU B CA 1
ATOM 3149 C C . LEU B 1 146 ? -2.602 -16.906 8.617 1 97.62 146 LEU B C 1
ATOM 3151 O O . LEU B 1 146 ? -3.811 -16.906 8.867 1 97.62 146 LEU B O 1
ATOM 3155 N N . TYR B 1 147 ? -2.188 -17.297 7.52 1 98.62 147 TYR B N 1
ATOM 3156 C CA . TYR B 1 147 ? -3.043 -17.672 6.398 1 98.62 147 TYR B CA 1
ATOM 3157 C C . TYR B 1 147 ? -3.617 -19.078 6.598 1 98.62 147 TYR B C 1
ATOM 3159 O O . TYR B 1 147 ? -4.758 -19.344 6.215 1 98.62 147 TYR B O 1
ATOM 3167 N N . GLU B 1 148 ? -2.814 -19.984 7.176 1 98.69 148 GLU B N 1
ATOM 3168 C CA . GLU B 1 148 ? -3.336 -21.297 7.57 1 98.69 148 GLU B CA 1
ATOM 3169 C C . GLU B 1 148 ? -4.523 -21.141 8.516 1 98.69 148 GLU B C 1
ATOM 3171 O O . GLU B 1 148 ? -5.566 -21.766 8.305 1 98.69 148 GLU B O 1
ATOM 3176 N N . ARG B 1 149 ? -4.348 -20.281 9.5 1 98.12 149 ARG B N 1
ATOM 3177 C CA . ARG B 1 149 ? -5.402 -20.047 10.477 1 98.12 149 ARG B CA 1
ATOM 3178 C C . ARG B 1 149 ? -6.609 -19.375 9.836 1 98.12 149 ARG B C 1
ATOM 3180 O O . ARG B 1 149 ? -7.754 -19.688 10.18 1 98.12 149 ARG B O 1
ATOM 3187 N N . GLU B 1 150 ? -6.328 -18.484 8.93 1 98.44 150 GLU B N 1
ATOM 3188 C CA . GLU B 1 150 ? -7.414 -17.781 8.25 1 98.44 150 GLU B CA 1
ATOM 3189 C C . GLU B 1 150 ? -8.266 -18.75 7.43 1 98.44 150 GLU B C 1
ATOM 3191 O O . GLU B 1 150 ? -9.5 -18.656 7.445 1 98.44 150 GLU B O 1
ATOM 3196 N N . LEU B 1 151 ? -7.668 -19.641 6.695 1 98.62 151 LEU B N 1
ATOM 3197 C CA . LEU B 1 151 ? -8.398 -20.625 5.914 1 98.62 151 LEU B CA 1
ATOM 3198 C C . LEU B 1 151 ? -9.25 -21.516 6.82 1 98.62 151 LEU B C 1
ATOM 3200 O O . LEU B 1 151 ? -10.383 -21.859 6.473 1 98.62 151 LEU B O 1
ATOM 3204 N N . ALA B 1 152 ? -8.672 -21.859 7.961 1 98.25 152 ALA B N 1
ATOM 3205 C CA . ALA B 1 152 ? -9.414 -22.672 8.93 1 98.25 152 ALA B CA 1
ATOM 3206 C C . ALA B 1 152 ? -10.648 -21.922 9.43 1 98.25 152 ALA B C 1
ATOM 3208 O O . ALA B 1 152 ? -11.734 -22.484 9.516 1 98.25 152 ALA B O 1
ATOM 3209 N N . LYS B 1 153 ? -10.484 -20.703 9.719 1 97.81 153 LYS B N 1
ATOM 3210 C CA . LYS B 1 153 ? -11.57 -19.859 10.227 1 97.81 153 LYS B CA 1
ATOM 3211 C C . LYS B 1 153 ? -12.688 -19.719 9.203 1 97.81 153 LYS B C 1
ATOM 3213 O O . LYS B 1 153 ? -13.867 -19.797 9.547 1 97.81 153 LYS B O 1
ATOM 3218 N N . ARG B 1 154 ? -12.352 -19.516 7.965 1 97.62 154 ARG B N 1
ATOM 3219 C CA . ARG B 1 154 ? -13.344 -19.328 6.91 1 97.62 154 ARG B CA 1
ATOM 3220 C C . ARG B 1 154 ? -14.023 -20.656 6.562 1 97.62 154 ARG B C 1
ATOM 3222 O O . ARG B 1 154 ? -15.211 -20.672 6.219 1 97.62 154 ARG B O 1
ATOM 3229 N N . GLY B 1 155 ? -13.305 -21.703 6.578 1 97.94 155 GLY B N 1
ATOM 3230 C CA . GLY B 1 155 ? -13.867 -23.031 6.336 1 97.94 155 GLY B CA 1
ATOM 3231 C C . GLY B 1 155 ? -14.242 -23.25 4.883 1 97.94 155 GLY B C 1
ATOM 3232 O O . GLY B 1 155 ? -15.164 -24.016 4.59 1 97.94 155 GLY B O 1
ATOM 3233 N N . THR B 1 156 ? -13.688 -22.547 3.938 1 97.94 156 THR B N 1
ATOM 3234 C CA . THR B 1 156 ? -13.953 -22.641 2.508 1 97.94 156 THR B CA 1
ATOM 3235 C C . THR B 1 156 ? -12.68 -23.016 1.747 1 97.94 156 THR B C 1
ATOM 3237 O O . THR B 1 156 ? -11.578 -22.938 2.289 1 97.94 156 THR B O 1
ATOM 3240 N N . ALA B 1 157 ? -12.812 -23.438 0.576 1 97.75 157 ALA B N 1
ATOM 3241 C CA . ALA B 1 157 ? -11.703 -23.922 -0.237 1 97.75 157 ALA B CA 1
ATOM 3242 C C . ALA B 1 157 ? -10.727 -22.797 -0.562 1 97.75 157 ALA B C 1
ATOM 3244 O O . ALA B 1 157 ? -9.516 -23.016 -0.631 1 97.75 157 ALA B O 1
ATOM 3245 N N . PHE B 1 158 ? -11.289 -21.656 -0.798 1 98.75 158 PHE B N 1
ATOM 3246 C CA . PHE B 1 158 ? -10.5 -20.469 -1.112 1 98.75 158 PHE B CA 1
ATOM 3247 C C . PHE B 1 158 ? -10.742 -19.375 -0.089 1 98.75 158 PHE B C 1
ATOM 3249 O O . PHE B 1 158 ? -11.742 -19.391 0.628 1 98.75 158 PHE B O 1
ATOM 3256 N N . PHE B 1 159 ? -9.781 -18.422 0.006 1 98.81 159 PHE B N 1
ATOM 3257 C CA . PHE B 1 159 ? -10.023 -17.25 0.842 1 98.81 159 PHE B CA 1
ATOM 3258 C C . PHE B 1 159 ? -11.266 -16.5 0.384 1 98.81 159 PHE B C 1
ATOM 3260 O O . PHE B 1 159 ? -11.992 -15.922 1.202 1 98.81 159 PHE B O 1
ATOM 3267 N N . GLY B 1 160 ? -11.531 -16.594 -0.932 1 97.94 160 GLY B N 1
ATOM 3268 C CA . GLY B 1 160 ? -12.703 -15.945 -1.512 1 97.94 160 GLY B CA 1
ATOM 3269 C C . GLY B 1 160 ? -13.977 -16.75 -1.321 1 97.94 160 GLY B C 1
ATOM 3270 O O . GLY B 1 160 ? -15.062 -16.297 -1.699 1 97.94 160 GLY B O 1
ATOM 3271 N N . GLY B 1 161 ? -13.961 -17.922 -0.771 1 97.62 161 GLY B N 1
ATOM 3272 C CA . GLY B 1 161 ? -15.117 -18.781 -0.607 1 97.62 161 GLY B CA 1
ATOM 3273 C C . GLY B 1 161 ? -15.047 -20.031 -1.462 1 97.62 161 GLY B C 1
ATOM 3274 O O . GLY B 1 161 ? -14.07 -20.781 -1.396 1 97.62 161 GLY B O 1
ATOM 3275 N N . SER B 1 162 ? -16.078 -20.25 -2.199 1 96.62 162 SER B N 1
ATOM 3276 C CA . SER B 1 162 ? -16.141 -21.422 -3.059 1 96.62 162 SER B CA 1
ATOM 3277 C C . SER B 1 162 ? -15.32 -21.234 -4.328 1 96.62 162 SER B C 1
ATOM 3279 O O . SER B 1 162 ? -15 -22.203 -5.02 1 96.62 162 SER B O 1
ATOM 3281 N N . LYS B 1 163 ? -15.039 -20.016 -4.602 1 97.25 163 LYS B N 1
ATOM 3282 C CA . LYS B 1 163 ? -14.164 -19.656 -5.711 1 97.25 163 LYS B CA 1
ATOM 3283 C C . LYS B 1 163 ? -13.086 -18.672 -5.262 1 97.25 163 LYS B C 1
ATOM 3285 O O . LYS B 1 163 ? -13.266 -17.969 -4.266 1 97.25 163 LYS B O 1
ATOM 3290 N N . PRO B 1 164 ? -11.977 -18.578 -6.008 1 98.44 164 PRO B N 1
ATOM 3291 C CA . PRO B 1 164 ? -10.938 -17.609 -5.641 1 98.44 164 PRO B CA 1
ATOM 3292 C C . PRO B 1 164 ? -11.43 -16.172 -5.691 1 98.44 164 PRO B C 1
ATOM 3294 O O . PRO B 1 164 ? -12.188 -15.805 -6.59 1 98.44 164 PRO B O 1
ATOM 3297 N N . GLY B 1 165 ? -11.031 -15.43 -4.785 1 98.56 165 GLY B N 1
ATOM 3298 C CA . GLY B 1 165 ? -11.242 -13.992 -4.762 1 98.56 165 GLY B CA 1
ATOM 3299 C C . GLY B 1 165 ? -9.953 -13.195 -4.859 1 98.56 165 GLY B C 1
ATOM 3300 O O . GLY B 1 165 ? -8.906 -13.742 -5.223 1 98.56 165 GLY B O 1
ATOM 3301 N N . MET B 1 166 ? -10.016 -11.93 -4.555 1 98.88 166 MET B N 1
ATOM 3302 C CA . MET B 1 166 ? -8.875 -11.031 -4.715 1 98.88 166 MET B CA 1
ATOM 3303 C C . MET B 1 166 ? -7.699 -11.492 -3.859 1 98.88 166 MET B C 1
ATOM 3305 O O . MET B 1 166 ? -6.562 -11.547 -4.336 1 98.88 166 MET B O 1
ATOM 3309 N N . LEU B 1 167 ? -7.977 -11.742 -2.584 1 98.94 167 LEU B N 1
ATOM 3310 C CA . LEU B 1 167 ? -6.91 -12.172 -1.686 1 98.94 167 LEU B CA 1
ATOM 3311 C C . LEU B 1 167 ? -6.176 -13.383 -2.254 1 98.94 167 LEU B C 1
ATOM 3313 O O . LEU B 1 167 ? -4.945 -13.43 -2.242 1 98.94 167 LEU B O 1
ATOM 3317 N N . ASP B 1 168 ? -6.898 -14.352 -2.787 1 98.94 168 ASP B N 1
ATOM 3318 C CA . ASP B 1 168 ? -6.289 -15.531 -3.393 1 98.94 168 ASP B CA 1
ATOM 3319 C C . ASP B 1 168 ? -5.316 -15.141 -4.5 1 98.94 168 ASP B C 1
ATOM 3321 O O . ASP B 1 168 ? -4.168 -15.594 -4.516 1 98.94 168 ASP B O 1
ATOM 3325 N N . PHE B 1 169 ? -5.785 -14.273 -5.352 1 98.88 169 PHE B N 1
ATOM 3326 C CA . PHE B 1 169 ? -5.016 -13.906 -6.531 1 98.88 169 PHE B CA 1
ATOM 3327 C C . PHE B 1 169 ? -3.801 -13.07 -6.145 1 98.88 169 PHE B C 1
ATOM 3329 O O . PHE B 1 169 ? -2.764 -13.125 -6.809 1 98.88 169 PHE B O 1
ATOM 3336 N N . MET B 1 170 ? -3.861 -12.32 -5.055 1 98.88 170 MET B N 1
ATOM 3337 C CA . MET B 1 170 ? -2.787 -11.406 -4.68 1 98.88 170 MET B CA 1
ATOM 3338 C C . MET B 1 170 ? -1.641 -12.156 -4.012 1 98.88 170 MET B C 1
ATOM 3340 O O . MET B 1 170 ? -0.495 -11.703 -4.043 1 98.88 170 MET B O 1
ATOM 3344 N N . ILE B 1 171 ? -1.902 -13.344 -3.451 1 98.75 171 ILE B N 1
ATOM 3345 C CA . ILE B 1 171 ? -0.814 -14.031 -2.76 1 98.75 171 ILE B CA 1
ATOM 3346 C C . ILE B 1 171 ? -0.358 -15.234 -3.58 1 98.75 171 ILE B C 1
ATOM 3348 O O . ILE B 1 171 ? 0.76 -15.727 -3.406 1 98.75 171 ILE B O 1
ATOM 3352 N N . TRP B 1 172 ? -1.097 -15.641 -4.547 1 98.69 172 TRP B N 1
ATOM 3353 C CA . TRP B 1 172 ? -0.881 -16.859 -5.332 1 98.69 172 TRP B CA 1
ATOM 3354 C C . TRP B 1 172 ? 0.494 -16.844 -5.988 1 98.69 172 TRP B C 1
ATOM 3356 O O . TRP B 1 172 ? 1.229 -17.828 -5.93 1 98.69 172 TRP B O 1
ATOM 3366 N N . PRO B 1 173 ? 0.917 -15.711 -6.633 1 98.31 173 PRO B N 1
ATOM 3367 C CA . PRO B 1 173 ? 2.15 -15.758 -7.418 1 98.31 173 PRO B CA 1
ATOM 3368 C C . PRO B 1 173 ? 3.346 -16.266 -6.613 1 98.31 173 PRO B C 1
ATOM 3370 O O . PRO B 1 173 ? 4.176 -17.016 -7.137 1 98.31 173 PRO B O 1
ATOM 3373 N N . TRP B 1 174 ? 3.377 -15.922 -5.375 1 97.06 174 TRP B N 1
ATOM 3374 C CA . TRP B 1 174 ? 4.496 -16.344 -4.539 1 97.06 174 TRP B CA 1
ATOM 3375 C C . TRP B 1 174 ? 4.316 -17.781 -4.066 1 97.06 174 TRP B C 1
ATOM 3377 O O . TRP B 1 174 ? 5.293 -18.516 -3.91 1 97.06 174 TRP B O 1
ATOM 3387 N N . CYS B 1 175 ? 3.068 -18.125 -3.832 1 97 175 CYS B N 1
ATOM 3388 C CA . CYS B 1 175 ? 2.785 -19.5 -3.441 1 97 175 CYS B CA 1
ATOM 3389 C C . CYS B 1 175 ? 3.076 -20.469 -4.59 1 97 175 CYS B C 1
ATOM 3391 O O . CYS B 1 175 ? 3.531 -21.594 -4.363 1 97 175 CYS B O 1
ATOM 3393 N N . GLU B 1 176 ? 2.797 -20.016 -5.77 1 96.62 176 GLU B N 1
ATOM 3394 C CA . GLU B 1 176 ? 3.145 -20.781 -6.969 1 96.62 176 GLU B CA 1
ATOM 3395 C C . GLU B 1 176 ? 4.641 -21.062 -7.023 1 96.62 176 GLU B C 1
ATOM 3397 O O . GLU B 1 176 ? 5.055 -22.156 -7.438 1 96.62 176 GLU B O 1
ATOM 3402 N N . ARG B 1 177 ? 5.445 -20.188 -6.625 1 94.88 177 ARG B N 1
ATOM 3403 C CA . ARG B 1 177 ? 6.898 -20.234 -6.766 1 94.88 177 ARG B CA 1
ATOM 3404 C C . ARG B 1 177 ? 7.543 -20.938 -5.578 1 94.88 177 ARG B C 1
ATOM 3406 O O . ARG B 1 177 ? 8.75 -21.172 -5.574 1 94.88 177 ARG B O 1
ATOM 3413 N N . ALA B 1 178 ? 6.77 -21.281 -4.582 1 92.69 178 ALA B N 1
ATOM 3414 C CA . ALA B 1 178 ? 7.293 -21.828 -3.334 1 92.69 178 ALA B CA 1
ATOM 3415 C C . ALA B 1 178 ? 8.109 -23.094 -3.584 1 92.69 178 ALA B C 1
ATOM 3417 O O . ALA B 1 178 ? 9.172 -23.281 -2.984 1 92.69 178 ALA B O 1
ATOM 3418 N N . ASP B 1 179 ? 7.711 -23.906 -4.5 1 92.31 179 ASP B N 1
ATOM 3419 C CA . ASP B 1 179 ? 8.383 -25.172 -4.738 1 92.31 179 ASP B CA 1
ATOM 3420 C C . ASP B 1 179 ? 9.719 -24.969 -5.453 1 92.31 179 ASP B C 1
ATOM 3422 O O . ASP B 1 179 ? 10.562 -25.859 -5.469 1 92.31 179 ASP B O 1
ATOM 3426 N N . ALA B 1 180 ? 9.875 -23.828 -6.098 1 92.12 180 ALA B N 1
ATOM 3427 C CA . ALA B 1 180 ? 11.164 -23.516 -6.711 1 92.12 180 ALA B CA 1
ATOM 3428 C C . ALA B 1 180 ? 12.266 -23.453 -5.664 1 92.12 180 ALA B C 1
ATOM 3430 O O . ALA B 1 180 ? 13.422 -23.766 -5.949 1 92.12 180 ALA B O 1
ATOM 3431 N N . MET B 1 181 ? 11.898 -23.109 -4.492 1 86.94 181 MET B N 1
ATOM 3432 C CA . MET B 1 181 ? 12.875 -23.016 -3.41 1 86.94 181 MET B CA 1
ATOM 3433 C C . MET B 1 181 ? 13.438 -24.391 -3.062 1 86.94 181 MET B C 1
ATOM 3435 O O . MET B 1 181 ? 14.641 -24.516 -2.83 1 86.94 181 MET B O 1
ATOM 3439 N N . ARG B 1 182 ? 12.57 -25.328 -3.021 1 88.31 182 ARG B N 1
ATOM 3440 C CA . ARG B 1 182 ? 13.016 -26.688 -2.768 1 88.31 182 ARG B CA 1
ATOM 3441 C C . ARG B 1 182 ? 13.992 -27.156 -3.84 1 88.31 182 ARG B C 1
ATOM 3443 O O . ARG B 1 182 ? 15.008 -27.781 -3.531 1 88.31 182 ARG B O 1
ATOM 3450 N N . ILE B 1 183 ? 13.719 -26.828 -5 1 90.62 183 ILE B N 1
ATOM 3451 C CA . ILE B 1 183 ? 14.539 -27.234 -6.137 1 90.62 183 ILE B CA 1
ATOM 3452 C C . ILE B 1 183 ? 15.898 -26.547 -6.074 1 90.62 183 ILE B C 1
ATOM 3454 O O . ILE B 1 183 ? 16.938 -27.156 -6.344 1 90.62 183 ILE B O 1
ATOM 3458 N N . LEU B 1 184 ? 15.922 -25.375 -5.668 1 87.75 184 LEU B N 1
ATOM 3459 C CA . LEU B 1 184 ? 17.125 -24.547 -5.691 1 87.75 184 LEU B CA 1
ATOM 3460 C C . LEU B 1 184 ? 18 -24.812 -4.469 1 87.75 184 LEU B C 1
ATOM 3462 O O . LEU B 1 184 ? 19.219 -24.781 -4.555 1 87.75 184 LEU B O 1
ATOM 3466 N N . GLN B 1 185 ? 17.266 -25.062 -3.412 1 84.75 185 GLN B N 1
ATOM 3467 C CA . GLN B 1 185 ? 18.016 -25 -2.164 1 84.75 185 GLN B CA 1
ATOM 3468 C C . GLN B 1 185 ? 18.016 -26.344 -1.455 1 84.75 185 GLN B C 1
ATOM 3470 O O . GLN B 1 185 ? 18.828 -26.578 -0.548 1 84.75 185 GLN B O 1
ATOM 3475 N N . GLY B 1 186 ? 17.078 -27.172 -1.75 1 87.25 186 GLY B N 1
ATOM 3476 C CA . GLY B 1 186 ? 17.109 -28.5 -1.166 1 87.25 186 GLY B CA 1
ATOM 3477 C C . GLY B 1 186 ? 15.789 -28.891 -0.53 1 87.25 186 GLY B C 1
ATOM 3478 O O . GLY B 1 186 ? 14.93 -28.047 -0.301 1 87.25 186 GLY B O 1
ATOM 3479 N N . GLU B 1 187 ? 15.672 -30.078 -0.145 1 89.25 187 GLU B N 1
ATOM 3480 C CA . GLU B 1 187 ? 14.438 -30.703 0.311 1 89.25 187 GLU B CA 1
ATOM 3481 C C . GLU B 1 187 ? 14.023 -30.188 1.683 1 89.25 187 GLU B C 1
ATOM 3483 O O . GLU B 1 187 ? 12.875 -30.359 2.104 1 89.25 187 GLU B O 1
ATOM 3488 N N . GLN B 1 188 ? 14.922 -29.562 2.385 1 87.62 188 GLN B N 1
ATOM 3489 C CA . GLN B 1 188 ? 14.609 -29.047 3.715 1 87.62 188 GLN B CA 1
ATOM 3490 C C . GLN B 1 188 ? 13.773 -27.766 3.629 1 87.62 188 GLN B C 1
ATOM 3492 O O . GLN B 1 188 ? 13.211 -27.312 4.629 1 87.62 188 GLN B O 1
ATOM 3497 N N . PHE B 1 189 ? 13.75 -27.25 2.465 1 89 189 PHE B N 1
ATOM 3498 C CA . PHE B 1 189 ? 13.016 -26 2.275 1 89 189 PHE B CA 1
ATOM 3499 C C . PHE B 1 189 ? 11.68 -26.266 1.595 1 89 189 PHE B C 1
ATOM 3501 O O . PHE B 1 189 ? 11.406 -25.703 0.525 1 89 189 PHE B O 1
ATOM 3508 N N . VAL B 1 190 ? 10.977 -27.078 2.232 1 90.94 190 VAL B N 1
ATOM 3509 C CA . VAL B 1 190 ? 9.633 -27.438 1.787 1 90.94 190 VAL B CA 1
ATOM 3510 C C . VAL B 1 190 ? 8.609 -27.047 2.855 1 90.94 190 VAL B C 1
ATOM 3512 O O . VAL B 1 190 ? 8.867 -27.188 4.051 1 90.94 190 VAL B O 1
ATOM 3515 N N . ILE B 1 191 ? 7.438 -26.516 2.393 1 93.38 191 ILE B N 1
ATOM 3516 C CA . ILE B 1 191 ? 6.359 -26.203 3.326 1 93.38 191 ILE B CA 1
ATOM 3517 C C . ILE B 1 191 ? 5.84 -27.484 3.967 1 93.38 191 ILE B C 1
ATOM 3519 O O . ILE B 1 191 ? 5.32 -28.359 3.275 1 93.38 191 ILE B O 1
ATOM 3523 N N . PRO B 1 192 ? 5.977 -27.609 5.234 1 95.38 192 PRO B N 1
ATOM 3524 C CA . PRO B 1 192 ? 5.574 -28.859 5.895 1 95.38 192 PRO B CA 1
ATOM 3525 C C . PRO B 1 192 ? 4.066 -29.078 5.867 1 95.38 192 PRO B C 1
ATOM 3527 O O . PRO B 1 192 ? 3.307 -28.25 6.391 1 95.38 192 PRO B O 1
ATOM 3530 N N . ARG B 1 193 ? 3.65 -30.172 5.398 1 96 193 ARG B N 1
ATOM 3531 C CA . ARG B 1 193 ? 2.238 -30.484 5.207 1 96 193 ARG B CA 1
ATOM 3532 C C . ARG B 1 193 ? 1.507 -30.547 6.543 1 96 193 ARG B C 1
ATOM 3534 O O . ARG B 1 193 ? 0.352 -30.125 6.648 1 96 193 ARG B O 1
ATOM 3541 N N . ASP B 1 194 ? 2.09 -31.031 7.566 1 96.25 194 ASP B N 1
ATOM 3542 C CA . ASP B 1 194 ? 1.448 -31.219 8.859 1 96.25 194 ASP B CA 1
ATOM 3543 C C . ASP B 1 194 ? 1.096 -29.891 9.5 1 96.25 194 ASP B C 1
ATOM 3545 O O . ASP B 1 194 ? 0.149 -29.797 10.289 1 96.25 194 ASP B O 1
ATOM 3549 N N . ARG B 1 195 ? 1.856 -28.891 9.18 1 96.06 195 ARG B N 1
ATOM 3550 C CA . ARG B 1 195 ? 1.651 -27.578 9.781 1 96.06 195 ARG B CA 1
ATOM 3551 C C . ARG B 1 195 ? 0.755 -26.719 8.898 1 96.06 195 ARG B C 1
ATOM 3553 O O . ARG B 1 195 ? 0.087 -25.797 9.398 1 96.06 195 ARG B O 1
ATOM 3560 N N . PHE B 1 196 ? 0.763 -27.047 7.578 1 98.31 196 PHE B N 1
ATOM 3561 C CA . PHE B 1 196 ? 0.105 -26.156 6.637 1 98.31 196 PHE B CA 1
ATOM 3562 C C . PHE B 1 196 ? -0.804 -26.938 5.691 1 98.31 196 PHE B C 1
ATOM 3564 O O . PHE B 1 196 ? -0.762 -26.734 4.477 1 98.31 196 PHE B O 1
ATOM 3571 N N . LEU B 1 197 ? -1.559 -27.828 6.223 1 98.19 197 LEU B N 1
ATOM 3572 C CA . LEU B 1 197 ? -2.424 -28.703 5.434 1 98.19 197 LEU B CA 1
ATOM 3573 C C . LEU B 1 197 ? -3.42 -27.875 4.617 1 98.19 197 LEU B C 1
ATOM 3575 O O . LEU B 1 197 ? -3.592 -28.109 3.42 1 98.19 197 LEU B O 1
ATOM 3579 N N . ARG B 1 198 ? -4.102 -26.938 5.199 1 98.31 198 ARG B N 1
ATOM 3580 C CA . ARG B 1 198 ? -5.137 -26.156 4.531 1 98.31 198 ARG B CA 1
ATOM 3581 C C . ARG B 1 198 ? -4.539 -25.281 3.424 1 98.31 198 ARG B C 1
ATOM 3583 O O . ARG B 1 198 ? -5.121 -25.172 2.344 1 98.31 198 ARG B O 1
ATOM 3590 N N . LEU B 1 199 ? -3.412 -24.703 3.744 1 98.31 199 LEU B N 1
ATOM 3591 C CA . LEU B 1 199 ? -2.742 -23.875 2.738 1 98.31 199 LEU B CA 1
ATOM 3592 C C . LEU B 1 199 ? -2.324 -24.734 1.54 1 98.31 199 LEU B C 1
ATOM 3594 O O . LEU B 1 199 ? -2.42 -24.281 0.395 1 98.31 199 LEU B O 1
ATOM 3598 N N . LEU B 1 200 ? -1.813 -25.922 1.819 1 97.94 200 LEU B N 1
ATOM 359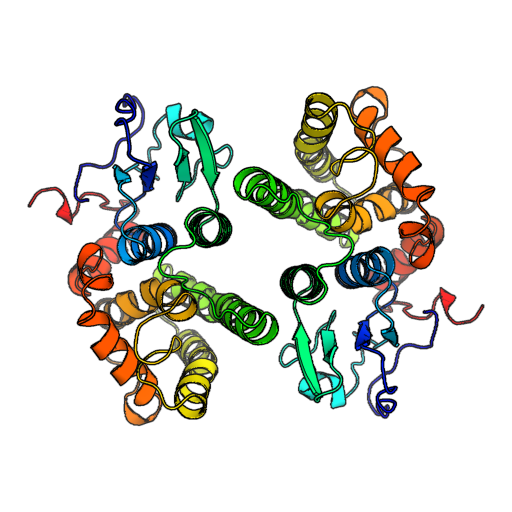9 C CA . LEU B 1 200 ? -1.404 -26.797 0.736 1 97.94 200 LEU B CA 1
ATOM 3600 C C . LEU B 1 200 ? -2.613 -27.281 -0.059 1 97.94 200 LEU B C 1
ATOM 3602 O O . LEU B 1 200 ? -2.543 -27.422 -1.282 1 97.94 200 LEU B O 1
ATOM 3606 N N . GLU B 1 201 ? -3.709 -27.547 0.583 1 98.31 201 GLU B N 1
ATOM 3607 C CA . GLU B 1 201 ? -4.949 -27.875 -0.111 1 98.31 201 GLU B CA 1
ATOM 3608 C C . GLU B 1 201 ? -5.441 -26.703 -0.953 1 98.31 201 GLU B C 1
ATOM 3610 O O . GLU B 1 201 ? -5.891 -26.891 -2.086 1 98.31 201 GLU B O 1
ATOM 3615 N N . TRP B 1 202 ? -5.387 -25.516 -0.366 1 98.75 202 TRP B N 1
ATOM 3616 C CA . TRP B 1 202 ? -5.715 -24.297 -1.1 1 98.75 202 TRP B CA 1
ATOM 3617 C C . TRP B 1 202 ? -4.844 -24.172 -2.344 1 98.75 202 TRP B C 1
ATOM 3619 O O . TRP B 1 202 ? -5.352 -23.875 -3.434 1 98.75 202 TRP B O 1
ATOM 3629 N N . ARG B 1 203 ? -3.555 -24.406 -2.18 1 97.94 203 ARG B N 1
ATOM 3630 C CA . ARG B 1 203 ? -2.627 -24.297 -3.299 1 97.94 203 ARG B CA 1
ATOM 3631 C C . ARG B 1 203 ? -2.975 -25.297 -4.398 1 97.94 203 ARG B C 1
ATOM 3633 O O . ARG B 1 203 ? -2.941 -24.953 -5.582 1 97.94 203 ARG B O 1
ATOM 3640 N N . ALA B 1 204 ? -3.283 -26.5 -4.008 1 97.19 204 ALA B N 1
ATOM 3641 C CA . ALA B 1 204 ? -3.686 -27.516 -4.973 1 97.19 204 ALA B CA 1
ATOM 3642 C C . ALA B 1 204 ? -4.953 -27.109 -5.711 1 97.19 204 ALA B C 1
ATOM 3644 O O . ALA B 1 204 ? -5.051 -27.281 -6.93 1 97.19 204 ALA B O 1
ATOM 3645 N N . ALA B 1 205 ? -5.883 -26.594 -4.98 1 98.19 205 ALA B N 1
ATOM 3646 C CA . ALA B 1 205 ? -7.129 -26.141 -5.582 1 98.19 205 ALA B CA 1
ATOM 3647 C C . ALA B 1 205 ? -6.879 -24.984 -6.547 1 98.19 205 ALA B C 1
ATOM 3649 O O . ALA B 1 205 ? -7.473 -24.922 -7.629 1 98.19 205 ALA B O 1
ATOM 3650 N N . MET B 1 206 ? -6.027 -24.047 -6.156 1 98.5 206 MET B N 1
ATOM 3651 C CA . MET B 1 206 ? -5.684 -22.922 -7.012 1 98.5 206 MET B CA 1
ATOM 3652 C C . MET B 1 206 ? -5.074 -23.391 -8.328 1 98.5 206 MET B C 1
ATOM 3654 O O . MET B 1 206 ? -5.414 -22.875 -9.391 1 98.5 206 MET B O 1
ATOM 3658 N N . LYS B 1 207 ? -4.203 -24.359 -8.258 1 96.25 207 LYS B N 1
ATOM 3659 C CA . LYS B 1 207 ? -3.545 -24.891 -9.445 1 96.25 207 LYS B CA 1
ATOM 3660 C C . LYS B 1 207 ? -4.566 -25.422 -10.445 1 96.25 207 LYS B C 1
ATOM 3662 O O . LYS B 1 207 ? -4.348 -25.375 -11.656 1 96.25 207 LYS B O 1
ATOM 3667 N N . GLU B 1 208 ? -5.664 -25.875 -9.961 1 95.81 208 GLU B N 1
ATOM 3668 C CA . GLU B 1 208 ? -6.691 -26.469 -10.805 1 95.81 208 GLU B CA 1
ATOM 3669 C C . GLU B 1 208 ? -7.668 -25.422 -11.328 1 95.81 208 GLU B C 1
ATOM 3671 O O . GLU B 1 208 ? -8.516 -25.719 -12.172 1 95.81 208 GLU B O 1
ATOM 3676 N N . ASP B 1 209 ? -7.59 -24.266 -10.797 1 96.5 209 ASP B N 1
ATOM 3677 C CA . ASP B 1 209 ? -8.508 -23.203 -11.172 1 96.5 209 ASP B CA 1
ATOM 3678 C C . ASP B 1 209 ? -8.234 -22.719 -12.594 1 96.5 209 ASP B C 1
ATOM 3680 O O . ASP B 1 209 ? -7.078 -22.516 -12.969 1 96.5 209 ASP B O 1
ATOM 3684 N N . SER B 1 210 ? -9.258 -22.516 -13.398 1 95.88 210 SER B N 1
ATOM 3685 C CA . SER B 1 210 ? -9.133 -22.188 -14.82 1 95.88 210 SER B CA 1
ATOM 3686 C C . SER B 1 210 ? -8.453 -20.844 -15.016 1 95.88 210 SER B C 1
ATOM 3688 O O . SER B 1 210 ? -7.773 -20.625 -16.016 1 95.88 210 SER B O 1
ATOM 3690 N N . VAL B 1 211 ? -8.625 -19.891 -14.094 1 96.06 211 VAL B N 1
ATOM 3691 C CA . VAL B 1 211 ? -8.016 -18.578 -14.172 1 96.06 211 VAL B CA 1
ATOM 3692 C C . VAL B 1 211 ? -6.504 -18.688 -13.984 1 96.06 211 VAL B C 1
ATOM 3694 O O . VAL B 1 211 ? -5.734 -18.062 -14.727 1 96.06 211 VAL B O 1
ATOM 3697 N N . VAL B 1 212 ? -6.098 -19.5 -13.016 1 96.62 212 VAL B N 1
ATOM 3698 C CA . VAL B 1 212 ? -4.703 -19.609 -12.602 1 96.62 212 VAL B CA 1
ATOM 3699 C C . VAL B 1 212 ? -3.896 -20.312 -13.688 1 96.62 212 VAL B C 1
ATOM 3701 O O . VAL B 1 212 ? -2.717 -20 -13.891 1 96.62 212 VAL B O 1
ATOM 3704 N N . CYS B 1 213 ? -4.516 -21.125 -14.438 1 92.25 213 CYS B N 1
ATOM 3705 C CA . CYS B 1 213 ? -3.859 -21.938 -15.461 1 92.25 213 CYS B CA 1
ATOM 3706 C C . CYS B 1 213 ? -3.248 -21.062 -16.547 1 92.25 213 CYS B C 1
ATOM 3708 O O . CYS B 1 213 ? -2.191 -21.375 -17.094 1 92.25 213 CYS B O 1
ATOM 3710 N N . GLY B 1 214 ? -3.848 -19.938 -16.766 1 87.88 214 GLY B N 1
ATOM 3711 C CA . GLY B 1 214 ? -3.418 -19.062 -17.844 1 87.88 214 GLY B CA 1
ATOM 3712 C C . GLY B 1 214 ? -2.021 -18.5 -17.656 1 87.88 214 GLY B C 1
ATOM 3713 O O . GLY B 1 214 ? -1.297 -18.266 -18.625 1 87.88 214 GLY B O 1
ATOM 3714 N N . SER B 1 215 ? -1.647 -18.312 -16.422 1 92.12 215 SER B N 1
ATOM 3715 C CA . SER B 1 215 ? -0.352 -17.703 -16.156 1 92.12 215 SER B CA 1
ATOM 3716 C C . SER B 1 215 ? 0.542 -18.641 -15.344 1 92.12 215 SER B C 1
ATOM 3718 O O . SER B 1 215 ? 1.644 -18.266 -14.938 1 92.12 215 SER B O 1
ATOM 3720 N N . PHE B 1 216 ? 0.12 -19.844 -15.117 1 95.06 216 PHE B N 1
ATOM 3721 C CA . PHE B 1 216 ? 0.826 -20.812 -14.273 1 95.06 216 PHE B CA 1
ATOM 3722 C C . PHE B 1 216 ? 2.107 -21.281 -14.953 1 95.06 216 PHE B C 1
ATOM 3724 O O . PHE B 1 216 ? 2.121 -21.547 -16.156 1 95.06 216 PHE B O 1
ATOM 3731 N N . LEU B 1 217 ? 3.213 -21.359 -14.203 1 94.88 217 LEU B N 1
ATOM 3732 C CA . LEU B 1 217 ? 4.473 -21.953 -14.633 1 94.88 217 LEU B CA 1
ATOM 3733 C C . LEU B 1 217 ? 4.918 -23.047 -13.648 1 94.88 217 LEU B C 1
ATOM 3735 O O . LEU B 1 217 ? 4.773 -22.875 -12.438 1 94.88 217 LEU B O 1
ATOM 3739 N N . GLU B 1 218 ? 5.52 -24.047 -14.148 1 95.25 218 GLU B N 1
ATOM 3740 C CA . GLU B 1 218 ? 6 -25.141 -13.32 1 95.25 218 GLU B CA 1
ATOM 3741 C C . GLU B 1 218 ? 7.18 -24.703 -12.453 1 95.25 218 GLU B C 1
ATOM 3743 O O . GLU B 1 218 ? 7.965 -23.844 -12.859 1 95.25 218 GLU B O 1
ATOM 3748 N N . PRO B 1 219 ? 7.305 -25.344 -11.281 1 94.81 219 PRO B N 1
ATOM 3749 C CA . PRO B 1 219 ? 8.383 -24.969 -10.359 1 94.81 219 PRO B CA 1
ATOM 3750 C C . PRO B 1 219 ? 9.766 -25.078 -11.008 1 94.81 219 PRO B C 1
ATOM 3752 O O . PRO B 1 219 ? 10.648 -24.266 -10.703 1 94.81 219 PRO B O 1
ATOM 3755 N N . GLU B 1 220 ? 9.922 -26 -11.898 1 95.81 220 GLU B N 1
ATOM 3756 C CA . GLU B 1 220 ? 11.219 -26.188 -12.547 1 95.81 220 GLU B CA 1
ATOM 3757 C C . GLU B 1 220 ? 11.578 -24.984 -13.422 1 95.81 220 GLU B C 1
ATOM 3759 O O . GLU B 1 220 ? 12.75 -24.625 -13.516 1 95.81 220 GLU B O 1
ATOM 3764 N N . ILE B 1 221 ? 10.586 -24.469 -14.07 1 96 221 ILE B N 1
ATOM 3765 C CA . ILE B 1 221 ? 10.797 -23.312 -14.922 1 96 221 ILE B CA 1
ATOM 3766 C C . ILE B 1 221 ? 11.164 -22.109 -14.062 1 96 221 ILE B C 1
ATOM 3768 O O . ILE B 1 221 ? 12.094 -21.359 -14.391 1 96 221 ILE B O 1
ATOM 3772 N N . HIS B 1 222 ? 10.469 -21.906 -12.938 1 95.81 222 HIS B N 1
ATOM 3773 C CA . HIS B 1 222 ? 10.805 -20.828 -12.008 1 95.81 222 HIS B CA 1
ATOM 3774 C C . HIS B 1 222 ? 12.219 -21 -11.469 1 95.81 222 HIS B C 1
ATOM 3776 O O . HIS B 1 222 ? 12.961 -20.016 -11.359 1 95.81 222 HIS B O 1
ATOM 3782 N N . ALA B 1 223 ? 12.562 -22.25 -11.141 1 94.25 223 ALA B N 1
ATOM 3783 C CA . ALA B 1 223 ? 13.898 -22.516 -10.617 1 94.25 223 ALA B CA 1
ATOM 3784 C C . ALA B 1 223 ? 14.969 -22.156 -11.641 1 94.25 223 ALA B C 1
ATOM 3786 O O . ALA B 1 223 ? 15.992 -21.562 -11.297 1 94.25 223 ALA B O 1
ATOM 3787 N N . LYS B 1 224 ? 14.703 -22.531 -12.852 1 95 224 LYS B N 1
ATOM 3788 C CA . LYS B 1 224 ? 15.648 -22.219 -13.914 1 95 224 LYS B CA 1
ATOM 3789 C C . LYS B 1 224 ? 15.828 -20.703 -14.055 1 95 224 LYS B C 1
ATOM 3791 O O . LYS B 1 224 ? 16.953 -20.219 -14.148 1 95 224 LYS B O 1
ATOM 3796 N N . TYR B 1 225 ? 14.805 -19.984 -14.117 1 95 225 TYR B N 1
ATOM 3797 C CA . TYR B 1 225 ? 14.867 -18.531 -14.211 1 95 225 TYR B CA 1
ATOM 3798 C C . TYR B 1 225 ? 15.633 -17.953 -13.031 1 95 225 TYR B C 1
ATOM 3800 O O . TYR B 1 225 ? 16.516 -17.094 -13.211 1 95 225 TYR B O 1
ATOM 3808 N N . MET B 1 226 ? 15.281 -18.422 -11.805 1 92.75 226 MET B N 1
ATOM 3809 C CA . MET B 1 226 ? 15.914 -17.906 -10.594 1 92.75 226 MET B CA 1
ATOM 3810 C C . MET B 1 226 ? 17.422 -18.156 -10.617 1 92.75 226 MET B C 1
ATOM 3812 O O . MET B 1 226 ? 18.203 -17.297 -10.211 1 92.75 226 MET B O 1
ATOM 3816 N N . ARG B 1 227 ? 17.797 -19.297 -11.117 1 91.81 227 ARG B N 1
ATOM 3817 C CA . ARG B 1 227 ? 19.219 -19.609 -11.266 1 91.81 227 ARG B CA 1
ATOM 3818 C C . ARG B 1 227 ? 19.891 -18.641 -12.227 1 91.81 227 ARG B C 1
ATOM 3820 O O . ARG B 1 227 ? 21 -18.172 -11.969 1 91.81 227 ARG B O 1
ATOM 3827 N N . SER B 1 228 ? 19.203 -18.406 -13.32 1 93.56 228 SER B N 1
ATOM 3828 C CA . SER B 1 228 ? 19.766 -17.484 -14.312 1 93.56 228 SER B CA 1
ATOM 3829 C C . SER B 1 228 ? 19.891 -16.078 -13.742 1 93.56 228 SER B C 1
ATOM 3831 O O . SER B 1 228 ? 20.844 -15.359 -14.039 1 93.56 228 SER B O 1
ATOM 3833 N N . ARG B 1 229 ? 18.922 -15.617 -13.023 1 91.31 229 ARG B N 1
ATOM 3834 C CA . ARG B 1 229 ? 18.953 -14.305 -12.383 1 91.31 229 ARG B CA 1
ATOM 3835 C C . ARG B 1 229 ? 20.125 -14.195 -11.406 1 91.31 229 ARG B C 1
ATOM 3837 O O . ARG B 1 229 ? 20.828 -13.188 -11.383 1 91.31 229 ARG B O 1
ATOM 3844 N N . LEU B 1 230 ? 20.297 -15.25 -10.625 1 88 230 LEU B N 1
ATOM 3845 C CA . LEU B 1 230 ? 21.391 -15.289 -9.656 1 88 230 LEU B CA 1
ATOM 3846 C C . LEU B 1 230 ? 22.734 -15.242 -10.359 1 88 230 LEU B C 1
ATOM 3848 O O . LEU B 1 230 ? 23.703 -14.688 -9.828 1 88 230 LEU B O 1
ATOM 3852 N N . ALA B 1 231 ? 22.734 -15.742 -11.508 1 90.62 231 ALA B N 1
ATOM 3853 C CA . ALA B 1 231 ? 23.969 -15.758 -12.297 1 90.62 231 ALA B CA 1
ATOM 3854 C C . ALA B 1 231 ? 24.219 -14.406 -12.969 1 90.62 231 ALA B C 1
ATOM 3856 O O . ALA B 1 231 ? 25.25 -14.195 -13.594 1 90.62 231 ALA B O 1
ATOM 3857 N N . GLY B 1 232 ? 23.25 -13.492 -12.898 1 90.19 232 GLY B N 1
ATOM 3858 C CA . GLY B 1 232 ? 23.422 -12.148 -13.43 1 90.19 232 GLY B CA 1
ATOM 3859 C C . GLY B 1 232 ? 22.922 -12 -14.852 1 90.19 232 GLY B C 1
ATOM 3860 O O . GLY B 1 232 ? 23.047 -10.93 -15.453 1 90.19 232 GLY B O 1
ATOM 3861 N N . VAL B 1 233 ? 22.391 -13.086 -15.383 1 93 233 VAL B N 1
ATOM 3862 C CA . VAL B 1 233 ? 21.891 -13.062 -16.75 1 93 233 VAL B CA 1
ATOM 3863 C C . VAL B 1 233 ? 20.469 -13.609 -16.797 1 93 233 VAL B C 1
ATOM 3865 O O . VAL B 1 233 ? 20.219 -14.695 -17.312 1 93 233 VAL B O 1
ATOM 3868 N N . PRO B 1 234 ? 19.594 -12.867 -16.266 1 94.06 234 PRO B N 1
ATOM 3869 C CA . PRO B 1 234 ? 18.219 -13.367 -16.219 1 94.06 234 PRO B CA 1
ATOM 3870 C C . PRO B 1 234 ? 17.672 -13.766 -17.594 1 94.06 234 PRO B C 1
ATOM 3872 O O . PRO B 1 234 ? 17.656 -12.938 -18.5 1 94.06 234 PRO B O 1
ATOM 3875 N N . GLN B 1 235 ? 17.188 -14.961 -17.656 1 94.19 235 GLN B N 1
ATOM 3876 C CA . GLN B 1 235 ? 16.672 -15.5 -18.922 1 94.19 235 GLN B CA 1
ATOM 3877 C C . GLN B 1 235 ? 15.164 -15.297 -19.031 1 94.19 235 GLN B C 1
ATOM 3879 O O . GLN B 1 235 ? 14.391 -16.234 -18.859 1 94.19 235 GLN B O 1
ATOM 3884 N N . TYR B 1 236 ? 14.797 -14.18 -19.453 1 94.81 236 TYR B N 1
ATOM 3885 C CA . TYR B 1 236 ? 13.391 -13.789 -19.531 1 94.81 236 TYR B CA 1
ATOM 3886 C C . TYR B 1 236 ? 12.648 -14.617 -20.562 1 94.81 236 TYR B C 1
ATOM 3888 O O . TYR B 1 236 ? 11.445 -14.844 -20.438 1 94.81 236 TYR B O 1
ATOM 3896 N N . ASP B 1 237 ? 13.32 -15.062 -21.578 1 94.44 237 ASP B N 1
ATOM 3897 C CA . ASP B 1 237 ? 12.672 -15.719 -22.719 1 94.44 237 ASP B CA 1
ATOM 3898 C C . ASP B 1 237 ? 12.805 -17.234 -22.609 1 94.44 237 ASP B C 1
ATOM 3900 O O . ASP B 1 237 ? 12.797 -17.938 -23.641 1 94.44 237 ASP B O 1
ATOM 3904 N N . LEU B 1 238 ? 13 -17.656 -21.469 1 90.81 238 LEU B N 1
ATOM 3905 C CA . LEU B 1 238 ? 13.18 -19.078 -21.172 1 90.81 238 LEU B CA 1
ATOM 3906 C C . LEU B 1 238 ? 12.062 -19.906 -21.781 1 90.81 238 LEU B C 1
ATOM 3908 O O . LEU B 1 238 ? 12.289 -21.047 -22.234 1 90.81 238 LEU B O 1
ATOM 3912 N N . ILE B 1 239 ? 10.852 -19.406 -21.812 1 83.56 239 ILE B N 1
ATOM 3913 C CA . ILE B 1 239 ? 9.719 -20.203 -22.266 1 83.56 239 ILE B CA 1
ATOM 3914 C C . ILE B 1 239 ? 9.227 -19.688 -23.609 1 83.56 239 ILE B C 1
ATOM 3916 O O . ILE B 1 239 ? 8.25 -20.203 -24.172 1 83.56 239 ILE B O 1
ATOM 3920 N N . ALA B 1 240 ? 9.586 -18.578 -24.094 1 69.56 240 ALA B N 1
ATOM 3921 C CA . ALA B 1 240 ? 9.102 -18 -25.344 1 69.56 240 ALA B CA 1
ATOM 3922 C C . ALA B 1 240 ? 9.391 -18.922 -26.516 1 69.56 240 ALA B C 1
ATOM 3924 O O . ALA B 1 240 ? 8.672 -18.906 -27.516 1 69.56 240 ALA B O 1
ATOM 3925 N N . ASN B 1 241 ? 10.547 -19.625 -26.484 1 55.03 241 ASN B N 1
ATOM 3926 C CA . ASN B 1 241 ? 10.969 -20.391 -27.641 1 55.03 241 ASN B CA 1
ATOM 3927 C C . ASN B 1 241 ? 10.094 -21.609 -27.859 1 55.03 241 ASN B C 1
ATOM 3929 O O . ASN B 1 241 ? 10.289 -22.359 -28.828 1 55.03 241 ASN B O 1
ATOM 3933 N N . ASN B 1 242 ? 9.133 -21.859 -26.953 1 46.41 242 ASN B N 1
ATOM 3934 C CA . ASN B 1 242 ? 8.461 -23.109 -27.281 1 46.41 242 ASN B CA 1
ATOM 3935 C C . ASN B 1 242 ? 7.035 -22.875 -27.781 1 46.41 242 ASN B C 1
ATOM 3937 O O . ASN B 1 242 ? 6.332 -22 -27.25 1 46.41 242 ASN B O 1
#

Sequence (484 aa):
MNTKHLSTGSVPPPLVPGKIRMYSMRFCPYAQRVLLVLDAKRIPYDVVNVNLKHKPDWLIEKNPLENIPCIELEGGETLYQSLIIVDYLDEAYPQNKLYPSQPLAKAKDKLLIDRFNEVITIMYKLYQTPMLEQELFNEALAGLELYERELAKRGTAFFGGSKPGMLDFMIWPWCERADAMRILQGEQFVIPRDRFLRLLEWRAAMKEDSVVCGSFLEPEIHAKYMRSRLAGVPQYDLIANNMNTKHLSTGSVPPPLVPGKIRMYSMRFCPYAQRVLLVLDAKRIPYDVVNVNLKHKPDWLIEKNPLENIPCIELEGGETLYQSLIIVDYLDEAYPQNKLYPSQPLAKAKDKLLIDRFNEVITIMYKLYQTPMLEQELFNEALAGLELYERELAKRGTAFFGGSKPGMLDFMIWPWCERADAMRILQGEQFVIPRDRFLRLLEWRAAMKEDSVVCGSFLEPEIHAKYMRSRLAGVPQYDLIANN

Secondary structure (DSSP, 8-state):
--PPPB-TT--PPPPPTTSEEEEE-TT-HHHHHHHHHHHHTT--EEEEEB-SSS--TTHHHH-TT--S-EEE-TTS-EEESHHHHHHHHHHHS-SS--S-SSHHHHHHHHHHHHHTHHHHHHHHHHHH-SS--HHHHHHHHHHHHHHHHHHHHHTSSBTTBSS--HHHHHHHHHHHTHHHHHHHH-TTSS--TTT-HHHHHHHHHHHHSHHHHTT---HHHHHHHHHHHHTT---TTTTTT-/--PPPB-TT--PPPPPTTSEEEEE-TT-HHHHHHHHHHHHTT--EEEEEB-SSS--TTHHHH-TT--S-EEE-TTS-EEESHHHHHHHHHHHS-SS--S-SSHHHHHHHHHHHHHTHHHHHHHHHHHH-SS--HHHHHHHHHHHHHHHHHHHHHTSSBTTBSS--HHHHHHHHHHHTHHHHHHHH-TTSS--TTT-HHHHHHHHHHHH-HHHHTT---HHHHHHHHHHHHTT---TTTTTT-

Foldseek 3Di:
DQADAAFAPDDDDDDDPQAKEWEAFLLDLLSQLQLLLCLQLVGHHDYHYHDLVGGYPCQCVQPVVSDDGKIADPVGDIDHDSVVNSVCCLVVRVPPRQADPDPVSRVVLVVLLVLCVQLVVLVVVLLQDQADDPVSLVSSLVSCLVVLVCCVVLVALENSHVDHGSSCSSNLSVVLQQVLSCVRHHVVSHNDCVSRVSVVSSNVVLCVDPSNVVSHDHNVLSNVQSVCVNVVHRDRSSPSVD/DQADAAFAPDDDDDDDPQAKEWEAFLLDLLSQLQLLLCLQLVGHHDYHYHDLVGGYPCQCVQPVVSDDGKIADPVGDIDHDSVVNSVCSLVVRVPPRQADPDPVSRVVLVVLLVLCVQLVVLVVVLLQDLADDPVSLVSSLVSCLVVLVCCVVLVALENSHVDHGSSCSSNLSVVLQQVLSCVRHHVVSDNDCVSRVSVVSSNVVLCVDPSNVVSHDHNVLSNVQSVCVNVVHGDRSSPSVD

InterPro domains:
  IPR004045 Glutathione S-transferase, N-terminal [PF13417] (23-96)
  IPR004045 Glutathione S-transferase, N-terminal [PS50404] (18-97)
  IPR005442 Glutathione S-transferase, omega-class [PR01625] (18-33)
  IPR005442 Glutathione S-transferase, omega-class [PR01625] (93-107)
  IPR005442 Glutathione S-transferase, omega-class [PR01625] (158-177)
  IPR010987 Glutathione S-transferase, C-terminal-like [PS50405] (102-230)
  IPR036249 Thioredoxin-like superfamily [SSF52833] (19-120)
  IPR036282 Glutathione S-transferase, C-terminal domain superfamily [SSF47616] (99-238)
  IPR040079 Glutathione transferase family [SFLDS00019] (20-208)
  IPR050983 Glutathione S-transferase Omega/HSP26 [PTHR43968] (2-236)

pLDDT: mean 94.6, std 6.74, range [46.25, 98.94]

Solvent-accessible surface area (backbone atoms only — not comparable to full-atom values): 26632 Å² total; per-residue (Å²): 128,49,59,66,51,38,28,58,84,53,74,81,77,80,84,54,88,92,27,36,38,35,37,32,39,85,84,38,48,53,27,45,34,38,51,39,49,34,50,65,51,67,51,59,62,48,74,46,32,43,30,82,88,47,46,32,73,64,42,45,80,62,29,84,81,59,61,67,24,28,37,34,44,86,89,64,53,55,46,52,50,40,71,50,41,44,52,33,49,45,60,68,42,64,59,73,60,40,61,59,86,51,41,66,60,30,39,53,41,51,47,52,53,57,58,44,49,60,34,52,53,43,51,52,53,48,64,72,38,94,71,72,54,67,66,55,53,49,52,35,52,58,53,46,45,60,57,33,52,47,41,61,71,68,69,39,69,28,85,48,28,95,46,78,18,45,55,40,46,67,50,37,49,59,60,57,46,46,59,15,44,21,72,71,74,31,80,84,50,53,87,55,55,91,81,31,48,62,47,52,50,29,50,55,52,45,64,69,32,78,49,48,51,76,73,61,68,57,36,67,58,53,31,51,35,48,53,28,41,68,69,71,54,60,48,80,49,75,62,34,84,108,127,51,60,68,51,39,28,58,84,53,77,81,76,78,85,55,87,92,27,36,38,34,37,33,39,85,85,40,48,54,26,44,34,39,51,39,49,34,50,64,51,67,51,59,62,46,74,46,34,42,28,82,87,48,44,33,72,66,43,45,81,62,29,85,80,57,60,67,22,30,36,34,44,87,88,63,53,54,46,52,50,40,71,49,42,43,52,29,50,44,61,68,42,64,60,72,60,41,60,59,87,52,42,68,61,31,40,53,40,50,46,53,53,57,58,44,50,60,35,52,54,42,51,53,52,50,63,70,38,94,70,74,53,66,67,55,53,50,51,33,52,58,54,47,46,59,54,32,53,47,40,61,72,70,70,42,68,28,85,49,28,94,46,77,19,44,56,39,46,68,50,38,49,60,61,58,46,46,58,16,45,21,74,72,73,31,80,84,51,53,86,55,54,91,81,31,49,64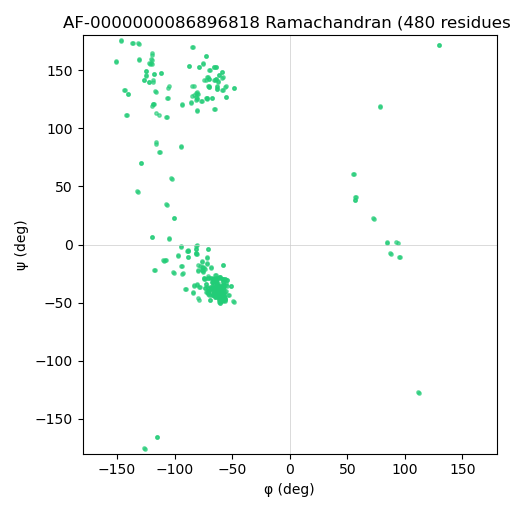,47,52,50,32,50,56,53,46,65,69,31,76,48,45,51,76,75,62,69,56,35,66,58,52,32,50,36,48,52,27,41,68,70,72,56,59,49,79,50,72,62,33,84,108

Radius of gyration: 23.65 Å; Cα contacts (8 Å, |Δi|>4): 719; chains: 2; bounding box: 46×62×64 Å

Nearest PDB structures (foldseek):
  3wd6-assembly1_A  TM=9.452E-01  e=3.513E-22  Bombyx mori
  6mhb-assembly1_C  TM=9.279E-01  e=2.177E-20  Homo sapiens
  3lfl-assembly1_A-2  TM=8.732E-01  e=9.865E-19  Homo sapiens
  3lfl-assembly2_C  TM=8.893E-01  e=7.972E-18  Homo sapiens
  8jzk-assembly1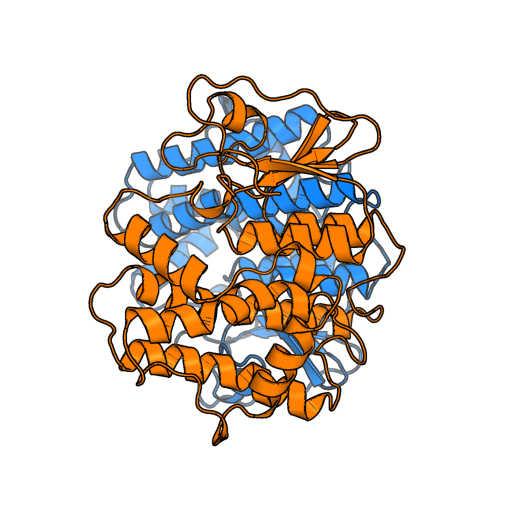_A-2  TM=8.647E-01  e=1.809E-13  Salix lindleyana